Protein AF-A0A8T4Q531-F1 (afdb_monomer)

Sequence (631 aa):
MIKKVPASNQQINLEARLKVVRDPKRIPSSILINGVFDKDSLVYYKSPDPSLIAAKGKIDGIECVVLGQERPNTVNPSESLYSMTPAGYSYALQRLDEAEKAAMPVITFIDTVGADASMKAEKGGQALLIADCIKRYCDIKAPVISVIHGFGGSGGALAMQGHDRVFMLENAMESVISPESAIRITMNRELAAGTPMSELIPLALDMLHPEAEHLKEIGMVDYILPEPKNGANKGYREVIKTVRDAISATLSEWTYKDSKTGERGLTRRKIDQIVRDRYRRIMDYGKFEGRVVGSLHDFWTRFRKREPKEYMQDLTFVDVNEANLKISKEEFQKRKEKGTKGLGVMCERVEAEEKTTFPPSGGCGTISDEKWIQNFYACPTCGKGEYLAMEEQIRKILDEGSFAETERNLTLNNIKDTKRYSGNKYKSVLKKAEENSFSKEALVTGTGTIDGREVVVAISDIQFIGGSFGAVFGEKFRRASELAYRKRVPLVSVTSSGGARMYEGPMALAQMAKMIASLLPLKQKGISYLSVLADPCTGGAYASYASVGDIIIGEKGSLAAFAGPRVTMGAGIEVDPATITTDMLYKNGRIHHLVNRKDVKEVLSFHVEYFYNHKYPSQRKNTGRMPVIRQ

Secondary structure (DSSP, 8-state):
----PPP-S----HHHHHHHHH-TTSPPHHHHHHHHSPTT--EE---SSTTEEEEEEEETTEEEEEEEE---SSS-TTSS---B-HHHHHHHHHHHHHHHHTT--EEEEEEES-B--SHHHHHTTHHHHHHHHHHHHHH-SS-EEEEEEEEEEHHHHHTT--SSEEEEETT-EEESS-HHHHHHHHSHHHHHTT--HHHHHHHHHHHH--BHHHHHHTTS-SEEEPPPTT-TTT-HHHHHHHHHHHHHHHHHHHPEEPTTT--EE--HHHHHHHHHHHHHHHHTTT-BTT----STHHHHHTTS--PPPP----EEE--TTTTTHHHHHHHHHHHHHHS-TTS-EE--B---SSSS--PPSB--SEE-HHHHHHTTSB-TTT--BPPPPHHHHHHHHS-TT--EEESTT--GGGBS--GGG--HHHHHHHHHHHHHSSSSSSEEEEEEEETTEEEEEEEE-TTTGGG-B-HHHHHHHHHHHHHHHHHT--EEEEEEE-SB-GGGTHHHHHHHHHHHHHHHHHHHHT--EEEEEEEEEEHHHHTTGGG--SEEEEETT-BEESS-HHHHHHTT----TTTSBHHHHHHTTSSSEEE-GGGHHHHHHHHHHHHHHS---S------SPP----

Structure (mmCIF, N/CA/C/O backbone):
data_AF-A0A8T4Q531-F1
#
_entry.id   AF-A0A8T4Q531-F1
#
loop_
_atom_site.group_PDB
_atom_site.id
_atom_site.type_symbol
_atom_site.label_atom_id
_atom_site.label_alt_id
_atom_site.label_comp_id
_atom_site.label_asym_id
_atom_site.label_entity_id
_atom_site.label_seq_id
_atom_site.pdbx_PDB_ins_code
_atom_site.Cartn_x
_atom_site.Cartn_y
_atom_site.Cartn_z
_atom_site.occupancy
_atom_site.B_iso_or_equiv
_atom_site.auth_seq_id
_atom_site.auth_comp_id
_atom_site.auth_asym_id
_atom_site.auth_atom_id
_atom_site.pdbx_PDB_model_num
ATOM 1 N N . MET A 1 1 ? 19.056 -19.407 -18.946 1.00 35.94 1 MET A N 1
ATOM 2 C CA . MET A 1 1 ? 19.895 -19.181 -17.749 1.00 35.94 1 MET A CA 1
ATOM 3 C C . MET A 1 1 ? 20.389 -17.749 -17.801 1.00 35.94 1 MET A C 1
ATOM 5 O O . MET A 1 1 ? 21.163 -17.437 -18.697 1.00 35.94 1 MET A O 1
ATOM 9 N N . ILE A 1 2 ? 19.919 -16.877 -16.906 1.00 40.12 2 ILE A N 1
ATOM 10 C CA . ILE A 1 2 ? 20.538 -15.559 -16.706 1.00 40.12 2 ILE A CA 1
ATOM 11 C C . ILE A 1 2 ? 21.976 -15.857 -16.267 1.00 40.12 2 ILE A C 1
ATOM 13 O O . ILE A 1 2 ? 22.181 -16.420 -15.191 1.00 40.12 2 ILE A O 1
ATOM 17 N N . LYS A 1 3 ? 22.959 -15.626 -17.151 1.00 37.81 3 LYS A N 1
ATOM 18 C CA . LYS A 1 3 ? 24.382 -15.792 -16.818 1.00 37.81 3 LYS A CA 1
ATOM 19 C C . LYS A 1 3 ? 24.644 -14.992 -15.541 1.00 37.81 3 LYS A C 1
ATOM 21 O O . LYS A 1 3 ? 24.090 -13.904 -15.414 1.00 37.81 3 LYS A O 1
ATOM 26 N N . LYS A 1 4 ? 25.429 -15.553 -14.605 1.00 40.47 4 LYS A N 1
ATOM 27 C CA . LYS A 1 4 ? 25.838 -14.887 -13.355 1.00 40.47 4 LYS A CA 1
ATOM 28 C C . LYS A 1 4 ? 26.126 -13.420 -13.665 1.00 40.47 4 LYS A C 1
ATOM 30 O O . LYS A 1 4 ? 27.065 -13.126 -14.402 1.00 40.47 4 LYS A O 1
ATOM 35 N N . VAL A 1 5 ? 25.257 -12.546 -13.169 1.00 42.50 5 VAL A N 1
ATOM 36 C CA . VAL A 1 5 ? 25.427 -11.103 -13.278 1.00 42.50 5 VAL A CA 1
ATOM 37 C C . VAL A 1 5 ? 26.813 -10.779 -12.697 1.00 42.50 5 VAL A C 1
ATOM 39 O O . VAL A 1 5 ? 27.134 -11.332 -11.639 1.00 42.50 5 VAL A O 1
ATOM 42 N N . PRO A 1 6 ? 27.665 -10.000 -13.392 1.00 42.22 6 PRO A N 1
ATOM 43 C CA . PRO A 1 6 ? 29.002 -9.666 -12.909 1.00 42.22 6 PRO A CA 1
ATOM 44 C C . PRO A 1 6 ? 28.967 -9.138 -11.470 1.00 42.22 6 PRO A C 1
ATOM 46 O O . PRO A 1 6 ? 28.001 -8.487 -11.075 1.00 42.22 6 PRO A O 1
ATOM 49 N N . ALA A 1 7 ? 30.010 -9.427 -10.687 1.00 46.75 7 ALA A N 1
ATOM 50 C CA . ALA A 1 7 ? 30.160 -8.855 -9.351 1.00 46.75 7 ALA A CA 1
ATOM 51 C C . ALA A 1 7 ? 30.146 -7.312 -9.422 1.00 46.75 7 ALA A C 1
ATOM 53 O O . ALA A 1 7 ? 30.689 -6.746 -10.370 1.00 46.75 7 ALA A O 1
ATOM 54 N N . SER A 1 8 ? 29.507 -6.675 -8.429 1.00 50.50 8 SER A N 1
ATOM 55 C CA . SER A 1 8 ? 29.339 -5.215 -8.286 1.00 50.50 8 SER A CA 1
ATOM 56 C C . SER A 1 8 ? 30.621 -4.459 -8.645 1.00 50.50 8 SER A C 1
ATOM 58 O O . SER A 1 8 ? 31.687 -4.781 -8.115 1.00 50.50 8 SER A O 1
ATOM 60 N N . ASN A 1 9 ? 30.518 -3.432 -9.490 1.00 55.03 9 ASN A N 1
ATOM 61 C CA . ASN A 1 9 ? 31.690 -2.688 -9.954 1.00 55.03 9 ASN A CA 1
ATOM 62 C C . ASN A 1 9 ? 32.131 -1.558 -9.004 1.00 55.03 9 ASN A C 1
ATOM 64 O O . ASN A 1 9 ? 33.265 -1.095 -9.140 1.00 55.03 9 ASN A O 1
ATOM 68 N N . GLN A 1 10 ? 31.306 -1.143 -8.031 1.00 55.09 10 GLN A N 1
ATOM 69 C CA . GLN A 1 10 ? 31.707 -0.235 -6.946 1.00 55.09 10 GLN A CA 1
ATOM 70 C C . GLN A 1 10 ? 30.611 -0.150 -5.868 1.00 55.09 10 GLN A C 1
ATOM 72 O O . GLN A 1 10 ? 29.555 0.430 -6.102 1.00 55.09 10 GLN A O 1
ATOM 77 N N . GLN A 1 11 ? 30.842 -0.687 -4.666 1.00 61.19 11 GLN A N 1
ATOM 78 C CA . GLN A 1 11 ? 29.880 -0.527 -3.571 1.00 61.19 11 GLN A CA 1
ATOM 79 C C . GLN A 1 11 ? 30.072 0.853 -2.926 1.00 61.19 11 GLN A C 1
ATOM 81 O O . GLN A 1 11 ? 30.877 1.027 -2.014 1.00 61.19 11 GLN A O 1
ATOM 86 N N . ILE A 1 12 ? 29.369 1.859 -3.448 1.00 83.94 12 ILE A N 1
ATOM 87 C CA . ILE A 1 12 ? 29.301 3.188 -2.831 1.00 83.94 12 ILE A CA 1
ATOM 88 C C . ILE A 1 12 ? 28.345 3.172 -1.629 1.00 83.94 12 ILE A C 1
ATOM 90 O O . ILE A 1 12 ? 27.377 2.405 -1.604 1.00 83.94 12 ILE A O 1
ATOM 94 N N . ASN A 1 13 ? 28.622 4.006 -0.622 1.00 88.62 13 ASN A N 1
ATOM 95 C CA . ASN A 1 13 ? 27.801 4.089 0.591 1.00 88.62 13 ASN A CA 1
ATOM 96 C C . ASN A 1 13 ? 26.400 4.677 0.309 1.00 88.62 13 ASN A C 1
ATOM 98 O O . ASN A 1 13 ? 26.157 5.253 -0.754 1.00 88.62 13 ASN A O 1
ATOM 102 N N . LEU A 1 14 ? 25.470 4.548 1.264 1.00 91.38 14 LEU A N 1
ATOM 103 C CA . LEU A 1 14 ? 24.072 4.965 1.078 1.00 91.38 14 LEU A CA 1
ATOM 104 C C . LEU A 1 14 ? 23.915 6.461 0.770 1.00 91.38 14 LEU A C 1
ATOM 106 O O . LEU A 1 14 ? 23.053 6.836 -0.021 1.00 91.38 14 LEU A O 1
ATOM 110 N N . GLU A 1 15 ? 24.756 7.320 1.346 1.00 91.44 15 GLU A N 1
ATOM 111 C CA . GLU A 1 15 ? 24.713 8.762 1.084 1.00 91.44 15 GLU A CA 1
ATOM 112 C C . GLU A 1 15 ? 25.140 9.086 -0.357 1.00 91.44 15 GLU A C 1
ATOM 114 O O . GLU A 1 15 ? 24.507 9.886 -1.049 1.00 91.44 15 GLU A O 1
ATOM 119 N N . ALA A 1 16 ? 26.188 8.421 -0.846 1.00 90.44 16 ALA A N 1
ATOM 120 C CA . ALA A 1 16 ? 26.619 8.517 -2.231 1.00 90.44 16 ALA A CA 1
ATOM 121 C C . ALA A 1 16 ? 25.553 7.960 -3.187 1.00 90.44 16 ALA A C 1
ATOM 123 O O . ALA A 1 16 ? 25.291 8.581 -4.217 1.00 90.44 16 ALA A O 1
ATOM 124 N N . ARG A 1 17 ? 24.879 6.852 -2.834 1.00 91.00 17 ARG A N 1
ATOM 125 C CA . ARG A 1 17 ? 23.733 6.341 -3.610 1.00 91.00 17 ARG A CA 1
ATOM 126 C C . ARG A 1 17 ? 22.610 7.368 -3.674 1.00 91.00 17 ARG A C 1
ATOM 128 O O . ARG A 1 17 ? 22.133 7.650 -4.768 1.00 91.00 17 ARG A O 1
ATOM 135 N N . LEU A 1 18 ? 22.263 8.004 -2.551 1.00 90.88 18 LEU A N 1
ATOM 136 C CA . LEU A 1 18 ? 21.234 9.047 -2.506 1.00 90.88 18 LEU A CA 1
ATOM 137 C C . LEU A 1 18 ? 21.569 10.224 -3.437 1.00 90.88 18 LEU A C 1
ATOM 139 O O . LEU A 1 18 ? 20.691 10.728 -4.138 1.00 90.88 18 LEU A O 1
ATOM 143 N N . LYS A 1 19 ? 22.841 10.637 -3.487 1.00 88.75 19 LYS A N 1
ATOM 144 C CA . LYS A 1 19 ? 23.322 11.664 -4.425 1.00 88.75 19 LYS A CA 1
ATOM 145 C C . LYS A 1 19 ? 23.180 11.210 -5.881 1.00 88.75 19 LYS A C 1
ATOM 147 O O . LYS A 1 19 ? 22.689 11.976 -6.700 1.00 88.75 19 LYS A O 1
ATOM 152 N N . VAL A 1 20 ? 23.540 9.963 -6.194 1.00 88.06 20 VAL A N 1
ATOM 153 C CA . VAL A 1 20 ? 23.436 9.395 -7.551 1.00 88.06 20 VAL A CA 1
ATOM 154 C C . VAL A 1 20 ? 21.984 9.271 -8.016 1.00 88.06 20 VAL A C 1
ATOM 156 O O . VAL A 1 20 ? 21.675 9.650 -9.142 1.00 88.06 20 VAL A O 1
ATOM 159 N N . VAL A 1 21 ? 21.075 8.764 -7.179 1.00 88.56 21 VAL A N 1
ATOM 160 C CA . VAL A 1 21 ? 19.657 8.604 -7.559 1.00 88.56 21 VAL A CA 1
ATOM 161 C C . VAL A 1 21 ? 18.916 9.932 -7.647 1.00 88.56 21 VAL A C 1
ATOM 163 O O . VAL A 1 21 ? 17.857 9.975 -8.264 1.00 88.56 21 VAL A O 1
ATOM 166 N N . ARG A 1 22 ? 19.436 11.006 -7.044 1.00 86.81 22 ARG A N 1
ATOM 167 C CA . ARG A 1 22 ? 18.895 12.371 -7.152 1.00 86.81 22 ARG A CA 1
ATOM 168 C C . ARG A 1 22 ? 19.602 13.229 -8.200 1.00 86.81 22 ARG A C 1
ATOM 170 O O . ARG A 1 22 ? 19.142 14.337 -8.456 1.00 86.81 22 ARG A O 1
ATOM 177 N N . ASP A 1 23 ? 20.685 12.739 -8.803 1.00 86.25 23 ASP A N 1
ATOM 178 C CA . ASP A 1 23 ? 21.396 13.449 -9.865 1.00 86.25 23 ASP A CA 1
ATOM 179 C C . ASP A 1 23 ? 20.438 13.670 -11.054 1.00 86.25 23 ASP A C 1
ATOM 181 O O . ASP A 1 23 ? 19.876 12.693 -11.558 1.00 86.25 23 ASP A O 1
ATOM 185 N N . PRO A 1 24 ? 20.246 14.912 -11.540 1.00 82.94 24 PRO A N 1
ATOM 186 C CA . PRO A 1 24 ? 19.445 15.187 -12.736 1.00 82.94 24 PRO A CA 1
ATOM 187 C C . PRO A 1 24 ? 19.939 14.459 -13.993 1.00 82.94 24 PRO A C 1
ATOM 189 O O . PRO A 1 24 ? 19.196 14.303 -14.955 1.00 82.94 24 PRO A O 1
ATOM 192 N N . LYS A 1 25 ? 21.202 14.017 -14.000 1.00 86.12 25 LYS A N 1
ATOM 193 C CA . LYS A 1 25 ? 21.792 13.201 -15.063 1.00 86.12 25 LYS A CA 1
ATOM 194 C C . LYS A 1 25 ? 21.581 11.706 -14.847 1.00 86.12 25 LYS A C 1
ATOM 196 O O . LYS A 1 25 ? 22.123 10.923 -15.615 1.00 86.12 25 LYS A O 1
ATOM 201 N N . ARG A 1 26 ? 20.868 11.255 -13.809 1.00 89.25 26 ARG A N 1
ATOM 202 C CA . ARG A 1 26 ? 20.433 9.853 -13.726 1.00 89.25 26 ARG A CA 1
ATOM 203 C C . ARG A 1 26 ? 19.596 9.552 -14.970 1.00 89.25 26 ARG A C 1
ATOM 205 O O . ARG A 1 26 ? 18.769 10.369 -15.354 1.00 89.25 26 ARG A O 1
ATOM 212 N N . ILE A 1 27 ? 19.843 8.409 -15.612 1.00 91.38 27 ILE A N 1
ATOM 213 C CA . ILE A 1 27 ? 19.174 8.054 -16.868 1.00 91.38 27 ILE A CA 1
ATOM 214 C C . ILE A 1 27 ? 17.638 8.146 -16.729 1.00 91.38 27 ILE A C 1
ATOM 216 O O . ILE A 1 27 ? 17.071 7.417 -15.919 1.00 91.38 27 ILE A O 1
ATOM 220 N N . PRO A 1 28 ? 16.951 9.011 -17.501 1.00 92.31 28 PRO A N 1
ATOM 221 C CA . PRO A 1 28 ? 15.493 9.114 -17.443 1.00 92.31 28 PRO A CA 1
ATOM 222 C C . PRO A 1 28 ? 14.801 7.885 -18.047 1.00 92.31 28 PRO A C 1
ATOM 224 O O . PRO A 1 28 ? 15.360 7.219 -18.930 1.00 92.31 28 PRO A O 1
ATOM 227 N N . SER A 1 29 ? 13.554 7.620 -17.641 1.00 95.38 29 SER A N 1
ATOM 228 C CA . SER A 1 29 ? 12.755 6.518 -18.197 1.00 95.38 29 SER A CA 1
ATOM 229 C C . SER A 1 29 ? 12.576 6.665 -19.707 1.00 95.38 29 SER A C 1
ATOM 231 O O . SER A 1 29 ? 12.668 5.673 -20.425 1.00 95.38 29 SER A O 1
ATOM 233 N N . SER A 1 30 ? 12.389 7.884 -20.217 1.00 94.50 30 SER A N 1
ATOM 234 C CA . SER A 1 30 ? 12.281 8.163 -21.655 1.00 94.50 30 SER A CA 1
ATOM 235 C C . SER A 1 30 ? 13.497 7.676 -22.451 1.00 94.50 30 SER A C 1
ATOM 237 O O . SER A 1 30 ? 13.338 7.018 -23.482 1.00 94.50 30 SER A O 1
ATOM 239 N N . ILE A 1 31 ? 14.713 7.942 -21.969 1.00 94.88 31 ILE A N 1
ATOM 240 C CA . ILE A 1 31 ? 15.961 7.510 -22.615 1.00 94.88 31 ILE A CA 1
ATOM 241 C C . ILE A 1 31 ? 16.130 5.995 -22.512 1.00 94.88 31 ILE A C 1
ATOM 243 O O . ILE A 1 31 ? 16.484 5.343 -23.497 1.00 94.88 31 ILE A O 1
ATOM 247 N N . LEU A 1 32 ? 15.847 5.425 -21.339 1.00 95.56 32 LEU A N 1
ATOM 248 C CA . LEU A 1 32 ? 15.954 3.988 -21.118 1.00 95.56 32 LEU A CA 1
ATOM 249 C C . LEU A 1 32 ? 14.976 3.207 -22.009 1.00 95.56 32 LEU A C 1
ATOM 251 O O . LEU A 1 32 ? 15.389 2.264 -22.677 1.00 95.56 32 LEU A O 1
ATOM 255 N N . ILE A 1 33 ? 13.713 3.638 -22.094 1.00 97.69 33 ILE A N 1
ATOM 256 C CA . ILE A 1 33 ? 12.684 3.032 -22.952 1.00 97.69 33 ILE A CA 1
ATOM 257 C C . ILE A 1 33 ? 13.109 3.089 -24.425 1.00 97.69 33 ILE A C 1
ATOM 259 O O . ILE A 1 33 ? 13.120 2.058 -25.093 1.00 97.69 33 ILE A O 1
ATOM 263 N N . ASN A 1 34 ? 13.537 4.249 -24.931 1.00 96.69 34 ASN A N 1
ATOM 264 C CA . ASN A 1 34 ? 13.970 4.369 -26.330 1.00 96.69 34 ASN A CA 1
ATOM 265 C C . ASN A 1 34 ? 15.174 3.477 -26.673 1.00 96.69 34 ASN A C 1
ATOM 267 O O . ASN A 1 34 ? 15.287 3.003 -27.799 1.00 96.69 34 ASN A O 1
ATOM 271 N N . GLY A 1 35 ? 16.078 3.248 -25.717 1.00 96.62 35 GLY A N 1
ATOM 272 C CA . GLY A 1 35 ? 17.244 2.393 -25.926 1.00 96.62 35 GLY A CA 1
ATOM 273 C C . GLY A 1 35 ? 16.967 0.893 -25.780 1.00 96.62 35 GLY A C 1
ATOM 274 O O . GLY A 1 35 ? 17.655 0.077 -26.393 1.00 96.62 35 GLY A O 1
ATOM 275 N N . VAL A 1 36 ? 16.003 0.516 -24.937 1.00 97.75 36 VAL A N 1
ATOM 276 C CA . VAL A 1 36 ? 15.716 -0.886 -24.604 1.00 97.75 36 VAL A CA 1
ATOM 277 C C . VAL A 1 36 ? 14.854 -1.562 -25.662 1.00 97.75 36 VAL A C 1
ATOM 279 O O . VAL A 1 36 ? 15.048 -2.750 -25.911 1.00 97.75 36 VAL A O 1
ATOM 282 N N . PHE A 1 37 ? 13.920 -0.847 -26.285 1.00 97.94 37 PHE A N 1
ATOM 283 C CA . PHE A 1 37 ? 12.978 -1.424 -27.245 1.00 97.94 37 PHE A CA 1
ATOM 284 C C . PHE A 1 37 ? 13.564 -1.525 -28.655 1.00 97.94 37 PHE A C 1
ATOM 286 O O . PHE A 1 37 ? 14.557 -0.884 -28.992 1.00 97.94 37 PHE A O 1
ATOM 293 N N . ASP A 1 38 ? 12.988 -2.403 -29.474 1.00 96.81 38 ASP A N 1
ATOM 294 C CA . ASP A 1 38 ? 13.365 -2.572 -30.874 1.00 96.81 38 ASP A CA 1
ATOM 295 C C . ASP A 1 38 ? 13.215 -1.239 -31.609 1.00 96.81 38 ASP A C 1
ATOM 297 O O . ASP A 1 38 ? 12.241 -0.501 -31.404 1.00 96.81 38 ASP A O 1
ATOM 301 N N . LYS A 1 39 ? 14.190 -0.940 -32.469 1.00 94.62 39 LYS A N 1
ATOM 302 C CA . LYS A 1 39 ? 14.224 0.305 -33.232 1.00 94.62 39 LYS A CA 1
ATOM 303 C C . LYS A 1 39 ? 12.915 0.481 -34.012 1.00 94.62 39 LYS A C 1
ATOM 305 O O . LYS A 1 39 ? 12.426 -0.470 -34.616 1.00 94.62 39 LYS A O 1
ATOM 310 N N . ASP A 1 40 ? 12.364 1.693 -33.969 1.00 93.81 40 ASP A N 1
ATOM 311 C CA . ASP A 1 40 ? 11.141 2.097 -34.676 1.00 93.81 40 ASP A CA 1
ATOM 312 C C . ASP A 1 40 ? 9.872 1.297 -34.285 1.00 93.81 40 ASP A C 1
ATOM 314 O O . ASP A 1 40 ? 8.867 1.339 -34.991 1.00 93.81 40 ASP A O 1
ATOM 318 N N . SER A 1 41 ? 9.886 0.581 -33.148 1.00 96.50 41 SER A N 1
ATOM 319 C CA . SER A 1 41 ? 8.736 -0.215 -32.674 1.00 96.50 41 SER A CA 1
ATOM 320 C C . SER A 1 41 ? 7.833 0.494 -31.661 1.00 96.50 41 SER A C 1
ATOM 322 O O . SER A 1 41 ? 6.724 0.026 -31.400 1.00 96.50 41 SER A O 1
ATOM 324 N N . LEU A 1 42 ? 8.309 1.584 -31.053 1.00 97.56 42 LEU A N 1
ATOM 325 C CA . LEU A 1 42 ? 7.606 2.278 -29.978 1.00 97.56 42 LEU A CA 1
ATOM 326 C C . LEU A 1 42 ? 6.482 3.166 -30.519 1.00 97.56 42 LEU A C 1
ATOM 328 O O . LEU A 1 42 ? 6.704 4.039 -31.355 1.00 97.56 42 LEU A O 1
ATOM 332 N N . VAL A 1 43 ? 5.287 2.995 -29.959 1.00 97.56 43 VAL A N 1
ATOM 333 C CA . VAL A 1 43 ? 4.117 3.844 -30.190 1.00 97.56 43 VAL A CA 1
ATOM 334 C C . VAL A 1 43 ? 3.691 4.435 -28.854 1.00 97.56 43 VAL A C 1
ATOM 336 O O . VAL A 1 43 ? 3.124 3.745 -28.005 1.00 97.56 43 VAL A O 1
ATOM 339 N N . TYR A 1 44 ? 3.987 5.718 -28.656 1.00 97.12 44 TYR A N 1
ATOM 340 C CA . TYR A 1 44 ? 3.665 6.432 -27.425 1.00 97.12 44 TYR A CA 1
ATOM 341 C C . TYR A 1 44 ? 2.191 6.823 -27.373 1.00 97.12 44 TYR A C 1
ATOM 343 O O . TYR A 1 44 ? 1.638 7.386 -28.319 1.00 97.12 44 TYR A O 1
ATOM 351 N N . TYR A 1 45 ? 1.567 6.575 -26.228 1.00 95.44 45 TYR A N 1
ATOM 352 C CA . TYR A 1 45 ? 0.255 7.113 -25.926 1.00 95.44 45 TYR A CA 1
ATOM 353 C C . TYR A 1 45 ? 0.368 8.552 -25.417 1.00 95.44 45 TYR A C 1
ATOM 355 O O . TYR A 1 45 ? 1.319 8.919 -24.724 1.00 95.44 45 TYR A O 1
ATOM 363 N N . LYS A 1 46 ? -0.656 9.363 -25.694 1.00 94.06 46 LYS A N 1
ATOM 364 C CA . LYS A 1 46 ? -0.783 10.699 -25.108 1.00 94.06 46 LYS A CA 1
ATOM 365 C C . LYS A 1 46 ? -1.229 10.581 -23.647 1.00 94.06 46 LYS A C 1
ATOM 367 O O . LYS A 1 46 ? -2.427 10.549 -23.365 1.00 94.06 46 LYS A O 1
ATOM 372 N N . SER A 1 47 ? -0.261 10.491 -22.737 1.00 92.81 47 SER A N 1
ATOM 373 C CA . SER A 1 47 ? -0.517 10.489 -21.295 1.00 92.81 47 SER A CA 1
ATOM 374 C C . SER A 1 47 ? -1.163 11.811 -20.849 1.00 92.81 47 SER A C 1
ATOM 376 O O . SER A 1 47 ? -0.740 12.875 -21.313 1.00 92.81 47 SER A O 1
ATOM 378 N N . PRO A 1 48 ? -2.164 11.783 -19.948 1.00 93.00 48 PRO A N 1
ATOM 379 C CA . PRO A 1 48 ? -2.701 12.990 -19.319 1.00 93.00 48 PRO A CA 1
ATOM 380 C C . PRO A 1 48 ? -1.770 13.558 -18.235 1.00 93.00 48 PRO A C 1
ATOM 382 O O . PRO A 1 48 ? -2.053 14.620 -17.687 1.00 93.00 48 PRO A O 1
ATOM 385 N N . ASP A 1 49 ? -0.696 12.841 -17.903 1.00 92.44 49 ASP A N 1
ATOM 386 C CA . ASP A 1 49 ? 0.235 13.165 -16.833 1.00 92.44 49 ASP A CA 1
ATOM 387 C C . ASP A 1 49 ? 1.675 13.162 -17.378 1.00 92.44 49 ASP A C 1
ATOM 389 O O . ASP A 1 49 ? 2.123 12.125 -17.880 1.00 92.44 49 ASP A O 1
ATOM 393 N N . PRO A 1 50 ? 2.409 14.287 -17.301 1.00 90.38 50 PRO A N 1
ATOM 394 C CA . PRO A 1 50 ? 3.775 14.378 -17.814 1.00 90.38 50 PRO A CA 1
ATOM 395 C C . PRO A 1 50 ? 4.773 13.500 -17.044 1.00 90.38 50 PRO A C 1
ATOM 397 O O . PRO A 1 50 ? 5.827 13.178 -17.586 1.00 90.38 50 PRO A O 1
ATOM 400 N N . SER A 1 51 ? 4.448 13.083 -15.817 1.00 92.44 51 SER A N 1
ATOM 401 C CA . SER A 1 51 ? 5.261 12.153 -15.026 1.00 92.44 51 SER A CA 1
ATOM 402 C C . SER A 1 51 ? 4.980 10.682 -15.347 1.00 92.44 51 SER A C 1
ATOM 404 O O . SER A 1 51 ? 5.578 9.801 -14.728 1.00 92.44 51 SER A O 1
ATOM 406 N N . LEU A 1 52 ? 4.098 10.394 -16.312 1.00 95.75 52 LEU A N 1
ATOM 407 C CA . LEU A 1 52 ? 3.828 9.047 -16.807 1.00 95.75 52 LEU A CA 1
ATOM 408 C C . LEU A 1 52 ? 4.103 8.946 -18.310 1.00 95.75 52 LEU A C 1
ATOM 410 O O . LEU A 1 52 ? 3.419 9.544 -19.138 1.00 95.75 52 LEU A O 1
ATOM 414 N N . ILE A 1 53 ? 5.031 8.068 -18.663 1.00 97.38 53 ILE A N 1
ATOM 415 C CA . ILE A 1 53 ? 5.184 7.527 -20.007 1.00 97.38 53 ILE A CA 1
ATOM 416 C C . ILE A 1 53 ? 4.289 6.300 -20.130 1.00 97.38 53 ILE A C 1
ATOM 418 O O . ILE A 1 53 ? 4.352 5.385 -19.312 1.00 97.38 53 ILE A O 1
ATOM 422 N N . ALA A 1 54 ? 3.497 6.249 -21.193 1.00 98.00 54 ALA A N 1
ATOM 423 C CA . ALA A 1 54 ? 2.781 5.051 -21.595 1.00 98.00 54 ALA A CA 1
ATOM 424 C C . ALA A 1 54 ? 3.033 4.799 -23.082 1.00 98.00 54 ALA A C 1
ATOM 426 O O . ALA A 1 54 ? 2.920 5.722 -23.888 1.00 98.00 54 ALA A O 1
ATOM 427 N N . ALA A 1 55 ? 3.333 3.558 -23.461 1.00 98.12 55 ALA A N 1
ATOM 428 C CA . ALA A 1 55 ? 3.540 3.182 -24.859 1.00 98.12 55 ALA A CA 1
ATOM 429 C C . ALA A 1 55 ? 3.196 1.708 -25.121 1.00 98.12 55 ALA A C 1
ATOM 431 O O . ALA A 1 55 ? 3.003 0.921 -24.193 1.00 98.12 55 ALA A O 1
ATOM 432 N N . LYS A 1 56 ? 3.168 1.331 -26.398 1.00 97.81 56 LYS A N 1
ATOM 433 C CA . LYS A 1 56 ? 3.412 -0.039 -26.864 1.00 97.81 56 LYS A CA 1
ATOM 434 C C . LYS A 1 56 ? 4.774 -0.104 -27.529 1.00 97.81 56 LYS A C 1
ATOM 436 O O . LYS A 1 56 ? 5.216 0.884 -28.105 1.00 97.81 56 LYS A O 1
ATOM 441 N N . GLY A 1 57 ? 5.423 -1.255 -27.478 1.00 97.00 57 GLY A N 1
ATOM 442 C CA . GLY A 1 57 ? 6.683 -1.474 -28.180 1.00 97.00 57 GLY A CA 1
ATOM 443 C C . GLY A 1 57 ? 7.015 -2.948 -28.298 1.00 97.00 57 GLY A C 1
ATOM 444 O O . GLY A 1 57 ? 6.346 -3.787 -27.693 1.00 97.00 57 GLY A O 1
ATOM 445 N N . LYS A 1 58 ? 8.061 -3.266 -29.064 1.00 96.75 58 LYS A N 1
ATOM 446 C CA . LYS A 1 58 ? 8.566 -4.635 -29.191 1.00 96.75 58 LYS A CA 1
ATOM 447 C C . LYS A 1 58 ? 9.950 -4.776 -28.574 1.00 96.75 58 LYS A C 1
ATOM 449 O O . LYS A 1 58 ? 10.762 -3.859 -28.657 1.00 96.75 58 LYS A O 1
ATOM 454 N N . ILE A 1 59 ? 10.214 -5.923 -27.958 1.00 96.19 59 ILE A N 1
ATOM 455 C CA . ILE A 1 59 ? 11.568 -6.361 -27.601 1.00 96.19 59 ILE A CA 1
ATOM 456 C C . ILE A 1 59 ? 11.754 -7.756 -28.173 1.00 96.19 59 ILE A C 1
ATOM 458 O O . ILE A 1 59 ? 11.011 -8.676 -27.828 1.00 96.19 59 ILE A O 1
ATOM 462 N N . ASP A 1 60 ? 12.733 -7.902 -29.060 1.00 93.38 60 ASP A N 1
ATOM 463 C CA . ASP A 1 60 ? 13.001 -9.137 -29.799 1.00 93.38 60 ASP A CA 1
ATOM 464 C C . ASP A 1 60 ? 11.737 -9.678 -30.494 1.00 93.38 60 ASP A C 1
ATOM 466 O O . ASP A 1 60 ? 11.443 -10.879 -30.482 1.00 93.38 60 ASP A O 1
ATOM 470 N N . GLY A 1 61 ? 10.955 -8.756 -31.066 1.00 91.62 61 GLY A N 1
ATOM 471 C CA . GLY A 1 61 ? 9.696 -9.036 -31.754 1.00 91.62 61 GLY A CA 1
ATOM 472 C C . GLY A 1 61 ? 8.482 -9.293 -30.851 1.00 91.62 61 GLY A C 1
ATOM 473 O O . GLY A 1 61 ? 7.383 -9.445 -31.379 1.00 91.62 61 GLY A O 1
ATOM 474 N N . ILE A 1 62 ? 8.635 -9.318 -29.522 1.00 94.62 62 ILE A N 1
ATOM 475 C CA . ILE A 1 62 ? 7.535 -9.551 -28.571 1.00 94.62 62 ILE A CA 1
ATOM 476 C C . ILE A 1 62 ? 6.863 -8.221 -28.232 1.00 94.62 62 ILE A C 1
ATOM 478 O O . ILE A 1 62 ? 7.500 -7.338 -27.660 1.00 94.62 62 ILE A O 1
ATOM 482 N N . GLU A 1 63 ? 5.578 -8.088 -28.556 1.00 95.50 63 GLU A N 1
ATOM 483 C CA . GLU A 1 63 ? 4.791 -6.889 -28.254 1.00 95.50 63 GLU A CA 1
ATOM 484 C C . GLU A 1 63 ? 4.506 -6.767 -26.753 1.00 95.50 63 GLU A C 1
ATOM 486 O O . GLU A 1 63 ? 4.122 -7.738 -26.103 1.00 95.50 63 GLU A O 1
ATOM 491 N N . CYS A 1 64 ? 4.717 -5.573 -26.203 1.00 97.00 64 CYS A N 1
ATOM 492 C CA . CYS A 1 64 ? 4.583 -5.271 -24.783 1.00 97.00 64 CYS A CA 1
ATOM 493 C C . CYS A 1 64 ? 3.867 -3.931 -24.575 1.00 97.00 64 CYS A C 1
ATOM 495 O O . CYS A 1 64 ? 4.051 -2.985 -25.347 1.00 97.00 64 CYS A O 1
ATOM 497 N N . VAL A 1 65 ? 3.121 -3.827 -23.474 1.00 98.25 65 VAL A N 1
ATOM 498 C CA . VAL A 1 65 ? 2.683 -2.536 -22.925 1.00 98.25 65 VAL A CA 1
ATOM 499 C C . VAL A 1 65 ? 3.789 -1.980 -22.035 1.00 98.25 65 VAL A C 1
ATOM 501 O O . VAL A 1 65 ? 4.384 -2.709 -21.244 1.00 98.25 65 VAL A O 1
ATOM 504 N N . VAL A 1 66 ? 4.060 -0.685 -22.152 1.00 98.50 66 VAL A N 1
ATOM 505 C CA . VAL A 1 66 ? 5.129 0.011 -21.434 1.00 98.50 66 VAL A CA 1
ATOM 506 C C . VAL A 1 66 ? 4.528 1.088 -20.549 1.00 98.50 66 VAL A C 1
ATOM 508 O O . VAL A 1 66 ? 3.724 1.895 -21.019 1.00 98.50 66 VAL A O 1
ATOM 511 N N . LEU A 1 67 ? 4.946 1.123 -19.287 1.00 98.62 67 LEU A N 1
ATOM 512 C CA . LEU A 1 67 ? 4.615 2.185 -18.341 1.00 98.62 67 LEU A CA 1
ATOM 513 C C . LEU A 1 67 ? 5.898 2.675 -17.666 1.00 98.62 67 LEU A C 1
ATOM 515 O O . LEU A 1 67 ? 6.656 1.872 -17.138 1.00 98.62 67 LEU A O 1
ATOM 519 N N . GLY A 1 68 ? 6.166 3.974 -17.666 1.00 97.62 68 GLY A N 1
ATOM 520 C CA . GLY A 1 68 ? 7.377 4.537 -17.072 1.00 97.62 68 GLY A CA 1
ATOM 521 C C . GLY A 1 68 ? 7.077 5.771 -16.241 1.00 97.62 68 GLY A C 1
ATOM 522 O O . GLY A 1 68 ? 6.359 6.649 -16.702 1.00 97.62 68 GLY A O 1
ATOM 523 N N . GLN A 1 69 ? 7.631 5.858 -15.038 1.00 96.62 69 GLN A N 1
ATOM 524 C CA . GLN A 1 69 ? 7.645 7.106 -14.279 1.00 96.62 69 GLN A CA 1
ATOM 525 C C . GLN A 1 69 ? 8.752 8.004 -14.824 1.00 96.62 69 GLN A C 1
ATOM 527 O O . GLN A 1 69 ? 9.903 7.580 -14.896 1.00 96.62 69 GLN A O 1
ATOM 532 N N . GLU A 1 70 ? 8.408 9.215 -15.250 1.00 92.12 70 GLU A N 1
ATOM 533 C CA . GLU A 1 70 ? 9.360 10.159 -15.837 1.00 92.12 70 GLU A CA 1
ATOM 534 C C . GLU A 1 70 ? 9.621 11.326 -14.889 1.00 92.12 70 GLU A C 1
ATOM 536 O O . GLU A 1 70 ? 8.696 11.986 -14.403 1.00 92.12 70 GLU A O 1
ATOM 541 N N . ARG A 1 71 ? 10.907 11.610 -14.676 1.00 80.81 71 ARG A N 1
ATOM 542 C CA . ARG A 1 71 ? 11.359 12.846 -14.045 1.00 80.81 71 ARG A CA 1
ATOM 543 C C . ARG A 1 71 ? 11.656 13.887 -15.130 1.00 80.81 71 ARG A C 1
ATOM 545 O O . ARG A 1 71 ? 12.315 13.549 -16.110 1.00 80.81 71 ARG A O 1
ATOM 552 N N . PRO A 1 72 ? 11.218 15.146 -14.988 1.00 64.38 72 PRO A N 1
ATOM 553 C CA . PRO A 1 72 ? 11.525 16.178 -15.970 1.00 64.38 72 PRO A CA 1
ATOM 554 C C . PRO A 1 72 ? 13.009 16.570 -15.956 1.00 64.38 72 PRO A C 1
ATOM 556 O O . PRO A 1 72 ? 13.650 16.622 -14.910 1.00 64.38 72 PRO A O 1
ATOM 559 N N . ASN A 1 73 ? 13.535 16.904 -17.137 1.00 53.28 73 ASN A N 1
ATOM 560 C CA . ASN A 1 73 ? 14.961 17.167 -17.372 1.00 53.28 73 ASN A CA 1
ATOM 561 C C . ASN A 1 73 ? 15.432 18.604 -17.036 1.00 53.28 73 ASN A C 1
ATOM 563 O O . ASN A 1 73 ? 16.612 18.892 -17.229 1.00 53.28 73 ASN A O 1
ATOM 567 N N . THR A 1 74 ? 14.562 19.537 -16.612 1.00 47.97 74 THR A N 1
ATOM 568 C CA . THR A 1 74 ? 14.867 20.986 -16.740 1.00 47.97 74 THR A CA 1
ATOM 569 C C . THR A 1 74 ? 14.522 21.918 -15.571 1.00 47.97 74 THR A C 1
ATOM 571 O O . THR A 1 74 ? 14.518 23.126 -15.789 1.00 47.97 74 THR A O 1
ATOM 574 N N . VAL A 1 75 ? 14.257 21.465 -14.341 1.00 41.59 75 VAL A N 1
ATOM 575 C CA . VAL A 1 75 ? 13.894 22.413 -13.259 1.00 41.59 75 VAL A CA 1
ATOM 576 C C . VAL A 1 75 ? 14.495 22.030 -11.903 1.00 41.59 75 VAL A C 1
ATOM 578 O O . VAL A 1 75 ? 14.745 20.859 -11.624 1.00 41.59 75 VAL A O 1
ATOM 581 N N . ASN A 1 76 ? 14.761 23.059 -11.091 1.00 40.94 76 ASN A N 1
ATOM 582 C CA . ASN A 1 76 ? 15.316 23.010 -9.740 1.00 40.94 76 ASN A CA 1
ATOM 583 C C . ASN A 1 76 ? 14.698 21.866 -8.898 1.00 40.94 76 ASN A C 1
ATOM 585 O O . ASN A 1 76 ? 13.479 21.846 -8.723 1.00 40.94 76 ASN A O 1
ATOM 589 N N . PRO A 1 77 ? 15.502 20.951 -8.318 1.00 41.97 77 PRO A N 1
ATOM 590 C CA . PRO A 1 77 ? 15.012 19.828 -7.505 1.00 41.97 77 PRO A CA 1
ATOM 591 C C . PRO A 1 77 ? 14.168 20.228 -6.282 1.00 41.97 77 PRO A C 1
ATOM 593 O O . PRO A 1 77 ? 13.509 19.378 -5.690 1.00 41.97 77 PRO A O 1
ATOM 596 N N . SER A 1 78 ? 14.225 21.500 -5.877 1.00 40.97 78 SER A N 1
ATOM 597 C CA . SER A 1 78 ? 13.512 22.064 -4.730 1.00 40.97 78 SER A CA 1
ATOM 598 C C . SER A 1 78 ? 12.117 22.610 -5.053 1.00 40.97 78 SER A C 1
ATOM 600 O O . SER A 1 78 ? 11.377 22.916 -4.123 1.00 40.97 78 SER A O 1
ATOM 602 N N . GLU A 1 79 ? 11.744 22.754 -6.330 1.00 41.16 79 GLU A N 1
ATOM 603 C CA . GLU A 1 79 ? 10.497 23.410 -6.740 1.00 41.16 79 GLU A CA 1
ATOM 604 C C . GLU A 1 79 ? 9.620 22.459 -7.578 1.00 41.16 79 GLU A C 1
ATOM 606 O O . GLU A 1 79 ? 9.943 22.111 -8.711 1.00 41.16 79 GLU A O 1
ATOM 611 N N . SER A 1 80 ? 8.478 22.075 -6.995 1.00 43.50 80 SER A N 1
ATOM 612 C CA . SER A 1 80 ? 7.411 21.178 -7.485 1.00 43.50 80 SER A CA 1
ATOM 613 C C . SER A 1 80 ? 7.685 19.660 -7.427 1.00 43.50 80 SER A C 1
ATOM 615 O O . SER A 1 80 ? 8.664 19.132 -7.944 1.00 43.50 80 SER A O 1
ATOM 617 N N . LEU A 1 81 ? 6.789 18.927 -6.754 1.00 54.12 81 LEU A N 1
ATOM 618 C CA . LEU A 1 81 ? 6.829 17.468 -6.631 1.00 54.12 81 LEU A CA 1
ATOM 619 C C . LEU A 1 81 ? 6.489 16.817 -7.979 1.00 54.12 81 LEU A C 1
ATOM 621 O O . LEU A 1 81 ? 5.322 16.623 -8.306 1.00 54.12 81 LEU A O 1
ATOM 625 N N . TYR A 1 82 ? 7.524 16.459 -8.742 1.00 71.00 82 TYR A N 1
ATOM 626 C CA . TYR A 1 82 ? 7.459 15.671 -9.982 1.00 71.00 82 TYR A CA 1
ATOM 627 C C . TYR A 1 82 ? 7.078 14.220 -9.699 1.00 71.00 82 TYR A C 1
ATOM 629 O O . TYR A 1 82 ? 7.893 13.296 -9.712 1.00 71.00 82 TYR A O 1
ATOM 637 N N . SER A 1 83 ? 5.822 14.047 -9.336 1.00 87.12 83 SER A N 1
ATOM 638 C CA . SER A 1 83 ? 5.229 12.791 -8.928 1.00 87.12 83 SER A CA 1
ATOM 639 C C . SER A 1 83 ? 3.993 12.550 -9.771 1.00 87.12 83 SER A C 1
ATOM 641 O O . SER A 1 83 ? 3.277 13.491 -10.106 1.00 87.12 83 SER A O 1
ATOM 643 N N . MET A 1 84 ? 3.714 11.286 -10.080 1.00 91.75 84 MET A N 1
ATOM 644 C CA . MET A 1 84 ? 2.465 10.951 -10.755 1.00 91.75 84 MET A CA 1
ATOM 645 C C . MET A 1 84 ? 1.273 11.475 -9.947 1.00 91.75 84 MET A C 1
ATOM 647 O O . MET A 1 84 ? 1.190 11.310 -8.724 1.00 91.75 84 MET A O 1
ATOM 651 N N . THR A 1 85 ? 0.348 12.096 -10.658 1.00 93.38 85 THR A N 1
ATOM 652 C CA . THR A 1 85 ? -0.920 12.633 -10.173 1.00 93.38 85 THR A CA 1
ATOM 653 C C . THR A 1 85 ? -2.014 11.555 -10.230 1.00 93.38 85 THR A C 1
ATOM 655 O O . THR A 1 85 ? -1.821 10.496 -10.845 1.00 93.38 85 THR A O 1
ATOM 658 N N . PRO A 1 86 ? -3.217 11.823 -9.684 1.00 94.88 86 PRO A N 1
ATOM 659 C CA . PRO A 1 86 ? -4.356 10.916 -9.823 1.00 94.88 86 PRO A CA 1
ATOM 660 C C . PRO A 1 86 ? -4.675 10.551 -11.282 1.00 94.88 86 PRO A C 1
ATOM 662 O O . PRO A 1 86 ? -5.040 9.412 -11.584 1.00 94.88 86 PRO A O 1
ATOM 665 N N . ALA A 1 87 ? -4.506 11.495 -12.215 1.00 95.00 87 ALA A N 1
ATOM 666 C CA . ALA A 1 87 ? -4.746 11.250 -13.635 1.00 95.00 87 ALA A CA 1
ATOM 667 C C . ALA A 1 87 ? -3.763 10.216 -14.208 1.00 95.00 87 ALA A C 1
ATOM 669 O O . ALA A 1 87 ? -4.180 9.338 -14.964 1.00 95.00 87 ALA A O 1
ATOM 670 N N . GLY A 1 88 ? -2.492 10.273 -13.799 1.00 96.12 88 GLY A N 1
ATOM 671 C CA . GLY A 1 88 ? -1.471 9.302 -14.183 1.00 96.12 88 GLY A CA 1
ATOM 672 C C . GLY A 1 88 ? -1.809 7.892 -13.704 1.00 96.12 88 GLY A C 1
ATOM 673 O O . GLY A 1 88 ? -1.867 6.969 -14.515 1.00 96.12 88 GLY A O 1
ATOM 674 N N . TYR A 1 89 ? -2.109 7.708 -12.414 1.00 97.38 89 TYR A N 1
ATOM 675 C CA . TYR A 1 89 ? -2.459 6.380 -11.883 1.00 97.38 89 TYR A CA 1
ATOM 676 C C . TYR A 1 89 ? -3.722 5.801 -12.534 1.00 97.38 89 TYR A C 1
ATOM 678 O O . TYR A 1 89 ? -3.736 4.638 -12.938 1.00 97.38 89 TYR A O 1
ATOM 686 N N . SER A 1 90 ? -4.758 6.624 -12.722 1.00 97.00 90 SER A N 1
ATOM 687 C CA . SER A 1 90 ? -5.974 6.216 -13.438 1.00 97.00 90 SER A CA 1
ATOM 688 C C . SER A 1 90 ? -5.675 5.779 -14.878 1.00 97.00 90 SER A C 1
ATOM 690 O O . SER A 1 90 ? -6.181 4.760 -15.352 1.00 97.00 90 SER A O 1
ATOM 692 N N . TYR A 1 91 ? -4.800 6.504 -15.578 1.00 97.88 91 TYR A N 1
ATOM 693 C CA . TYR A 1 91 ? -4.403 6.155 -16.939 1.00 97.88 91 TYR A CA 1
ATOM 694 C C . TYR A 1 91 ? -3.568 4.869 -17.002 1.00 97.88 91 TYR A C 1
ATOM 696 O O . TYR A 1 91 ? -3.763 4.060 -17.911 1.00 97.88 91 TYR A O 1
ATOM 704 N N . ALA A 1 92 ? -2.684 4.642 -16.026 1.00 97.81 92 ALA A N 1
ATOM 705 C CA . ALA A 1 92 ? -1.910 3.409 -15.908 1.00 97.81 92 ALA A CA 1
ATOM 706 C C . ALA A 1 92 ? -2.822 2.179 -15.745 1.00 97.81 92 ALA A C 1
ATOM 708 O O . ALA A 1 92 ? -2.634 1.191 -16.455 1.00 97.81 92 ALA A O 1
ATOM 709 N N . LEU A 1 93 ? -3.868 2.261 -14.910 1.00 97.50 93 LEU A N 1
ATOM 710 C CA . LEU A 1 93 ? -4.874 1.196 -14.766 1.00 97.50 93 LEU A CA 1
ATOM 711 C C . LEU A 1 93 ? -5.521 0.818 -16.107 1.00 97.50 93 LEU A C 1
ATOM 713 O O . LEU A 1 93 ? -5.632 -0.363 -16.431 1.00 97.50 93 LEU A O 1
ATOM 717 N N . GLN A 1 94 ? -5.876 1.805 -16.933 1.00 97.06 94 GLN A N 1
ATOM 718 C CA . GLN A 1 94 ? -6.464 1.543 -18.252 1.00 97.06 94 GLN A CA 1
ATOM 719 C C . GLN A 1 94 ? -5.501 0.796 -19.188 1.00 97.06 94 GLN A C 1
ATOM 721 O O . GLN A 1 94 ? -5.929 -0.065 -19.957 1.00 97.06 94 GLN A O 1
ATOM 726 N N . ARG A 1 95 ? -4.198 1.108 -19.132 1.00 97.69 95 ARG A N 1
ATOM 727 C CA . ARG A 1 95 ? -3.176 0.403 -19.925 1.00 97.69 95 ARG A CA 1
ATOM 728 C C . ARG A 1 95 ? -2.946 -1.021 -19.418 1.00 97.69 95 ARG A C 1
ATOM 730 O O . ARG A 1 95 ? -2.746 -1.925 -20.224 1.00 97.69 95 ARG A O 1
ATOM 737 N N . LEU A 1 96 ? -3.029 -1.245 -18.107 1.00 97.00 96 LEU A N 1
ATOM 738 C CA . LEU A 1 96 ? -2.989 -2.587 -17.516 1.00 97.00 96 LEU A CA 1
ATOM 739 C C . LEU A 1 96 ? -4.184 -3.445 -17.965 1.00 97.00 96 LEU A C 1
ATOM 741 O O . LEU A 1 96 ? -4.035 -4.638 -18.230 1.00 97.00 96 LEU A O 1
ATOM 745 N N . ASP A 1 97 ? -5.369 -2.854 -18.107 1.00 95.06 97 ASP A N 1
ATOM 746 C CA . ASP A 1 97 ? -6.546 -3.551 -18.643 1.00 95.06 97 ASP A CA 1
ATOM 747 C C . ASP A 1 97 ? -6.403 -3.900 -20.125 1.00 95.06 97 ASP A C 1
ATOM 749 O O . ASP A 1 97 ? -6.800 -4.986 -20.554 1.00 95.06 97 ASP A O 1
ATOM 753 N N . GLU A 1 98 ? -5.815 -3.000 -20.910 1.00 94.12 98 GLU A N 1
ATOM 754 C CA . GLU A 1 98 ? -5.472 -3.252 -22.307 1.00 94.12 98 GLU A CA 1
ATOM 755 C C . GLU A 1 98 ? -4.467 -4.406 -22.440 1.00 94.12 98 GLU A C 1
ATOM 757 O O . GLU A 1 98 ? -4.686 -5.319 -23.240 1.00 94.12 98 GLU A O 1
ATOM 762 N N . ALA A 1 99 ? -3.420 -4.413 -21.609 1.00 94.88 99 ALA A N 1
ATOM 763 C CA . ALA A 1 99 ? -2.421 -5.477 -21.580 1.00 94.88 99 ALA A CA 1
ATOM 764 C C . ALA A 1 99 ? -3.040 -6.848 -21.273 1.00 94.88 99 ALA A C 1
ATOM 766 O O . ALA A 1 99 ? -2.760 -7.823 -21.969 1.00 94.88 99 ALA A O 1
ATOM 767 N N . GLU A 1 100 ? -3.928 -6.925 -20.274 1.00 94.88 100 GLU A N 1
ATOM 768 C CA . GLU A 1 100 ? -4.608 -8.176 -19.926 1.00 94.88 100 GLU A CA 1
ATOM 769 C C . GLU A 1 100 ? -5.513 -8.683 -21.052 1.00 94.88 100 GLU A C 1
ATOM 771 O O . GLU A 1 100 ? -5.470 -9.872 -21.374 1.00 94.88 100 GLU A O 1
ATOM 776 N N . LYS A 1 101 ? -6.309 -7.804 -21.676 1.00 93.25 101 LYS A N 1
ATOM 777 C CA . LYS A 1 101 ? -7.205 -8.186 -22.783 1.00 93.25 101 LYS A CA 1
ATOM 778 C C . LYS A 1 101 ? -6.436 -8.743 -23.978 1.00 93.25 101 LYS A C 1
ATOM 780 O O . LYS A 1 101 ? -6.905 -9.682 -24.613 1.00 93.25 101 LYS A O 1
ATOM 785 N N . ALA A 1 102 ? -5.268 -8.176 -24.259 1.00 91.62 102 ALA A N 1
ATOM 786 C CA . ALA A 1 102 ? -4.403 -8.601 -25.351 1.00 91.62 102 ALA A CA 1
ATOM 787 C C . ALA A 1 102 ? -3.421 -9.722 -24.961 1.00 91.62 102 ALA A C 1
ATOM 789 O O . ALA A 1 102 ? -2.651 -10.169 -25.804 1.00 91.62 102 ALA A O 1
ATOM 790 N N . ALA A 1 103 ? -3.427 -10.172 -23.698 1.00 89.88 103 ALA A N 1
ATOM 791 C CA . ALA A 1 103 ? -2.451 -11.117 -23.150 1.00 89.88 103 ALA A CA 1
ATOM 792 C C . ALA A 1 103 ? -0.982 -10.701 -23.399 1.00 89.88 103 ALA A C 1
ATOM 794 O O . ALA A 1 103 ? -0.110 -11.555 -23.577 1.00 89.88 103 ALA A O 1
ATOM 795 N N . MET A 1 104 ? -0.711 -9.393 -23.397 1.00 93.56 104 MET A N 1
ATOM 796 C CA . MET A 1 104 ? 0.624 -8.831 -23.609 1.00 93.56 104 MET A CA 1
ATOM 797 C C . MET A 1 104 ? 1.390 -8.722 -22.287 1.00 93.56 104 MET A C 1
ATOM 799 O O . MET A 1 104 ? 0.796 -8.328 -21.281 1.00 93.56 104 MET A O 1
ATOM 803 N N . PRO A 1 105 ? 2.707 -8.992 -22.267 1.00 97.38 105 PRO A N 1
ATOM 804 C CA . PRO A 1 105 ? 3.554 -8.582 -21.159 1.00 97.38 105 PRO A CA 1
ATOM 805 C C . PRO A 1 105 ? 3.477 -7.069 -20.915 1.00 97.38 105 PRO A C 1
ATOM 807 O O . PRO A 1 105 ? 3.383 -6.270 -21.850 1.00 97.38 105 PRO A O 1
ATOM 810 N N . VAL A 1 106 ? 3.580 -6.681 -19.649 1.00 98.56 106 VAL A N 1
ATOM 811 C CA . VAL A 1 106 ? 3.761 -5.292 -19.221 1.00 98.56 106 VAL A CA 1
ATOM 812 C C . VAL A 1 106 ? 5.207 -5.105 -18.778 1.00 98.56 106 VAL A C 1
ATOM 814 O O . VAL A 1 106 ? 5.742 -5.936 -18.045 1.00 98.56 106 VAL A O 1
ATOM 817 N N . ILE A 1 107 ? 5.837 -4.012 -19.193 1.00 98.75 107 ILE A N 1
ATOM 818 C CA . ILE A 1 107 ? 7.161 -3.608 -18.719 1.00 98.75 107 ILE A CA 1
ATOM 819 C C . ILE A 1 107 ? 7.018 -2.266 -18.010 1.00 98.75 107 ILE A C 1
ATOM 821 O O . ILE A 1 107 ? 6.559 -1.294 -18.616 1.00 98.75 107 ILE A O 1
ATOM 825 N N . THR A 1 108 ? 7.400 -2.215 -16.734 1.00 98.75 108 THR A N 1
ATOM 826 C CA . THR A 1 108 ? 7.346 -0.995 -15.929 1.00 98.75 108 THR A CA 1
ATOM 827 C C . THR A 1 108 ? 8.740 -0.457 -15.622 1.00 98.75 108 THR A C 1
ATOM 829 O O . THR A 1 108 ? 9.652 -1.214 -15.292 1.00 98.75 108 THR A O 1
ATOM 832 N N . PHE A 1 109 ? 8.910 0.859 -15.735 1.00 98.56 109 PHE A N 1
ATOM 833 C CA . PHE A 1 109 ? 10.132 1.579 -15.378 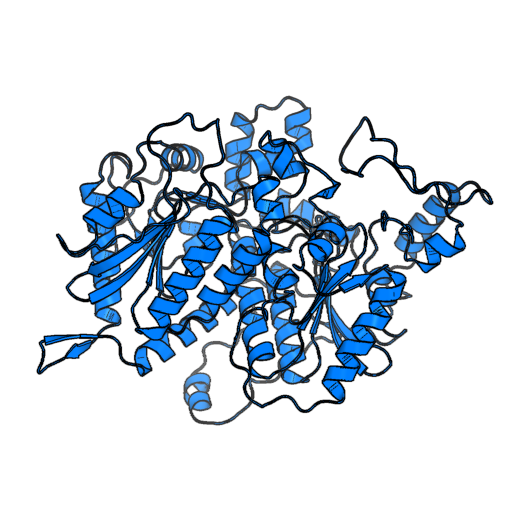1.00 98.56 109 PHE A CA 1
ATOM 834 C C . PHE A 1 109 ? 9.827 2.530 -14.224 1.00 98.56 109 PHE A C 1
ATOM 836 O O . PHE A 1 109 ? 9.006 3.437 -14.357 1.00 98.56 109 PHE A O 1
ATOM 843 N N . ILE A 1 110 ? 10.458 2.292 -13.079 1.00 97.81 110 ILE A N 1
ATOM 844 C CA . ILE A 1 110 ? 10.141 2.958 -11.817 1.00 97.81 110 ILE A CA 1
ATOM 845 C C . ILE A 1 110 ? 11.267 3.923 -11.483 1.00 97.81 110 ILE A C 1
ATOM 847 O O . ILE A 1 110 ? 12.415 3.519 -11.259 1.00 97.81 110 ILE A O 1
ATOM 851 N N . ASP A 1 111 ? 10.896 5.196 -11.463 1.00 94.56 111 ASP A N 1
ATOM 852 C CA . ASP A 1 111 ? 11.746 6.286 -11.033 1.00 94.56 111 ASP A CA 1
ATOM 853 C C . ASP A 1 111 ? 10.911 7.501 -10.605 1.00 94.56 111 ASP A C 1
ATOM 855 O O . ASP A 1 111 ? 10.488 8.324 -11.415 1.00 94.56 111 ASP A O 1
ATOM 859 N N . THR A 1 112 ? 10.651 7.609 -9.307 1.00 92.25 112 THR A N 1
ATOM 860 C CA . THR A 1 112 ? 9.827 8.659 -8.721 1.00 92.25 112 THR A CA 1
ATOM 861 C C . THR A 1 112 ? 10.273 9.023 -7.310 1.00 92.25 112 THR A C 1
ATOM 863 O O . THR A 1 112 ? 10.678 8.172 -6.520 1.00 92.25 112 THR A O 1
ATOM 866 N N . VAL A 1 113 ? 10.134 10.298 -6.950 1.00 86.56 113 VAL A N 1
ATOM 867 C CA . VAL A 1 113 ? 10.342 10.767 -5.570 1.00 86.56 113 VAL A CA 1
ATOM 868 C C . VAL A 1 113 ? 9.199 10.368 -4.629 1.00 86.56 113 VAL A C 1
ATOM 870 O O . VAL A 1 113 ? 9.373 10.396 -3.412 1.00 86.56 113 VAL A O 1
ATOM 873 N N . GLY A 1 114 ? 8.045 9.976 -5.173 1.00 88.62 114 GLY A N 1
ATOM 874 C CA . GLY A 1 114 ? 6.846 9.656 -4.409 1.00 88.62 114 GLY A CA 1
ATOM 875 C C . GLY A 1 114 ? 5.575 9.846 -5.228 1.00 88.62 114 GLY A C 1
ATOM 876 O O . GLY A 1 114 ? 5.606 9.980 -6.445 1.00 88.62 114 GLY A O 1
ATOM 877 N N . ALA A 1 115 ? 4.432 9.863 -4.552 1.00 88.44 115 ALA A N 1
ATOM 878 C CA . ALA A 1 115 ? 3.191 10.344 -5.150 1.00 88.44 115 ALA A CA 1
ATOM 879 C C . ALA A 1 115 ? 2.995 11.831 -4.823 1.00 88.44 115 ALA A C 1
ATOM 881 O O . ALA A 1 115 ? 3.493 12.308 -3.802 1.00 88.44 115 ALA A O 1
ATOM 882 N N . ASP A 1 116 ? 2.250 12.544 -5.671 1.00 88.69 116 ASP A N 1
ATOM 883 C CA . ASP A 1 116 ? 1.919 13.952 -5.442 1.00 88.69 116 ASP A CA 1
ATOM 884 C C . ASP A 1 116 ? 1.185 14.104 -4.095 1.00 88.69 116 ASP A C 1
ATOM 886 O O . ASP A 1 116 ? 0.131 13.501 -3.880 1.00 88.69 116 ASP A O 1
ATOM 890 N N . ALA A 1 117 ? 1.787 14.872 -3.182 1.00 85.75 117 ALA A N 1
ATOM 891 C CA . ALA A 1 117 ? 1.292 15.119 -1.827 1.00 85.75 117 ALA A CA 1
ATOM 892 C C . ALA A 1 117 ? 0.440 16.400 -1.721 1.00 85.75 117 ALA A C 1
ATOM 894 O O . ALA A 1 117 ? 0.056 16.800 -0.621 1.00 85.75 117 ALA A O 1
ATOM 895 N N . SER A 1 118 ? 0.158 17.069 -2.843 1.00 87.88 118 SER A N 1
ATOM 896 C CA . SER A 1 118 ? -0.656 18.280 -2.871 1.00 87.88 118 SER A CA 1
ATOM 897 C C . SER A 1 118 ? -2.107 18.015 -2.461 1.00 87.88 118 SER A C 1
ATOM 899 O O . SER A 1 118 ? -2.680 16.953 -2.716 1.00 87.88 118 SER A O 1
ATOM 901 N N . MET A 1 119 ? -2.766 19.040 -1.911 1.00 87.31 119 MET A N 1
ATOM 902 C CA . MET A 1 119 ? -4.207 18.985 -1.628 1.00 87.31 119 MET A CA 1
ATOM 903 C C . MET A 1 119 ? -5.039 18.730 -2.896 1.00 87.31 119 MET A C 1
ATOM 905 O O . MET A 1 119 ? -6.120 18.148 -2.827 1.00 87.31 119 MET A O 1
ATOM 909 N N . LYS A 1 120 ? -4.538 19.128 -4.075 1.00 90.25 120 LYS A N 1
ATOM 910 C CA . LYS A 1 120 ? -5.175 18.825 -5.363 1.00 90.25 120 LYS A CA 1
ATOM 911 C C . LYS A 1 120 ? -5.163 17.321 -5.646 1.00 90.25 120 LYS A C 1
ATOM 913 O O . LYS A 1 120 ? -6.195 16.779 -6.044 1.00 90.25 120 LYS A O 1
ATOM 918 N N . ALA A 1 121 ? -4.033 16.649 -5.425 1.00 90.94 121 ALA A N 1
ATOM 919 C CA . ALA A 1 121 ? -3.936 15.201 -5.573 1.00 90.94 121 ALA A CA 1
ATOM 920 C C . ALA A 1 121 ? -4.806 14.461 -4.547 1.00 90.94 121 ALA A C 1
ATOM 922 O O . ALA A 1 121 ? -5.510 13.517 -4.917 1.00 90.94 121 ALA A O 1
ATOM 923 N N . GLU A 1 122 ? -4.845 14.932 -3.296 1.00 91.00 122 GLU A N 1
ATOM 924 C CA . GLU A 1 122 ? -5.719 14.360 -2.264 1.00 91.00 122 GLU A CA 1
ATOM 925 C C . GLU A 1 122 ? -7.203 14.471 -2.645 1.00 91.00 122 GLU A C 1
ATOM 927 O O . GLU A 1 122 ? -7.916 13.470 -2.629 1.00 91.00 122 GLU A O 1
ATOM 932 N N . LYS A 1 123 ? -7.665 15.640 -3.119 1.00 90.50 123 LYS A N 1
ATOM 933 C CA . LYS A 1 123 ? -9.035 15.811 -3.657 1.00 90.50 123 LYS A CA 1
ATOM 934 C C . LYS A 1 123 ? -9.309 14.893 -4.851 1.00 90.50 123 LYS A C 1
ATOM 936 O O . LYS A 1 123 ? -10.423 14.400 -5.020 1.00 90.50 123 LYS A O 1
ATOM 941 N N . GLY A 1 124 ? -8.288 14.620 -5.664 1.00 91.12 124 GLY A N 1
ATOM 942 C CA . GLY A 1 124 ? -8.334 13.627 -6.740 1.00 91.12 124 GLY A CA 1
ATOM 943 C C . GLY A 1 124 ? -8.336 12.167 -6.256 1.00 91.12 124 GLY A C 1
ATOM 944 O O . GLY A 1 124 ? -8.466 11.257 -7.078 1.00 91.12 124 GLY A O 1
ATOM 945 N N . GLY A 1 125 ? -8.255 11.933 -4.943 1.00 92.62 125 GLY A N 1
ATOM 946 C CA . GLY A 1 125 ? -8.235 10.641 -4.258 1.00 92.62 125 GLY A CA 1
ATOM 947 C C . GLY A 1 125 ? -7.075 9.755 -4.688 1.00 92.62 125 GLY A C 1
ATOM 948 O O . GLY A 1 125 ? -7.258 8.586 -5.031 1.00 92.62 125 GLY A O 1
ATOM 949 N N . GLN A 1 126 ? -5.885 10.348 -4.662 1.00 93.69 126 GLN A N 1
ATOM 950 C CA . GLN A 1 126 ? -4.602 9.721 -4.957 1.00 93.69 126 GLN A CA 1
ATOM 951 C C . GLN A 1 126 ? -4.402 8.377 -4.238 1.00 93.69 126 GLN A C 1
ATOM 953 O O . GLN A 1 126 ? -4.071 7.382 -4.878 1.00 93.69 126 GLN A O 1
ATOM 958 N N . ALA A 1 127 ? -4.644 8.319 -2.923 1.00 94.75 127 ALA A N 1
ATOM 959 C CA . ALA A 1 127 ? -4.445 7.099 -2.136 1.00 94.75 127 ALA A CA 1
ATOM 960 C C . ALA A 1 127 ? -5.307 5.927 -2.628 1.00 94.75 127 ALA A C 1
ATOM 962 O O . ALA A 1 127 ? -4.834 4.793 -2.696 1.00 94.75 127 ALA A O 1
ATOM 963 N N . LEU A 1 128 ? -6.557 6.201 -3.017 1.00 95.44 128 LEU A N 1
ATOM 964 C CA . LEU A 1 128 ? -7.471 5.182 -3.529 1.00 95.44 128 LEU A CA 1
ATOM 965 C C . LEU A 1 128 ? -6.970 4.602 -4.853 1.00 95.44 128 LEU A C 1
ATOM 967 O O . LEU A 1 128 ? -7.060 3.393 -5.042 1.00 95.44 128 LEU A O 1
ATOM 971 N N . LEU A 1 129 ? -6.438 5.452 -5.735 1.00 96.44 129 LEU A N 1
ATOM 972 C CA . LEU A 1 129 ? -5.890 5.041 -7.028 1.00 96.44 129 LEU A CA 1
ATOM 973 C C . LEU A 1 129 ? -4.572 4.278 -6.876 1.00 96.44 129 LEU A C 1
ATOM 975 O O . LEU A 1 129 ? -4.369 3.287 -7.567 1.00 96.44 129 LEU A O 1
ATOM 979 N N . ILE A 1 130 ? -3.715 4.677 -5.933 1.00 97.69 130 ILE A N 1
ATOM 980 C CA . ILE A 1 130 ? -2.518 3.911 -5.552 1.00 97.69 130 ILE A CA 1
ATOM 981 C C . ILE A 1 130 ? -2.919 2.509 -5.082 1.00 97.69 130 ILE A C 1
ATOM 983 O O . ILE A 1 130 ? -2.377 1.518 -5.574 1.00 97.69 130 ILE A O 1
ATOM 987 N N . ALA A 1 131 ? -3.911 2.409 -4.191 1.00 97.75 131 ALA A N 1
ATOM 988 C CA . ALA A 1 131 ? -4.412 1.125 -3.708 1.00 97.75 131 ALA A CA 1
ATOM 989 C C . ALA A 1 131 ? -4.983 0.263 -4.850 1.00 97.75 131 ALA A C 1
ATOM 991 O O . ALA A 1 131 ? -4.725 -0.942 -4.910 1.00 97.75 131 ALA A O 1
ATOM 992 N N . ASP A 1 132 ? -5.719 0.878 -5.783 1.00 96.81 132 ASP A N 1
ATOM 993 C CA . ASP A 1 132 ? -6.270 0.202 -6.960 1.00 96.81 132 ASP A CA 1
ATOM 994 C C . ASP A 1 132 ? -5.167 -0.289 -7.909 1.00 96.81 132 ASP A C 1
ATOM 996 O O . ASP A 1 132 ? -5.248 -1.415 -8.402 1.00 96.81 132 ASP A O 1
ATOM 1000 N N . CYS A 1 133 ? -4.103 0.491 -8.116 1.00 98.25 133 CYS A N 1
ATOM 1001 C CA . CYS A 1 133 ? -2.940 0.069 -8.893 1.00 98.25 133 CYS A CA 1
ATOM 1002 C C . CYS A 1 133 ? -2.216 -1.120 -8.255 1.00 98.25 133 CYS A C 1
ATOM 1004 O O . CYS A 1 133 ? -1.965 -2.116 -8.934 1.00 98.25 133 CYS A O 1
ATOM 1006 N N . ILE A 1 134 ? -1.931 -1.067 -6.948 1.00 98.25 134 ILE A N 1
ATOM 1007 C CA . ILE A 1 134 ? -1.295 -2.185 -6.231 1.00 98.25 134 ILE A CA 1
ATOM 1008 C C . ILE A 1 134 ? -2.168 -3.440 -6.349 1.00 98.25 134 ILE A C 1
ATOM 1010 O O . ILE A 1 134 ? -1.680 -4.520 -6.688 1.00 98.25 134 ILE A O 1
ATOM 1014 N N . LYS A 1 135 ? -3.484 -3.298 -6.150 1.00 96.81 135 LYS A N 1
ATOM 1015 C CA . LYS A 1 135 ? -4.452 -4.386 -6.333 1.00 96.81 135 LYS A CA 1
ATOM 1016 C C . LYS A 1 135 ? -4.423 -4.955 -7.744 1.00 96.81 135 LYS A C 1
ATOM 1018 O O . LYS A 1 135 ? -4.438 -6.176 -7.892 1.00 96.81 135 LYS A O 1
ATOM 1023 N N . ARG A 1 136 ? -4.343 -4.093 -8.758 1.00 96.81 136 ARG A N 1
ATOM 1024 C CA . ARG A 1 136 ? -4.268 -4.495 -10.162 1.00 96.81 136 ARG A CA 1
ATOM 1025 C C . ARG A 1 136 ? -3.001 -5.293 -10.450 1.00 96.81 136 ARG A C 1
ATOM 1027 O O . ARG A 1 136 ? -3.083 -6.350 -11.067 1.00 96.81 136 ARG A O 1
ATOM 1034 N N . TYR A 1 137 ? -1.840 -4.860 -9.961 1.00 97.31 137 TYR A N 1
ATOM 1035 C CA . TYR A 1 137 ? -0.604 -5.635 -10.109 1.00 97.31 137 TYR A CA 1
ATOM 1036 C C . TYR A 1 137 ? -0.653 -6.972 -9.360 1.00 97.31 137 TYR A C 1
ATOM 1038 O O . TYR A 1 137 ? -0.091 -7.962 -9.834 1.00 97.31 137 TYR A O 1
ATOM 1046 N N . CYS A 1 138 ? -1.379 -7.052 -8.241 1.00 94.75 138 CYS A N 1
ATOM 1047 C CA . CYS A 1 138 ? -1.581 -8.313 -7.530 1.00 94.75 138 CYS A CA 1
ATOM 1048 C C . CYS A 1 138 ? -2.395 -9.337 -8.344 1.00 94.75 138 CYS A C 1
ATOM 1050 O O . CYS A 1 138 ? -2.120 -10.532 -8.230 1.00 94.75 138 CYS A O 1
ATOM 1052 N N . ASP A 1 139 ? -3.363 -8.911 -9.167 1.00 91.25 139 ASP A N 1
ATOM 1053 C CA . ASP A 1 139 ? -4.346 -9.818 -9.786 1.00 91.25 139 ASP A CA 1
ATOM 1054 C C . ASP A 1 139 ? -4.371 -9.861 -11.324 1.00 91.25 139 ASP A C 1
ATOM 1056 O O . ASP A 1 139 ? -5.075 -10.696 -11.900 1.00 91.25 139 ASP A O 1
ATOM 1060 N N . ILE A 1 140 ? -3.576 -9.023 -11.996 1.00 95.00 140 ILE A N 1
ATOM 1061 C CA . ILE A 1 140 ? -3.526 -8.956 -13.458 1.00 95.00 140 ILE A CA 1
ATOM 1062 C C . ILE A 1 140 ? -3.157 -10.276 -14.125 1.00 95.00 140 ILE A C 1
ATOM 1064 O O . ILE A 1 140 ? -2.153 -10.902 -13.793 1.00 95.00 140 ILE A O 1
ATOM 1068 N N . LYS A 1 141 ? -3.932 -10.680 -15.137 1.00 94.12 141 LYS A N 1
ATOM 1069 C CA . LYS A 1 141 ? -3.699 -11.897 -15.935 1.00 94.12 141 LYS A CA 1
ATOM 1070 C C . LYS A 1 141 ? -2.782 -11.643 -17.131 1.00 94.12 141 LYS A C 1
ATOM 1072 O O . LYS A 1 141 ? -3.020 -12.148 -18.225 1.00 94.12 141 LYS A O 1
ATOM 1077 N N . ALA A 1 142 ? -1.727 -10.880 -16.892 1.00 94.81 142 ALA A N 1
ATOM 1078 C CA . ALA A 1 142 ? -0.637 -10.613 -17.814 1.00 94.81 142 ALA A CA 1
ATOM 1079 C C . ALA A 1 142 ? 0.691 -10.679 -17.042 1.00 94.81 142 ALA A C 1
ATOM 1081 O O . ALA A 1 142 ? 0.704 -10.311 -15.862 1.00 94.81 142 ALA A O 1
ATOM 1082 N N . PRO A 1 143 ? 1.789 -11.155 -17.654 1.00 97.31 143 PRO A N 1
ATOM 1083 C CA . PRO A 1 143 ? 3.113 -11.099 -17.040 1.00 97.31 143 PRO A CA 1
ATOM 1084 C C . PRO A 1 143 ? 3.629 -9.662 -16.939 1.00 97.31 143 PRO A C 1
ATOM 1086 O O . PRO A 1 143 ? 3.430 -8.877 -17.862 1.00 97.31 143 PRO A O 1
ATOM 1089 N N . VAL A 1 144 ? 4.332 -9.334 -15.859 1.00 98.56 144 VAL A N 1
ATOM 1090 C CA . VAL A 1 144 ? 4.861 -7.993 -15.597 1.00 98.56 144 VAL A CA 1
ATOM 1091 C C . VAL A 1 144 ? 6.347 -8.048 -15.255 1.00 98.56 144 VAL A C 1
ATOM 1093 O O . VAL A 1 144 ? 6.756 -8.729 -14.316 1.00 98.56 144 VAL A O 1
ATOM 1096 N N . ILE A 1 145 ? 7.161 -7.300 -15.994 1.00 98.81 145 ILE A N 1
ATOM 1097 C CA . ILE A 1 145 ? 8.573 -7.073 -15.678 1.00 98.81 145 ILE A CA 1
ATOM 1098 C C . ILE A 1 145 ? 8.710 -5.653 -15.136 1.00 98.81 145 ILE A C 1
ATOM 1100 O O . ILE A 1 145 ? 8.401 -4.703 -15.846 1.00 98.81 145 ILE A O 1
ATOM 1104 N N . SER A 1 146 ? 9.200 -5.505 -13.910 1.00 98.75 146 SER A N 1
ATOM 1105 C CA . SER A 1 146 ? 9.433 -4.201 -13.279 1.00 98.75 146 SER A CA 1
ATOM 1106 C C . SER A 1 146 ? 10.923 -3.891 -13.235 1.00 98.75 146 SER A C 1
ATOM 1108 O O . SER A 1 146 ? 11.720 -4.758 -12.873 1.00 98.75 146 SER A O 1
ATOM 1110 N N . VAL A 1 147 ? 11.308 -2.660 -13.562 1.00 98.75 147 VAL A N 1
ATOM 1111 C CA . VAL A 1 147 ? 12.694 -2.179 -13.509 1.00 98.75 147 VAL A CA 1
ATOM 1112 C C . VAL A 1 147 ? 12.764 -0.915 -12.659 1.00 98.75 147 VAL A C 1
ATOM 1114 O O . VAL A 1 147 ? 12.342 0.156 -13.090 1.00 98.75 147 VAL A O 1
ATOM 1117 N N . ILE A 1 148 ? 13.335 -1.030 -11.462 1.00 98.31 148 ILE A N 1
ATOM 1118 C CA . ILE A 1 148 ? 13.631 0.104 -10.581 1.00 98.31 148 ILE A CA 1
ATOM 1119 C C . ILE A 1 148 ? 15.003 0.644 -10.970 1.00 98.31 148 ILE A C 1
ATOM 1121 O O . ILE A 1 148 ? 16.035 0.020 -10.708 1.00 98.31 148 ILE A O 1
ATOM 1125 N N . HIS A 1 149 ? 15.021 1.784 -11.654 1.00 96.38 149 HIS A N 1
ATOM 1126 C CA . HIS A 1 149 ? 16.253 2.321 -12.239 1.00 96.38 149 HIS A CA 1
ATOM 1127 C C . HIS A 1 149 ? 16.708 3.641 -11.618 1.00 96.38 149 HIS A C 1
ATOM 1129 O O . HIS A 1 149 ? 17.841 4.052 -11.856 1.00 96.38 149 HIS A O 1
ATOM 1135 N N . GLY A 1 150 ? 15.908 4.252 -10.749 1.00 93.69 150 GLY A N 1
ATOM 1136 C CA . GLY A 1 150 ? 16.299 5.436 -9.988 1.00 93.69 150 GLY A CA 1
ATOM 1137 C C . GLY A 1 150 ? 15.859 5.353 -8.533 1.00 93.69 150 GLY A C 1
ATOM 1138 O O . GLY A 1 150 ? 16.335 4.498 -7.786 1.00 93.69 150 GLY A O 1
ATOM 1139 N N . PHE A 1 151 ? 14.986 6.266 -8.120 1.00 93.50 151 PHE A N 1
ATOM 1140 C CA . PHE A 1 151 ? 14.417 6.280 -6.773 1.00 93.50 151 PHE A CA 1
ATOM 1141 C C . PHE A 1 151 ? 13.003 5.697 -6.807 1.00 93.50 151 PHE A C 1
ATOM 1143 O O . PHE A 1 151 ? 12.216 6.038 -7.679 1.00 93.50 151 PHE A O 1
ATOM 1150 N N . GLY A 1 152 ? 12.674 4.812 -5.875 1.00 94.06 152 GLY A N 1
ATOM 1151 C CA . GLY A 1 152 ? 11.340 4.272 -5.654 1.00 94.06 152 GLY A CA 1
ATOM 1152 C C . GLY A 1 152 ? 10.719 4.918 -4.420 1.00 94.06 152 GLY A C 1
ATOM 1153 O O . GLY A 1 152 ? 10.930 4.463 -3.296 1.00 94.06 152 GLY A O 1
ATOM 1154 N N . GLY A 1 153 ? 9.988 6.016 -4.604 1.00 91.50 153 GLY A N 1
ATOM 1155 C CA . GLY A 1 153 ? 9.321 6.718 -3.511 1.00 91.50 153 GLY A CA 1
ATOM 1156 C C . GLY A 1 153 ? 8.023 6.046 -3.045 1.00 91.50 153 GLY A C 1
ATOM 1157 O O . GLY A 1 153 ? 6.953 6.288 -3.607 1.00 91.50 153 GLY A O 1
ATOM 1158 N N . SER A 1 154 ? 8.091 5.297 -1.943 1.00 91.44 154 SER A N 1
ATOM 1159 C CA . SER A 1 154 ? 6.950 4.837 -1.137 1.00 91.44 154 SER A CA 1
ATOM 1160 C C . SER A 1 154 ? 5.845 4.145 -1.959 1.00 91.44 154 SER A C 1
ATOM 1162 O O . SER A 1 154 ? 6.109 3.461 -2.947 1.00 91.44 154 SER A O 1
ATOM 1164 N N . GLY A 1 155 ? 4.578 4.325 -1.571 1.00 92.81 155 GLY A N 1
ATOM 1165 C CA . GLY A 1 155 ? 3.420 3.784 -2.284 1.00 92.81 155 GLY A CA 1
ATOM 1166 C C . GLY A 1 155 ? 3.286 4.272 -3.733 1.00 92.81 155 GLY A C 1
ATOM 1167 O O . GLY A 1 155 ? 2.672 3.579 -4.538 1.00 92.81 155 GLY A O 1
ATOM 1168 N N . GLY A 1 156 ? 3.880 5.417 -4.091 1.00 93.81 156 GLY A N 1
ATOM 1169 C CA . GLY A 1 156 ? 3.857 5.921 -5.467 1.00 93.81 156 GLY A CA 1
ATOM 1170 C C . GLY A 1 156 ? 4.691 5.072 -6.432 1.00 93.81 156 GLY A C 1
ATOM 1171 O O . GLY A 1 156 ? 4.284 4.840 -7.569 1.00 93.81 156 GLY A O 1
ATOM 1172 N N . ALA A 1 157 ? 5.825 4.543 -5.968 1.00 95.75 157 ALA A N 1
ATOM 1173 C CA . ALA A 1 157 ? 6.620 3.572 -6.719 1.00 95.75 157 ALA A CA 1
ATOM 1174 C C . ALA A 1 157 ? 5.951 2.191 -6.746 1.00 95.75 157 ALA A C 1
ATOM 1176 O O . ALA A 1 157 ? 5.793 1.601 -7.816 1.00 95.75 157 ALA A O 1
ATOM 1177 N N . LEU A 1 158 ? 5.472 1.719 -5.589 1.00 96.94 158 LEU A N 1
ATOM 1178 C CA . LEU A 1 158 ? 4.824 0.411 -5.469 1.00 96.94 158 LEU A CA 1
ATOM 1179 C C . LEU A 1 158 ? 3.554 0.303 -6.336 1.00 96.94 158 LEU A C 1
ATOM 1181 O O . LEU A 1 158 ? 3.265 -0.756 -6.889 1.00 96.94 158 LEU A O 1
ATOM 1185 N N . ALA A 1 159 ? 2.827 1.408 -6.532 1.00 97.38 159 ALA A N 1
ATOM 1186 C CA . ALA A 1 159 ? 1.694 1.488 -7.456 1.00 97.38 159 ALA A CA 1
ATOM 1187 C C . ALA A 1 159 ? 2.063 1.303 -8.936 1.00 97.38 159 ALA A C 1
ATOM 1189 O O . ALA A 1 159 ? 1.162 1.223 -9.762 1.00 97.38 159 ALA A O 1
ATOM 1190 N N . MET A 1 160 ? 3.345 1.225 -9.295 1.00 97.75 160 MET A N 1
ATOM 1191 C CA . MET A 1 160 ? 3.822 0.932 -10.653 1.00 97.75 160 MET A CA 1
ATOM 1192 C C . MET A 1 160 ? 4.669 -0.349 -10.715 1.00 97.75 160 MET A C 1
ATOM 1194 O O . MET A 1 160 ? 5.248 -0.662 -11.758 1.00 97.75 160 MET A O 1
ATOM 1198 N N . GLN A 1 161 ? 4.736 -1.112 -9.622 1.00 97.62 161 GLN A N 1
ATOM 1199 C CA . GLN A 1 161 ? 5.574 -2.298 -9.500 1.00 97.62 161 GLN A CA 1
ATOM 1200 C C . GLN A 1 161 ? 4.748 -3.585 -9.576 1.00 97.62 161 GLN A C 1
ATOM 1202 O O . GLN A 1 161 ? 4.006 -3.935 -8.664 1.00 97.62 161 GLN A O 1
ATOM 1207 N N . GLY A 1 162 ? 4.931 -4.347 -10.655 1.00 95.38 162 GLY A N 1
ATOM 1208 C CA . GLY A 1 162 ? 4.538 -5.754 -10.698 1.00 95.38 162 GLY A CA 1
ATOM 1209 C C . GLY A 1 162 ? 5.531 -6.653 -9.962 1.00 95.38 162 GLY A C 1
ATOM 1210 O O . GLY A 1 162 ? 6.693 -6.292 -9.781 1.00 95.38 162 GLY A O 1
ATOM 1211 N N . HIS A 1 163 ? 5.084 -7.854 -9.587 1.00 96.31 163 HIS A N 1
ATOM 1212 C CA . HIS A 1 163 ? 5.838 -8.765 -8.713 1.00 96.31 163 HIS A CA 1
ATOM 1213 C C . HIS A 1 163 ? 6.293 -10.077 -9.395 1.00 96.31 163 HIS A C 1
ATOM 1215 O O . HIS A 1 163 ? 6.763 -10.987 -8.709 1.00 96.31 163 HIS A O 1
ATOM 1221 N N . ASP A 1 164 ? 6.169 -10.217 -10.725 1.00 97.88 164 ASP A N 1
ATOM 1222 C CA . ASP A 1 164 ? 6.569 -11.460 -11.423 1.00 97.88 164 ASP A CA 1
ATOM 1223 C C . ASP A 1 164 ? 8.079 -11.556 -11.621 1.00 97.88 164 ASP A C 1
ATOM 1225 O O . ASP A 1 164 ? 8.703 -12.558 -11.267 1.00 97.88 164 ASP A O 1
ATOM 1229 N N . ARG A 1 165 ? 8.665 -10.507 -12.202 1.00 98.25 165 ARG A N 1
ATOM 1230 C CA . ARG A 1 165 ? 10.109 -10.332 -12.318 1.00 98.25 165 ARG A CA 1
ATOM 1231 C C . ARG A 1 165 ? 10.454 -8.880 -12.037 1.00 98.25 165 ARG A C 1
ATOM 1233 O O . ARG A 1 165 ? 9.990 -7.992 -12.744 1.00 98.25 165 ARG A O 1
ATOM 1240 N N . VAL A 1 166 ? 11.278 -8.653 -11.025 1.00 98.56 166 VAL A N 1
ATOM 1241 C CA . VAL A 1 166 ? 11.689 -7.325 -10.576 1.00 98.56 166 VAL A CA 1
ATOM 1242 C C . VAL A 1 166 ? 13.203 -7.206 -10.669 1.00 98.56 166 VAL A C 1
ATOM 1244 O O . VAL A 1 166 ? 13.951 -7.956 -10.034 1.00 98.56 166 VAL A O 1
ATOM 1247 N N . PHE A 1 167 ? 13.641 -6.239 -11.460 1.00 98.69 167 PHE A N 1
ATOM 1248 C CA . PHE A 1 167 ? 15.021 -5.811 -11.588 1.00 98.69 167 PHE A CA 1
ATOM 1249 C C . PHE A 1 167 ? 15.222 -4.487 -10.861 1.00 98.69 167 PHE A C 1
ATOM 1251 O O . PHE A 1 167 ? 14.345 -3.626 -10.881 1.00 98.69 167 PHE A O 1
ATOM 1258 N N . MET A 1 168 ? 16.394 -4.306 -10.264 1.00 98.12 168 MET A N 1
ATOM 1259 C CA . MET A 1 168 ? 16.789 -3.037 -9.659 1.00 98.12 168 MET A CA 1
ATOM 1260 C C . MET A 1 168 ? 18.233 -2.728 -10.031 1.00 98.12 168 MET A C 1
ATOM 1262 O O . MET A 1 168 ? 19.078 -3.617 -9.946 1.00 98.12 168 MET A O 1
ATOM 1266 N N . LEU A 1 169 ? 18.527 -1.507 -10.476 1.00 96.25 169 LEU A N 1
ATOM 1267 C CA . LEU A 1 169 ? 19.916 -1.100 -10.703 1.00 96.25 169 LEU A CA 1
ATOM 1268 C C . LEU A 1 169 ? 20.676 -1.034 -9.366 1.00 96.25 169 LEU A C 1
ATOM 1270 O O . LEU A 1 169 ? 20.090 -0.716 -8.335 1.00 96.25 169 LEU A O 1
ATOM 1274 N N . GLU A 1 170 ? 21.974 -1.339 -9.372 1.00 93.19 170 GLU A N 1
ATOM 1275 C CA . GLU A 1 170 ? 22.763 -1.530 -8.144 1.00 93.19 170 GLU A CA 1
ATOM 1276 C C . GLU A 1 170 ? 22.780 -0.320 -7.201 1.00 93.19 170 GLU A C 1
ATOM 1278 O O . GLU A 1 170 ? 22.777 -0.499 -5.984 1.00 93.19 170 GLU A O 1
ATOM 1283 N N . ASN A 1 171 ? 22.743 0.902 -7.745 1.00 93.06 171 ASN A N 1
ATOM 1284 C CA . ASN A 1 171 ? 22.735 2.131 -6.955 1.00 93.06 171 ASN A CA 1
ATOM 1285 C C . ASN A 1 171 ? 21.343 2.760 -6.858 1.00 93.06 171 ASN A C 1
ATOM 1287 O O . ASN A 1 171 ? 21.216 3.823 -6.255 1.00 93.06 171 ASN A O 1
ATOM 1291 N N . ALA A 1 172 ? 20.312 2.132 -7.434 1.00 95.19 172 ALA A N 1
ATOM 1292 C CA . ALA A 1 172 ? 18.933 2.541 -7.211 1.00 95.19 172 ALA A CA 1
ATOM 1293 C C . ALA A 1 172 ? 18.561 2.379 -5.729 1.00 95.19 172 ALA A C 1
ATOM 1295 O O . ALA A 1 172 ? 19.194 1.632 -4.975 1.00 95.19 172 ALA A O 1
ATOM 1296 N N . MET A 1 173 ? 17.520 3.090 -5.310 1.00 95.69 173 MET A N 1
ATOM 1297 C CA . MET A 1 173 ? 17.017 3.048 -3.938 1.00 95.69 173 MET A CA 1
ATOM 1298 C C . MET A 1 173 ? 15.501 3.007 -3.966 1.00 95.69 173 MET A C 1
ATOM 1300 O O . MET A 1 173 ? 14.897 3.689 -4.783 1.00 95.69 173 MET A O 1
ATOM 1304 N N . GLU A 1 174 ? 14.878 2.273 -3.058 1.00 96.75 174 GLU A N 1
ATOM 1305 C CA . GLU A 1 174 ? 13.429 2.292 -2.867 1.00 96.75 174 GLU A CA 1
ATOM 1306 C C . GLU A 1 174 ? 13.144 2.369 -1.372 1.00 96.75 174 GLU A C 1
ATOM 1308 O O . GLU A 1 174 ? 13.719 1.628 -0.582 1.00 96.75 174 GLU A O 1
ATOM 1313 N N . SER A 1 175 ? 12.308 3.321 -0.966 1.00 94.62 175 SER A N 1
ATOM 1314 C CA . SER A 1 175 ? 12.120 3.658 0.443 1.00 94.62 175 SER A CA 1
ATOM 1315 C C . SER A 1 175 ? 10.664 3.941 0.751 1.00 94.62 175 SER A C 1
ATOM 1317 O O . SER A 1 175 ? 9.945 4.543 -0.040 1.00 94.62 175 SER A O 1
ATOM 1319 N N . VAL A 1 176 ? 10.246 3.593 1.962 1.00 93.50 176 VAL A N 1
ATOM 1320 C CA . VAL A 1 176 ? 8.905 3.875 2.484 1.00 93.50 176 VAL A CA 1
ATOM 1321 C C . VAL A 1 176 ? 8.626 5.377 2.658 1.00 93.50 176 VAL A C 1
ATOM 1323 O O . VAL A 1 176 ? 7.470 5.799 2.647 1.00 93.50 176 VAL A O 1
ATOM 1326 N N . ILE A 1 177 ? 9.673 6.192 2.796 1.00 91.12 177 ILE A N 1
ATOM 1327 C CA . ILE A 1 177 ? 9.618 7.651 2.951 1.00 91.12 177 ILE A CA 1
ATOM 1328 C C . ILE A 1 177 ? 10.981 8.263 2.573 1.00 91.12 177 ILE A C 1
ATOM 1330 O O . ILE A 1 177 ? 12.000 7.566 2.585 1.00 91.12 177 ILE A O 1
ATOM 1334 N N . SER A 1 178 ? 11.034 9.557 2.246 1.00 90.06 178 SER A N 1
ATOM 1335 C CA . SER A 1 178 ? 12.314 10.260 2.087 1.00 90.06 178 SER A CA 1
ATOM 1336 C C . SER A 1 178 ? 13.084 10.328 3.420 1.00 90.06 178 SER A C 1
ATOM 1338 O O . SER A 1 178 ? 12.459 10.398 4.485 1.00 90.06 178 SER A O 1
ATOM 1340 N N . PRO A 1 179 ? 14.431 10.332 3.399 1.00 92.12 179 PRO A N 1
ATOM 1341 C CA . PRO A 1 179 ? 15.222 10.452 4.623 1.00 92.12 179 PRO A CA 1
ATOM 1342 C C . PRO A 1 179 ? 14.944 11.764 5.371 1.00 92.12 179 PRO A C 1
ATOM 1344 O O . PRO A 1 179 ? 14.873 11.763 6.595 1.00 92.12 179 PRO A O 1
ATOM 1347 N N . GLU A 1 180 ? 14.687 12.868 4.667 1.00 90.06 180 GLU A N 1
ATOM 1348 C CA . GLU A 1 180 ? 14.384 14.166 5.282 1.00 90.06 180 GLU A CA 1
ATOM 1349 C C . GLU A 1 180 ? 13.063 14.142 6.055 1.00 90.06 180 GLU A C 1
ATOM 1351 O O . GLU A 1 180 ? 12.989 14.581 7.206 1.00 90.06 180 GLU A O 1
ATOM 1356 N N . SER A 1 181 ? 12.006 13.600 5.445 1.00 87.88 181 SER A N 1
ATOM 1357 C CA . SER A 1 181 ? 10.718 13.456 6.122 1.00 87.88 181 SER A CA 1
ATOM 1358 C C . SER A 1 181 ? 10.806 12.426 7.246 1.00 87.88 181 SER A C 1
ATOM 1360 O O . SER A 1 181 ? 10.132 12.586 8.263 1.00 87.88 181 SER A O 1
ATOM 1362 N N . ALA A 1 182 ? 11.677 11.419 7.116 1.00 90.81 182 ALA A N 1
ATOM 1363 C CA . ALA A 1 182 ? 11.915 10.468 8.185 1.00 90.81 182 ALA A CA 1
ATOM 1364 C C . ALA A 1 182 ? 12.500 11.128 9.437 1.00 90.81 182 ALA A C 1
ATOM 1366 O O . ALA A 1 182 ? 11.978 10.942 10.536 1.00 90.81 182 ALA A O 1
ATOM 1367 N N . ILE A 1 183 ? 13.530 11.955 9.255 1.00 91.69 183 ILE A N 1
ATOM 1368 C CA . ILE A 1 183 ? 14.212 12.694 10.326 1.00 91.69 183 ILE A CA 1
ATOM 1369 C C . ILE A 1 183 ? 13.227 13.575 11.095 1.00 91.69 183 ILE A C 1
ATOM 1371 O O . ILE A 1 183 ? 13.199 13.547 12.325 1.00 91.69 183 ILE A O 1
ATOM 1375 N N . ARG A 1 184 ? 12.340 14.286 10.388 1.00 88.06 184 ARG A N 1
ATOM 1376 C CA . ARG A 1 184 ? 11.303 15.132 11.008 1.00 88.06 184 ARG A CA 1
ATOM 1377 C C . ARG A 1 184 ? 10.323 14.360 11.901 1.00 88.06 184 ARG A C 1
ATOM 1379 O O . ARG A 1 184 ? 9.648 14.979 12.721 1.00 88.06 184 ARG A O 1
ATOM 1386 N N . ILE A 1 185 ? 10.218 13.039 11.744 1.00 85.62 185 ILE A N 1
ATOM 1387 C CA . ILE A 1 185 ? 9.322 12.184 12.532 1.00 85.62 185 ILE A CA 1
ATOM 1388 C C . ILE A 1 185 ? 10.093 11.443 13.628 1.00 85.62 185 ILE A C 1
ATOM 1390 O O . ILE A 1 185 ? 9.706 11.515 14.793 1.00 85.62 185 ILE A O 1
ATOM 1394 N N . THR A 1 186 ? 11.169 10.733 13.285 1.00 88.50 186 THR A N 1
ATOM 1395 C CA . THR A 1 186 ? 11.861 9.813 14.208 1.00 88.50 186 THR A CA 1
ATOM 1396 C C . THR A 1 186 ? 13.056 10.430 14.930 1.00 88.50 186 THR A C 1
ATOM 1398 O O . THR A 1 186 ? 13.555 9.833 15.886 1.00 88.50 186 THR A O 1
ATOM 1401 N N . MET A 1 187 ? 13.516 11.601 14.485 1.00 90.88 187 MET A N 1
ATOM 1402 C CA . MET A 1 187 ? 14.681 12.323 15.014 1.00 90.88 187 MET A CA 1
ATOM 1403 C C . MET A 1 187 ? 14.356 13.812 15.229 1.00 90.88 187 MET A C 1
ATOM 1405 O O . MET A 1 187 ? 15.192 14.700 15.062 1.00 90.88 187 MET A O 1
ATOM 1409 N N . ASN A 1 188 ? 13.093 14.109 15.550 1.00 87.12 188 ASN A N 1
ATOM 1410 C CA . ASN A 1 188 ? 12.615 15.482 15.690 1.00 87.12 188 ASN A CA 1
ATOM 1411 C C . ASN A 1 188 ? 13.252 16.223 16.875 1.00 87.12 188 ASN A C 1
ATOM 1413 O O . ASN A 1 188 ? 13.346 17.445 16.840 1.00 87.12 188 ASN A O 1
ATOM 1417 N N . ARG A 1 189 ? 13.682 15.496 17.912 1.00 89.12 189 ARG A N 1
ATOM 1418 C CA . ARG A 1 189 ? 14.345 16.060 19.091 1.00 89.12 189 ARG A CA 1
ATOM 1419 C C . ARG A 1 189 ? 15.751 16.514 18.741 1.00 89.12 189 ARG A C 1
ATOM 1421 O O . ARG A 1 189 ? 16.128 17.616 19.107 1.00 89.12 189 ARG A O 1
ATOM 1428 N N . GLU A 1 190 ? 16.483 15.688 18.004 1.00 92.56 190 GLU A N 1
ATOM 1429 C CA . GLU A 1 190 ? 17.814 15.984 17.485 1.00 92.56 190 GLU A CA 1
ATOM 1430 C C . GLU A 1 190 ? 17.759 17.197 16.545 1.00 92.56 190 GLU A C 1
ATOM 1432 O O . GLU A 1 190 ? 18.516 18.151 16.711 1.00 92.56 190 GLU A O 1
ATOM 1437 N N . LEU A 1 191 ? 16.778 17.227 15.635 1.00 88.69 191 LEU A N 1
ATOM 1438 C CA . LEU A 1 191 ? 16.557 18.374 14.751 1.00 88.69 191 LEU A CA 1
ATOM 1439 C C . LEU A 1 191 ? 16.209 19.654 15.536 1.00 88.69 191 LEU A C 1
ATOM 1441 O O . LEU A 1 191 ? 16.747 20.719 15.246 1.00 88.69 191 LEU A O 1
ATOM 1445 N N . ALA A 1 192 ? 15.343 19.561 16.552 1.00 89.75 192 ALA A N 1
ATOM 1446 C CA . ALA A 1 192 ? 14.983 20.693 17.411 1.00 89.75 192 ALA A CA 1
ATOM 1447 C C . ALA A 1 192 ? 16.142 21.165 18.307 1.00 89.75 192 ALA A C 1
ATOM 1449 O O . ALA A 1 192 ? 16.183 22.332 18.684 1.00 89.75 192 ALA A O 1
ATOM 1450 N N . ALA A 1 193 ? 17.088 20.279 18.626 1.00 93.62 193 ALA A N 1
ATOM 1451 C CA . ALA A 1 193 ? 18.315 20.600 19.350 1.00 93.62 193 ALA A CA 1
ATOM 1452 C C . ALA A 1 193 ? 19.394 21.250 18.460 1.00 93.62 193 ALA A C 1
ATOM 1454 O O . ALA A 1 193 ? 20.476 21.566 18.949 1.00 93.62 193 ALA A O 1
ATOM 1455 N N . GLY A 1 194 ? 19.109 21.465 17.171 1.00 93.56 194 GLY A N 1
ATOM 1456 C CA . GLY A 1 194 ? 19.998 22.154 16.238 1.00 93.56 194 GLY A CA 1
ATOM 1457 C C . GLY A 1 194 ? 20.930 21.240 15.444 1.00 93.56 194 GLY A C 1
ATOM 1458 O O . GLY A 1 194 ? 21.771 21.755 14.711 1.00 93.56 194 GLY A O 1
ATOM 1459 N N . THR A 1 195 ? 20.796 19.909 15.538 1.00 95.44 195 THR A N 1
ATOM 1460 C CA . THR A 1 195 ? 21.585 19.000 14.696 1.00 95.44 195 THR A CA 1
ATOM 1461 C C . THR A 1 195 ? 21.219 19.204 13.219 1.00 95.44 195 THR A C 1
ATOM 1463 O O . THR A 1 195 ? 20.039 19.087 12.863 1.00 95.44 195 THR A O 1
ATOM 1466 N N . PRO A 1 196 ? 22.192 19.487 12.332 1.00 95.25 196 PRO A N 1
ATOM 1467 C CA . PRO A 1 196 ? 21.916 19.705 10.918 1.00 95.25 196 PRO A CA 1
ATOM 1468 C C . PRO A 1 196 ? 21.290 18.480 10.240 1.00 95.25 196 PRO A C 1
ATOM 1470 O O . PRO A 1 196 ? 21.709 17.343 10.453 1.00 95.25 196 PRO A O 1
ATOM 1473 N N . MET A 1 197 ? 20.337 18.717 9.331 1.00 92.12 197 MET A N 1
ATOM 1474 C CA . MET A 1 197 ? 19.690 17.661 8.534 1.00 92.12 197 MET A CA 1
ATOM 1475 C C . MET A 1 197 ? 20.714 16.760 7.825 1.00 92.12 197 MET A C 1
ATOM 1477 O O . MET A 1 197 ? 20.551 15.543 7.795 1.00 92.12 197 MET A O 1
ATOM 1481 N N . SER A 1 198 ? 21.788 17.345 7.286 1.00 93.00 198 SER A N 1
ATOM 1482 C CA . SER A 1 198 ? 22.853 16.623 6.581 1.00 93.00 198 SER A CA 1
ATOM 1483 C C . SER A 1 198 ? 23.563 15.582 7.445 1.00 93.00 198 SER A C 1
ATOM 1485 O O . SER A 1 198 ? 23.944 14.538 6.927 1.00 93.00 198 SER A O 1
ATOM 1487 N N . GLU A 1 199 ? 23.705 15.829 8.749 1.00 94.94 199 GLU A N 1
ATOM 1488 C CA . GLU A 1 199 ? 24.340 14.892 9.687 1.00 94.94 199 GLU A CA 1
ATOM 1489 C C . GLU A 1 199 ? 23.405 13.738 10.073 1.00 94.94 199 GLU A C 1
ATOM 1491 O O . GLU A 1 199 ? 23.857 12.643 10.404 1.00 94.94 199 GLU A O 1
ATOM 1496 N N . LEU A 1 200 ? 22.090 13.956 9.983 1.00 95.25 200 LEU A N 1
ATOM 1497 C CA . LEU A 1 200 ? 21.071 12.957 10.306 1.00 95.25 200 LEU A CA 1
ATOM 1498 C C . LEU A 1 200 ? 20.705 12.064 9.108 1.00 95.25 200 LEU A C 1
ATOM 1500 O O . LEU A 1 200 ? 20.201 10.958 9.308 1.00 95.25 200 LEU A O 1
ATOM 1504 N N . ILE A 1 201 ? 20.976 12.497 7.868 1.00 94.88 201 ILE A N 1
ATOM 1505 C CA . ILE A 1 201 ? 20.683 11.720 6.647 1.00 94.88 201 ILE A CA 1
ATOM 1506 C C . ILE A 1 201 ? 21.295 10.311 6.685 1.00 94.88 201 ILE A C 1
ATOM 1508 O O . ILE A 1 201 ? 20.545 9.362 6.442 1.00 94.88 201 ILE A O 1
ATOM 1512 N N . PRO A 1 202 ? 22.586 10.108 7.017 1.00 94.25 202 PRO A N 1
ATOM 1513 C CA . PRO A 1 202 ? 23.161 8.765 7.080 1.00 94.25 202 PRO A CA 1
ATOM 1514 C C . PRO A 1 202 ? 22.438 7.848 8.074 1.00 94.25 202 PRO A C 1
ATOM 1516 O O . PRO A 1 202 ? 22.168 6.693 7.754 1.00 94.25 202 PRO A O 1
ATOM 1519 N N . LEU A 1 203 ? 22.049 8.375 9.241 1.00 93.38 203 LEU A N 1
ATOM 1520 C CA . LEU A 1 203 ? 21.305 7.627 10.260 1.00 93.38 203 LEU A CA 1
ATOM 1521 C C . LEU A 1 203 ? 19.895 7.261 9.783 1.00 93.38 203 LEU A C 1
ATOM 1523 O O . LEU A 1 203 ? 19.395 6.177 10.075 1.00 93.38 203 LEU A O 1
ATOM 1527 N N . ALA A 1 204 ? 19.237 8.164 9.055 1.00 94.75 204 ALA A N 1
ATOM 1528 C CA . ALA A 1 204 ? 17.924 7.902 8.482 1.00 94.75 204 ALA A CA 1
ATOM 1529 C C . ALA A 1 204 ? 17.993 6.845 7.376 1.00 94.75 204 ALA A C 1
ATOM 1531 O O . ALA A 1 204 ? 17.135 5.972 7.323 1.00 94.75 204 ALA A O 1
ATOM 1532 N N . LEU A 1 205 ? 19.015 6.891 6.520 1.00 94.88 205 LEU A N 1
ATOM 1533 C CA . LEU A 1 205 ? 19.229 5.888 5.477 1.00 94.88 205 LEU A CA 1
ATOM 1534 C C . LEU A 1 205 ? 19.520 4.506 6.067 1.00 94.88 205 LEU A C 1
ATOM 1536 O O . LEU A 1 205 ? 18.937 3.531 5.601 1.00 94.88 205 LEU A O 1
ATOM 1540 N N . ASP A 1 206 ? 20.349 4.432 7.110 1.00 92.62 206 ASP A N 1
ATOM 1541 C CA . ASP A 1 206 ? 20.616 3.184 7.833 1.00 92.62 206 ASP A CA 1
ATOM 1542 C C . ASP A 1 206 ? 19.338 2.617 8.466 1.00 92.62 206 ASP A C 1
ATOM 1544 O O . ASP A 1 206 ? 19.053 1.439 8.323 1.00 92.62 206 ASP A O 1
ATOM 1548 N N . MET A 1 207 ? 18.496 3.464 9.067 1.00 93.69 207 MET A N 1
ATOM 1549 C CA . MET A 1 207 ? 17.198 3.046 9.613 1.00 93.69 207 MET A CA 1
ATOM 1550 C C . MET A 1 207 ? 16.208 2.578 8.530 1.00 93.69 207 MET A C 1
ATOM 1552 O O . MET A 1 207 ? 15.408 1.677 8.774 1.00 93.69 207 MET A O 1
ATOM 1556 N N . LEU A 1 208 ? 16.202 3.229 7.364 1.00 95.00 208 LEU A N 1
ATOM 1557 C CA . LEU A 1 208 ? 15.234 2.968 6.297 1.00 95.00 208 LEU A CA 1
ATOM 1558 C C . LEU A 1 208 ? 15.614 1.769 5.421 1.00 95.00 208 LEU A C 1
ATOM 1560 O O . LEU A 1 208 ? 14.734 1.240 4.753 1.00 95.00 208 LEU A O 1
ATOM 1564 N N . HIS A 1 209 ? 16.884 1.359 5.388 1.00 94.50 209 HIS A N 1
ATOM 1565 C CA . HIS A 1 209 ? 17.408 0.284 4.535 1.00 94.50 209 HIS A CA 1
ATOM 1566 C C . HIS A 1 209 ? 16.906 0.314 3.068 1.00 94.50 209 HIS A C 1
ATOM 1568 O O . HIS A 1 209 ? 16.296 -0.655 2.600 1.00 94.50 209 HIS A O 1
ATOM 1574 N N . PRO A 1 210 ? 17.082 1.417 2.319 1.00 95.62 210 PRO A N 1
ATOM 1575 C CA . PRO A 1 210 ? 16.492 1.571 0.988 1.00 95.62 210 PRO A CA 1
ATOM 1576 C C . PRO A 1 210 ? 17.291 0.900 -0.147 1.00 95.62 210 PRO A C 1
ATOM 1578 O O . PRO A 1 210 ? 16.961 1.070 -1.321 1.00 95.62 210 PRO A O 1
ATOM 1581 N N . GLU A 1 211 ? 18.389 0.213 0.165 1.00 94.56 211 GLU A N 1
ATOM 1582 C CA . GLU A 1 211 ? 19.320 -0.335 -0.815 1.00 94.56 211 GLU A CA 1
ATOM 1583 C C . GLU A 1 211 ? 18.834 -1.606 -1.531 1.00 94.56 211 GLU A C 1
ATOM 1585 O O . GLU A 1 211 ? 18.148 -2.456 -0.961 1.00 94.56 211 GLU A O 1
ATOM 1590 N N . ALA A 1 212 ? 19.259 -1.780 -2.788 1.00 95.12 212 ALA A N 1
ATOM 1591 C CA . ALA A 1 212 ? 18.866 -2.902 -3.640 1.00 95.12 212 ALA A CA 1
ATOM 1592 C C . ALA A 1 212 ? 19.174 -4.286 -3.035 1.00 95.12 212 ALA A C 1
ATOM 1594 O O . ALA A 1 212 ? 18.428 -5.246 -3.245 1.00 95.12 212 ALA A O 1
ATOM 1595 N N . GLU A 1 213 ? 20.257 -4.401 -2.263 1.00 93.75 213 GLU A N 1
ATOM 1596 C CA . GLU A 1 213 ? 20.647 -5.621 -1.557 1.00 93.75 213 GLU A CA 1
ATOM 1597 C C . GLU A 1 213 ? 19.587 -6.045 -0.546 1.00 93.75 213 GLU A C 1
ATOM 1599 O O . GLU A 1 213 ? 19.192 -7.212 -0.524 1.00 93.75 213 GLU A O 1
ATOM 1604 N N . HIS A 1 214 ? 19.088 -5.092 0.238 1.00 93.19 214 HIS A N 1
ATOM 1605 C CA . HIS A 1 214 ? 18.031 -5.343 1.200 1.00 93.19 214 HIS A CA 1
ATOM 1606 C C . HIS A 1 214 ? 16.720 -5.706 0.497 1.00 93.19 214 HIS A C 1
ATOM 1608 O O . HIS A 1 214 ? 16.105 -6.714 0.838 1.00 93.19 214 HIS A O 1
ATOM 1614 N N . LEU A 1 215 ? 16.328 -4.965 -0.546 1.00 94.44 215 LEU A N 1
ATOM 1615 C CA . LEU A 1 215 ? 15.124 -5.285 -1.318 1.00 94.44 215 LEU A CA 1
ATOM 1616 C C . LEU A 1 215 ? 15.170 -6.684 -1.950 1.00 94.44 215 LEU A C 1
ATOM 1618 O O . LEU A 1 215 ? 14.140 -7.359 -2.054 1.00 94.44 215 LEU A O 1
ATOM 1622 N N . LYS A 1 216 ? 16.356 -7.143 -2.357 1.00 93.81 216 LYS A N 1
ATOM 1623 C CA . LYS A 1 216 ? 16.558 -8.508 -2.844 1.00 93.81 216 LYS A CA 1
ATOM 1624 C C . LYS A 1 216 ? 16.448 -9.541 -1.724 1.00 93.81 216 LYS A C 1
ATOM 1626 O O . LYS A 1 216 ? 15.796 -10.566 -1.907 1.00 93.81 216 LYS A O 1
ATOM 1631 N N . GLU A 1 217 ? 17.059 -9.274 -0.574 1.00 90.12 217 GLU A N 1
ATOM 1632 C CA . GLU A 1 217 ? 17.021 -10.136 0.614 1.00 90.12 217 GLU A CA 1
ATOM 1633 C C . GLU A 1 217 ? 15.582 -10.410 1.079 1.00 90.12 217 GLU A C 1
ATOM 1635 O O . GLU A 1 217 ? 15.210 -11.563 1.308 1.00 90.12 217 GLU A O 1
ATOM 1640 N N . ILE A 1 218 ? 14.738 -9.374 1.105 1.00 89.94 218 ILE A N 1
ATOM 1641 C CA . ILE A 1 218 ? 13.326 -9.478 1.512 1.00 89.94 218 ILE A CA 1
ATOM 1642 C C . ILE A 1 218 ? 12.397 -9.976 0.389 1.00 89.94 218 ILE A C 1
ATOM 1644 O O . ILE A 1 218 ? 11.199 -10.171 0.603 1.00 89.94 218 ILE A O 1
ATOM 1648 N N . GLY A 1 219 ? 12.938 -10.200 -0.813 1.00 90.81 219 GLY A N 1
ATOM 1649 C CA . GLY A 1 219 ? 12.233 -10.763 -1.964 1.00 90.81 219 GLY A CA 1
ATOM 1650 C C . GLY A 1 219 ? 11.437 -9.766 -2.813 1.00 90.81 219 GLY A C 1
ATOM 1651 O O . GLY A 1 219 ? 10.755 -10.200 -3.748 1.00 90.81 219 GLY A O 1
ATOM 1652 N N . MET A 1 220 ? 11.509 -8.457 -2.550 1.00 94.12 220 MET A N 1
ATOM 1653 C CA . MET A 1 220 ? 10.901 -7.430 -3.413 1.00 94.12 220 MET A CA 1
ATOM 1654 C C . MET A 1 220 ? 11.591 -7.348 -4.781 1.00 94.12 220 MET A C 1
ATOM 1656 O O . MET A 1 220 ? 10.919 -7.134 -5.785 1.00 94.12 220 MET A O 1
ATOM 1660 N N . VAL A 1 221 ? 12.901 -7.607 -4.834 1.00 96.44 221 VAL A N 1
ATOM 1661 C CA . VAL A 1 221 ? 13.727 -7.604 -6.055 1.00 96.44 221 VAL A CA 1
ATOM 1662 C C . VAL A 1 221 ? 14.279 -9.004 -6.326 1.00 96.44 221 VAL A C 1
ATOM 1664 O O . VAL A 1 221 ? 14.708 -9.693 -5.407 1.00 96.44 221 VAL A O 1
ATOM 1667 N N . ASP A 1 222 ? 14.288 -9.452 -7.585 1.00 95.75 222 ASP A N 1
ATOM 1668 C CA . ASP A 1 222 ? 14.897 -10.742 -7.954 1.00 95.75 222 ASP A CA 1
ATOM 1669 C C . ASP A 1 222 ? 16.385 -10.600 -8.267 1.00 95.75 222 ASP A C 1
ATOM 1671 O O . ASP A 1 222 ? 17.228 -11.381 -7.810 1.00 95.75 222 ASP A O 1
ATOM 1675 N N . TYR A 1 223 ? 16.711 -9.593 -9.077 1.00 97.50 223 TYR A N 1
ATOM 1676 C CA . TYR A 1 223 ? 18.050 -9.406 -9.610 1.00 97.50 223 TYR A CA 1
ATOM 1677 C C . TYR A 1 223 ? 18.464 -7.946 -9.513 1.00 97.50 223 TYR A C 1
ATOM 1679 O O . TYR A 1 223 ? 17.765 -7.044 -9.973 1.00 97.50 223 TYR A O 1
ATOM 1687 N N . ILE A 1 224 ? 19.652 -7.755 -8.949 1.00 97.44 224 ILE A N 1
ATOM 1688 C CA . ILE A 1 224 ? 20.355 -6.482 -8.977 1.00 97.44 224 ILE A CA 1
ATOM 1689 C C . ILE A 1 224 ? 21.132 -6.440 -10.289 1.00 97.44 224 ILE A C 1
ATOM 1691 O O . ILE A 1 224 ? 21.862 -7.383 -10.602 1.00 97.44 224 ILE A O 1
ATOM 1695 N N . LEU A 1 225 ? 20.929 -5.383 -11.062 1.00 95.69 225 LEU A N 1
ATOM 1696 C CA . LEU A 1 225 ? 21.592 -5.139 -12.331 1.00 95.69 225 LEU A CA 1
ATOM 1697 C C . LEU A 1 225 ? 22.776 -4.187 -12.106 1.00 95.69 225 LEU A C 1
ATOM 1699 O O . LEU A 1 225 ? 22.583 -3.128 -11.507 1.00 95.69 225 LEU A O 1
ATOM 1703 N N . PRO A 1 226 ? 23.984 -4.534 -12.572 1.00 91.62 226 PRO A N 1
ATOM 1704 C CA . PRO A 1 226 ? 25.177 -3.746 -12.328 1.00 91.62 226 PRO A CA 1
ATOM 1705 C C . PRO A 1 226 ? 25.090 -2.436 -13.097 1.00 91.62 226 PRO A C 1
ATOM 1707 O O . PRO A 1 226 ? 24.567 -2.387 -14.217 1.00 91.62 226 PRO A O 1
ATOM 1710 N N . GLU A 1 227 ? 25.643 -1.384 -12.510 1.00 89.19 227 GLU A N 1
ATOM 1711 C CA . GLU A 1 227 ? 25.813 -0.112 -13.187 1.00 89.19 227 GLU A CA 1
ATOM 1712 C C . GLU A 1 227 ? 27.246 0.020 -13.735 1.00 89.19 227 GLU A C 1
ATOM 1714 O O . GLU A 1 227 ? 28.169 -0.711 -13.350 1.00 89.19 227 GLU A O 1
ATOM 1719 N N . PRO A 1 228 ? 27.452 0.934 -14.696 1.00 84.69 228 PRO A N 1
ATOM 1720 C CA . PRO A 1 228 ? 28.779 1.296 -15.175 1.00 84.69 228 PRO A CA 1
ATOM 1721 C C . PRO A 1 228 ? 29.667 1.784 -14.032 1.00 84.69 228 PRO A C 1
ATOM 1723 O O . PRO A 1 228 ? 29.192 2.475 -13.134 1.00 84.69 228 PRO A O 1
ATOM 1726 N N . LYS A 1 229 ? 30.986 1.566 -14.133 1.00 71.50 229 LYS A N 1
ATOM 1727 C CA . LYS A 1 229 ? 31.967 2.113 -13.168 1.00 71.50 229 LYS A CA 1
ATOM 1728 C C . LYS A 1 229 ? 31.860 3.633 -12.987 1.00 71.50 229 LYS A C 1
ATOM 1730 O O . LYS A 1 229 ? 32.160 4.153 -11.924 1.00 71.50 229 LYS A O 1
ATOM 1735 N N . ASN A 1 230 ? 31.417 4.347 -14.021 1.00 64.50 230 ASN A N 1
ATOM 1736 C CA . ASN A 1 230 ? 31.233 5.799 -13.979 1.00 64.50 230 ASN A CA 1
ATOM 1737 C C . ASN A 1 230 ? 29.836 6.231 -13.478 1.00 64.50 230 ASN A C 1
ATOM 1739 O O . ASN A 1 230 ? 29.539 7.425 -13.505 1.00 64.50 230 ASN A O 1
ATOM 1743 N N . GLY A 1 231 ? 28.996 5.285 -13.043 1.00 73.44 231 GLY A N 1
ATOM 1744 C CA . GLY A 1 231 ? 27.610 5.481 -12.615 1.00 73.44 231 GLY A CA 1
ATOM 1745 C C . GLY A 1 231 ? 26.602 5.480 -13.770 1.00 73.44 231 GLY A C 1
ATOM 1746 O O . GLY A 1 231 ? 26.923 5.831 -14.915 1.00 73.44 231 GLY A O 1
ATOM 1747 N N . ALA A 1 232 ? 25.344 5.124 -13.480 1.00 75.75 232 ALA A N 1
ATOM 1748 C CA . ALA A 1 232 ? 24.270 5.167 -14.481 1.00 75.75 232 ALA A CA 1
ATOM 1749 C C . ALA A 1 232 ? 23.981 6.575 -15.026 1.00 75.75 232 ALA A C 1
ATOM 1751 O O . ALA A 1 232 ? 23.317 6.701 -16.047 1.00 75.75 232 ALA A O 1
ATOM 1752 N N . ASN A 1 233 ? 24.492 7.626 -14.384 1.00 77.88 233 ASN A N 1
ATOM 1753 C CA . ASN A 1 233 ? 24.407 9.008 -14.848 1.00 77.88 233 ASN A CA 1
ATOM 1754 C C . ASN A 1 233 ? 25.414 9.371 -15.959 1.00 77.88 233 ASN A C 1
ATOM 1756 O O . ASN A 1 233 ? 25.315 10.436 -16.563 1.00 77.88 233 ASN A O 1
ATOM 1760 N N . LYS A 1 234 ? 26.406 8.509 -16.233 1.00 74.94 234 LYS A N 1
ATOM 1761 C CA . LYS A 1 234 ? 27.447 8.756 -17.252 1.00 74.94 234 LYS A CA 1
ATOM 1762 C C . LYS A 1 234 ? 27.558 7.650 -18.303 1.00 74.94 234 LYS A C 1
ATOM 1764 O O . LYS A 1 234 ? 28.095 7.892 -19.379 1.00 74.94 234 LYS A O 1
ATOM 1769 N N . GLY A 1 235 ? 27.054 6.448 -18.018 1.00 84.75 235 GLY A N 1
ATOM 1770 C CA . GLY A 1 235 ? 27.168 5.277 -18.896 1.00 84.75 235 GLY A CA 1
ATOM 1771 C C . GLY A 1 235 ? 25.840 4.785 -19.476 1.00 84.75 235 GLY A C 1
ATOM 1772 O O . GLY A 1 235 ? 25.563 3.589 -19.419 1.00 84.75 235 GLY A O 1
ATOM 1773 N N . TYR A 1 236 ? 25.010 5.668 -20.045 1.00 92.25 236 TYR A N 1
ATOM 1774 C CA . TYR A 1 236 ? 23.657 5.310 -20.512 1.00 92.25 236 TYR A CA 1
ATOM 1775 C C . TYR A 1 236 ? 23.622 4.088 -21.437 1.00 92.25 236 TYR A C 1
ATOM 1777 O O . TYR A 1 236 ? 22.776 3.219 -21.262 1.00 92.25 236 TYR A O 1
ATOM 1785 N N . ARG A 1 237 ? 24.556 3.981 -22.394 1.00 92.50 237 ARG A N 1
ATOM 1786 C CA . ARG A 1 237 ? 24.609 2.849 -23.341 1.00 92.50 237 ARG A CA 1
ATOM 1787 C C . ARG A 1 237 ? 24.786 1.502 -22.641 1.00 92.50 237 ARG A C 1
ATOM 1789 O O . ARG A 1 237 ? 24.159 0.523 -23.031 1.00 92.50 237 ARG A O 1
ATOM 1796 N N . GLU A 1 238 ? 25.634 1.457 -21.620 1.00 93.00 238 GLU A N 1
ATOM 1797 C CA . GLU A 1 238 ? 25.875 0.247 -20.835 1.00 93.00 238 GLU A CA 1
ATOM 1798 C C . GLU A 1 238 ? 24.655 -0.103 -19.977 1.00 93.00 238 GLU A C 1
ATOM 1800 O O . GLU A 1 238 ? 24.242 -1.258 -19.967 1.00 93.00 238 GLU A O 1
ATOM 1805 N N . VAL A 1 239 ? 24.022 0.889 -19.336 1.00 94.62 239 VAL A N 1
ATOM 1806 C CA . VAL A 1 239 ? 22.782 0.680 -18.565 1.00 94.62 239 VAL A CA 1
ATOM 1807 C C . VAL A 1 239 ? 21.662 0.150 -19.460 1.00 94.62 239 VAL A C 1
ATOM 1809 O O . VAL A 1 239 ? 21.047 -0.863 -19.134 1.00 94.62 239 VAL A O 1
ATOM 1812 N N . ILE A 1 240 ? 21.432 0.795 -20.608 1.00 97.00 240 ILE A N 1
ATOM 1813 C CA . ILE A 1 240 ? 20.434 0.385 -21.605 1.00 97.00 240 ILE A CA 1
ATOM 1814 C C . ILE A 1 240 ? 20.660 -1.068 -22.014 1.00 97.00 240 ILE A C 1
ATOM 1816 O O . ILE A 1 240 ? 19.718 -1.859 -22.008 1.00 97.00 240 ILE A O 1
ATOM 1820 N N . LYS A 1 241 ? 21.907 -1.434 -22.328 1.00 96.00 241 LYS A N 1
ATOM 1821 C CA . LYS A 1 241 ? 22.256 -2.804 -22.705 1.00 96.00 241 LYS A CA 1
ATOM 1822 C C . LYS A 1 241 ? 21.955 -3.789 -21.575 1.00 96.00 241 LYS A C 1
ATOM 1824 O O . LYS A 1 241 ? 21.270 -4.777 -21.811 1.00 96.00 241 LYS A O 1
ATOM 1829 N N . THR A 1 242 ? 22.407 -3.507 -20.352 1.00 96.44 242 THR A N 1
ATOM 1830 C CA . THR A 1 242 ? 22.176 -4.372 -19.184 1.00 96.44 242 THR A CA 1
ATOM 1831 C C . THR A 1 242 ? 20.685 -4.592 -18.924 1.00 96.44 242 THR A C 1
ATOM 1833 O O . THR A 1 242 ? 20.254 -5.724 -18.695 1.00 96.44 242 THR A O 1
ATOM 1836 N N . VAL A 1 243 ? 19.881 -3.527 -18.986 1.00 98.19 243 VAL A N 1
ATOM 1837 C CA . VAL A 1 243 ? 18.428 -3.604 -18.785 1.00 98.19 243 VAL A CA 1
ATOM 1838 C C . VAL A 1 243 ? 17.754 -4.365 -19.930 1.00 98.19 243 VAL A C 1
ATOM 1840 O O . VAL A 1 243 ? 16.942 -5.255 -19.667 1.00 98.19 243 VAL A O 1
ATOM 1843 N N . ARG A 1 244 ? 18.118 -4.085 -21.190 1.00 98.12 244 ARG A N 1
ATOM 1844 C CA . ARG A 1 244 ? 17.583 -4.798 -22.359 1.00 98.12 244 ARG A CA 1
ATOM 1845 C C . ARG A 1 244 ? 17.883 -6.292 -22.289 1.00 98.12 244 ARG A C 1
ATOM 1847 O O . ARG A 1 244 ? 16.966 -7.090 -22.461 1.00 98.12 244 ARG A O 1
ATOM 1854 N N . ASP A 1 245 ? 19.123 -6.670 -21.989 1.00 98.12 245 ASP A N 1
ATOM 1855 C CA . ASP A 1 245 ? 19.544 -8.071 -21.892 1.00 98.12 245 ASP A CA 1
ATOM 1856 C C . ASP A 1 245 ? 18.749 -8.816 -20.802 1.00 98.12 245 ASP A C 1
ATOM 1858 O O . ASP A 1 245 ? 18.318 -9.954 -21.002 1.00 98.12 245 ASP A O 1
ATOM 1862 N N . ALA A 1 246 ? 18.492 -8.168 -19.660 1.00 98.38 246 ALA A N 1
ATOM 1863 C CA . ALA A 1 246 ? 17.710 -8.740 -18.564 1.00 98.38 246 ALA A CA 1
ATOM 1864 C C . ALA A 1 246 ? 16.225 -8.938 -18.929 1.00 98.38 246 ALA A C 1
ATOM 1866 O O . ALA A 1 246 ? 15.644 -9.997 -18.647 1.00 98.38 246 ALA A O 1
ATOM 1867 N N . ILE A 1 247 ? 15.617 -7.952 -19.599 1.00 98.50 247 ILE A N 1
ATOM 1868 C CA . ILE A 1 247 ? 14.228 -8.034 -20.070 1.00 98.50 247 ILE A CA 1
ATOM 1869 C C . ILE A 1 247 ? 14.103 -9.099 -21.165 1.00 98.50 247 ILE A C 1
ATOM 1871 O O . ILE A 1 247 ? 13.264 -9.990 -21.052 1.00 98.50 247 ILE A O 1
ATOM 1875 N N . SER A 1 248 ? 14.977 -9.068 -22.174 1.00 97.88 248 SER A N 1
ATOM 1876 C CA . SER A 1 248 ? 15.032 -10.042 -23.273 1.00 97.88 248 SER A CA 1
ATOM 1877 C C . SER A 1 248 ? 15.173 -11.480 -22.764 1.00 97.88 248 SER A C 1
ATOM 1879 O O . SER A 1 248 ? 14.426 -12.376 -23.177 1.00 97.88 248 SER A O 1
ATOM 1881 N N . ALA A 1 249 ? 16.077 -11.711 -21.804 1.00 97.81 249 ALA A N 1
ATOM 1882 C CA . ALA A 1 249 ? 16.256 -13.020 -21.185 1.00 97.81 249 ALA A CA 1
ATOM 1883 C C . ALA A 1 249 ? 14.985 -13.501 -20.467 1.00 97.81 249 ALA A C 1
ATOM 1885 O O . ALA A 1 249 ? 14.638 -14.680 -20.559 1.00 97.81 249 ALA A O 1
ATOM 1886 N N . THR A 1 250 ? 14.275 -12.599 -19.785 1.00 98.19 250 THR A N 1
ATOM 1887 C CA . THR A 1 250 ? 13.009 -12.916 -19.104 1.00 98.19 250 THR A CA 1
ATOM 1888 C C . THR A 1 250 ? 11.900 -13.225 -20.105 1.00 98.19 250 THR A C 1
ATOM 1890 O O . THR A 1 250 ? 11.233 -14.251 -19.996 1.00 98.19 250 THR A O 1
ATOM 1893 N N . LEU A 1 251 ? 11.726 -12.384 -21.124 1.00 96.88 251 LEU A N 1
ATOM 1894 C CA . LEU A 1 251 ? 10.725 -12.592 -22.166 1.00 96.88 251 LEU A CA 1
ATOM 1895 C C . LEU A 1 251 ? 10.971 -13.896 -22.934 1.00 96.88 251 LEU A C 1
ATOM 1897 O O . LEU A 1 251 ? 10.029 -14.633 -23.221 1.00 96.88 251 LEU A O 1
ATOM 1901 N N . SER A 1 252 ? 12.233 -14.239 -23.194 1.00 94.88 252 SER A N 1
ATOM 1902 C CA . SER A 1 252 ? 12.619 -15.519 -23.799 1.00 94.88 252 SER A CA 1
ATOM 1903 C C . SER A 1 252 ? 12.326 -16.728 -22.895 1.00 94.88 252 SER A C 1
ATOM 1905 O O . SER A 1 252 ? 12.082 -17.817 -23.400 1.00 94.88 252 SER A O 1
ATOM 1907 N N . GLU A 1 253 ? 12.326 -16.562 -21.567 1.00 95.25 253 GLU A N 1
ATOM 1908 C CA . GLU A 1 253 ? 11.913 -17.601 -20.606 1.00 95.25 253 GLU A CA 1
ATOM 1909 C C . GLU A 1 253 ? 10.386 -17.804 -20.592 1.00 95.25 253 GLU A C 1
ATOM 1911 O O . GLU A 1 253 ? 9.880 -18.878 -20.249 1.00 95.25 253 GLU A O 1
ATOM 1916 N N . TRP A 1 254 ? 9.631 -16.749 -20.896 1.00 95.31 254 TRP A N 1
ATOM 1917 C CA . TRP A 1 254 ? 8.174 -16.755 -20.797 1.00 95.31 254 TRP A CA 1
ATOM 1918 C C . TRP A 1 254 ? 7.472 -17.093 -22.102 1.00 95.31 254 TRP A C 1
ATOM 1920 O O . TRP A 1 254 ? 6.405 -17.707 -22.079 1.00 95.31 254 TRP A O 1
ATOM 1930 N N . THR A 1 255 ? 8.061 -16.716 -23.227 1.00 93.31 255 THR A N 1
ATOM 1931 C CA . THR A 1 255 ? 7.452 -16.900 -24.540 1.00 93.31 255 THR A CA 1
ATOM 1932 C C . THR A 1 255 ? 7.875 -18.210 -25.194 1.00 93.31 255 THR A C 1
ATOM 1934 O O . THR A 1 255 ? 8.949 -18.749 -24.936 1.00 93.31 255 THR A O 1
ATOM 1937 N N . TYR A 1 256 ? 7.005 -18.742 -26.048 1.00 90.25 256 TYR A N 1
ATOM 1938 C CA . TYR A 1 256 ? 7.354 -19.798 -26.996 1.00 90.25 256 TYR A CA 1
ATOM 1939 C C . TYR A 1 256 ? 7.534 -19.182 -28.382 1.00 90.25 256 TYR A C 1
ATOM 1941 O O . TYR A 1 256 ? 7.025 -18.091 -28.636 1.00 90.25 256 TYR A O 1
ATOM 1949 N N . LYS A 1 257 ? 8.235 -19.884 -29.274 1.00 89.12 257 LYS A N 1
ATOM 1950 C CA . LYS A 1 257 ? 8.327 -19.530 -30.693 1.00 89.12 257 LYS A CA 1
ATOM 1951 C C . LYS A 1 257 ? 7.414 -20.454 -31.494 1.00 89.12 257 LYS A C 1
ATOM 1953 O O . LYS A 1 257 ? 7.570 -21.673 -31.410 1.00 89.12 257 LYS A O 1
ATOM 1958 N N . ASP A 1 258 ? 6.473 -19.889 -32.237 1.00 84.44 258 ASP A N 1
ATOM 1959 C CA . ASP A 1 258 ? 5.619 -20.643 -33.146 1.00 84.44 258 ASP A CA 1
ATOM 1960 C C . ASP A 1 258 ? 6.457 -21.193 -34.308 1.00 84.44 258 ASP A C 1
ATOM 1962 O O . ASP A 1 258 ? 7.279 -20.491 -34.900 1.00 84.44 258 ASP A O 1
ATOM 1966 N N . SER A 1 259 ? 6.286 -22.477 -34.613 1.00 85.25 259 SER A N 1
ATOM 1967 C CA . SER A 1 259 ? 7.085 -23.163 -35.637 1.00 85.25 259 SER A CA 1
ATOM 1968 C C . SER A 1 259 ? 6.668 -22.824 -37.071 1.00 85.25 259 SER A C 1
ATOM 1970 O O . SER A 1 259 ? 7.478 -22.992 -37.979 1.00 85.25 259 SER A O 1
ATOM 1972 N N . LYS A 1 260 ? 5.434 -22.348 -37.279 1.00 84.69 260 LYS A N 1
ATOM 1973 C CA . LYS A 1 260 ? 4.869 -22.015 -38.591 1.00 84.69 260 LYS A CA 1
ATOM 1974 C C . LYS A 1 260 ? 5.023 -20.535 -38.915 1.00 84.69 260 LYS A C 1
ATOM 1976 O O . LYS A 1 260 ? 5.434 -20.209 -40.022 1.00 84.69 260 LYS A O 1
ATOM 1981 N N . THR A 1 261 ? 4.696 -19.650 -37.973 1.00 84.94 261 THR A N 1
ATOM 1982 C CA . THR A 1 261 ? 4.778 -18.192 -38.190 1.00 84.94 261 THR A CA 1
ATOM 1983 C C . THR A 1 261 ? 6.128 -17.614 -37.773 1.00 84.94 261 THR A C 1
ATOM 1985 O O . THR A 1 261 ? 6.503 -16.531 -38.212 1.00 84.94 261 THR A O 1
ATOM 1988 N N . GLY A 1 262 ? 6.883 -18.324 -36.927 1.00 81.12 262 GLY A N 1
ATOM 1989 C CA . GLY A 1 262 ? 8.128 -17.824 -36.342 1.00 81.12 262 GLY A CA 1
ATOM 1990 C C . GLY A 1 262 ? 7.923 -16.781 -35.238 1.00 81.12 262 GLY A C 1
ATOM 1991 O O . GLY A 1 262 ? 8.911 -16.357 -34.631 1.00 81.12 262 GLY A O 1
ATOM 1992 N N . GLU A 1 263 ? 6.676 -16.389 -34.965 1.00 83.00 263 GLU A N 1
ATOM 1993 C CA . GLU A 1 263 ? 6.315 -15.379 -33.973 1.00 83.00 263 GLU A CA 1
ATOM 1994 C C . GLU A 1 263 ? 6.517 -15.890 -32.548 1.00 83.00 263 GLU A C 1
ATOM 1996 O O . GLU A 1 263 ? 6.484 -17.093 -32.275 1.00 83.00 263 GLU A O 1
ATOM 2001 N N . ARG A 1 264 ? 6.732 -14.961 -31.615 1.00 86.69 264 ARG A N 1
ATOM 2002 C CA . ARG A 1 264 ? 6.832 -15.279 -30.192 1.00 86.69 264 ARG A CA 1
ATOM 2003 C C . ARG A 1 264 ? 5.560 -14.876 -29.466 1.00 86.69 264 ARG A C 1
ATOM 2005 O O . ARG A 1 264 ? 5.070 -13.769 -29.649 1.00 86.69 264 ARG A O 1
ATOM 2012 N N . GLY A 1 265 ? 5.063 -15.756 -28.603 1.00 85.12 265 GLY A N 1
ATOM 2013 C CA . GLY A 1 265 ? 3.826 -15.519 -27.863 1.00 85.12 265 GLY A CA 1
ATOM 2014 C C . GLY A 1 265 ? 3.823 -16.134 -26.470 1.00 85.12 265 GLY A C 1
ATOM 2015 O O . GLY A 1 265 ? 4.716 -16.896 -26.095 1.00 85.12 265 GLY A O 1
ATOM 2016 N N . LEU A 1 266 ? 2.793 -15.813 -25.689 1.00 90.56 266 LEU A N 1
ATOM 2017 C CA . LEU A 1 266 ? 2.552 -16.381 -24.364 1.00 90.56 266 LEU A CA 1
ATOM 2018 C C . LEU A 1 266 ? 1.457 -17.442 -24.429 1.00 90.56 266 LEU A C 1
ATOM 2020 O O . LEU A 1 266 ? 0.389 -17.225 -24.995 1.00 90.56 266 LEU A O 1
ATOM 2024 N N . THR A 1 267 ? 1.690 -18.590 -23.793 1.00 91.50 267 THR A N 1
ATOM 2025 C CA . THR A 1 267 ? 0.616 -19.569 -23.593 1.00 91.50 267 THR A CA 1
ATOM 2026 C C . THR A 1 267 ? -0.207 -19.205 -22.364 1.00 91.50 267 THR A C 1
ATOM 2028 O O . THR A 1 267 ? 0.329 -18.755 -21.346 1.00 91.50 267 THR A O 1
ATOM 2031 N N . ARG A 1 268 ? -1.510 -19.506 -22.400 1.00 91.12 268 ARG A N 1
ATOM 2032 C CA . ARG A 1 268 ? -2.399 -19.336 -21.241 1.00 91.12 268 ARG A CA 1
ATOM 2033 C C . ARG A 1 268 ? -1.862 -20.036 -19.987 1.00 91.12 268 ARG A C 1
ATOM 2035 O O . ARG A 1 268 ? -1.865 -19.460 -18.904 1.00 91.12 268 ARG A O 1
ATOM 2042 N N . ARG A 1 269 ? -1.319 -21.249 -20.150 1.00 93.31 269 ARG A N 1
ATOM 2043 C CA . ARG A 1 269 ? -0.714 -22.035 -19.064 1.00 93.31 269 ARG A CA 1
ATOM 2044 C C . ARG A 1 269 ? 0.472 -21.322 -18.412 1.00 93.31 269 ARG A C 1
ATOM 2046 O O . ARG A 1 269 ? 0.612 -21.398 -17.192 1.00 93.31 269 ARG A O 1
ATOM 2053 N N . LYS A 1 270 ? 1.322 -20.651 -19.197 1.00 94.56 270 LYS A N 1
ATOM 2054 C CA . LYS A 1 270 ? 2.464 -19.896 -18.667 1.00 94.56 270 LYS A CA 1
ATOM 2055 C C . LYS A 1 270 ? 2.006 -18.639 -17.929 1.00 94.56 270 LYS A C 1
ATOM 2057 O O . LYS A 1 270 ? 2.507 -18.395 -16.838 1.00 94.56 270 LYS A O 1
ATOM 2062 N N . ILE A 1 271 ? 1.009 -17.919 -18.449 1.00 94.31 271 ILE A N 1
ATOM 2063 C CA . ILE A 1 271 ? 0.389 -16.780 -17.746 1.00 94.31 271 ILE A CA 1
ATOM 2064 C C . ILE A 1 271 ? -0.179 -17.235 -16.394 1.00 94.31 271 ILE A C 1
ATOM 2066 O O . ILE A 1 271 ? 0.167 -16.675 -15.359 1.00 94.31 271 ILE A O 1
ATOM 2070 N N . ASP A 1 272 ? -0.972 -18.308 -16.373 1.00 92.69 272 ASP A N 1
ATOM 2071 C CA . ASP A 1 272 ? -1.565 -18.830 -15.134 1.00 92.69 272 ASP A CA 1
ATOM 2072 C C . ASP A 1 272 ? -0.508 -19.404 -14.165 1.00 92.69 272 ASP A C 1
ATOM 2074 O O . ASP A 1 272 ? -0.731 -19.487 -12.955 1.00 92.69 272 ASP A O 1
ATOM 2078 N N . GLN A 1 273 ? 0.660 -19.829 -14.658 1.00 94.94 273 GLN A N 1
ATOM 2079 C CA . GLN A 1 273 ? 1.802 -20.155 -13.802 1.00 94.94 273 GLN A CA 1
ATOM 2080 C C . GLN A 1 273 ? 2.389 -18.891 -13.166 1.00 94.94 273 GLN A C 1
ATOM 2082 O O . GLN A 1 273 ? 2.503 -18.850 -11.945 1.00 94.94 273 GLN A O 1
ATOM 2087 N N . ILE A 1 274 ? 2.703 -17.874 -13.971 1.00 95.56 274 ILE A N 1
ATOM 2088 C CA . ILE A 1 274 ? 3.306 -16.615 -13.517 1.00 95.56 274 ILE A CA 1
ATOM 2089 C C . ILE A 1 274 ? 2.419 -15.937 -12.466 1.00 95.56 274 ILE A C 1
ATOM 2091 O O . ILE A 1 274 ? 2.890 -15.650 -11.373 1.00 95.56 274 ILE A O 1
ATOM 2095 N N . VAL A 1 275 ? 1.113 -15.812 -12.722 1.00 93.06 275 VAL A N 1
ATOM 2096 C CA . VAL A 1 275 ? 0.151 -15.221 -11.770 1.00 93.06 275 VAL A CA 1
ATOM 2097 C C . VAL A 1 275 ? 0.102 -15.991 -10.443 1.00 93.06 275 VAL A C 1
ATOM 2099 O O . VAL A 1 275 ? 0.014 -15.395 -9.370 1.00 93.06 275 VAL A O 1
ATOM 2102 N N . ARG A 1 276 ? 0.186 -17.329 -10.475 1.00 93.00 276 ARG A N 1
ATOM 2103 C CA . ARG A 1 276 ? 0.238 -18.132 -9.240 1.00 93.00 276 ARG A CA 1
ATOM 2104 C C . ARG A 1 276 ? 1.546 -17.939 -8.482 1.00 93.00 276 ARG A C 1
ATOM 2106 O O . ARG A 1 276 ? 1.528 -17.912 -7.253 1.00 93.00 276 ARG A O 1
ATOM 2113 N N . ASP A 1 277 ? 2.662 -17.852 -9.195 1.00 94.00 277 ASP A N 1
ATOM 2114 C CA . ASP A 1 277 ? 3.981 -17.644 -8.600 1.00 94.00 277 ASP A CA 1
ATOM 2115 C C . ASP A 1 277 ? 4.072 -16.232 -7.987 1.00 94.00 277 ASP A C 1
ATOM 2117 O O . ASP A 1 277 ? 4.551 -16.095 -6.861 1.00 94.00 277 ASP A O 1
ATOM 2121 N N . ARG A 1 278 ? 3.473 -15.223 -8.639 1.00 95.94 278 ARG A N 1
ATOM 2122 C CA . ARG A 1 278 ? 3.281 -13.862 -8.115 1.00 95.94 278 ARG A CA 1
ATOM 2123 C C . ARG A 1 278 ? 2.574 -13.849 -6.772 1.00 95.94 278 ARG A C 1
ATOM 2125 O O . ARG A 1 278 ? 3.088 -13.289 -5.810 1.00 95.94 278 ARG A O 1
ATOM 2132 N N . TYR A 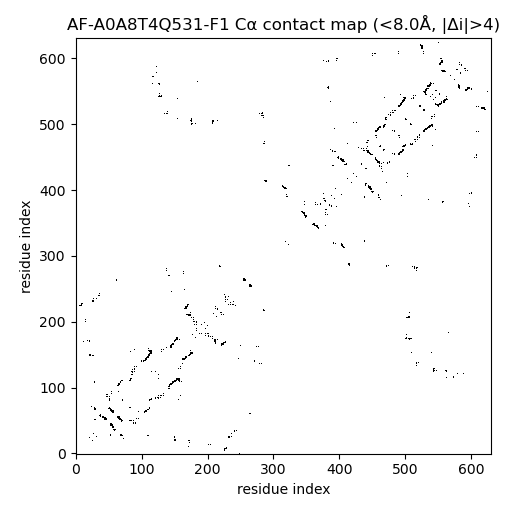1 279 ? 1.399 -14.476 -6.702 1.00 93.06 279 TYR A N 1
ATOM 2133 C CA . TYR A 1 279 ? 0.610 -14.510 -5.473 1.00 93.06 279 TYR A CA 1
ATOM 2134 C C . TYR A 1 279 ? 1.412 -15.134 -4.328 1.00 93.06 279 TYR A C 1
ATOM 2136 O O . TYR A 1 279 ? 1.473 -14.566 -3.240 1.00 93.06 279 TYR A O 1
ATOM 2144 N N . ARG A 1 280 ? 2.090 -16.267 -4.580 1.00 90.62 280 ARG A N 1
ATOM 2145 C CA . ARG A 1 280 ? 2.953 -16.899 -3.569 1.00 90.62 280 ARG A CA 1
ATOM 2146 C C . ARG A 1 280 ? 4.065 -15.960 -3.123 1.00 90.62 280 ARG A C 1
ATOM 2148 O O . ARG A 1 280 ? 4.255 -15.791 -1.929 1.00 90.62 280 ARG A O 1
ATOM 2155 N N . ARG A 1 281 ? 4.752 -15.303 -4.058 1.00 91.88 281 ARG A N 1
ATOM 2156 C CA . ARG A 1 281 ? 5.806 -14.340 -3.731 1.00 91.88 281 ARG A CA 1
ATOM 2157 C C . ARG A 1 281 ? 5.302 -13.208 -2.838 1.00 91.88 281 ARG A C 1
ATOM 2159 O O . ARG A 1 281 ? 5.944 -12.904 -1.842 1.00 91.88 281 ARG A O 1
ATOM 2166 N N . ILE A 1 282 ? 4.157 -12.613 -3.164 1.00 94.50 282 ILE A N 1
ATOM 2167 C CA . ILE A 1 282 ? 3.583 -11.517 -2.372 1.00 94.50 282 ILE A CA 1
ATOM 2168 C C . ILE A 1 282 ? 3.224 -11.999 -0.955 1.00 94.50 282 ILE A C 1
ATOM 2170 O O . ILE A 1 282 ? 3.502 -11.312 0.026 1.00 94.50 282 ILE A O 1
ATOM 2174 N N . MET A 1 283 ? 2.665 -13.208 -0.821 1.00 92.25 283 MET A N 1
ATOM 2175 C CA . MET A 1 283 ? 2.388 -13.815 0.490 1.00 92.25 283 MET A CA 1
ATOM 2176 C C . MET A 1 283 ? 3.660 -14.105 1.305 1.00 92.25 283 MET A C 1
ATOM 2178 O O . MET A 1 283 ? 3.583 -14.244 2.528 1.00 92.25 283 MET A O 1
ATOM 2182 N N . ASP A 1 284 ? 4.814 -14.214 0.644 1.00 89.44 284 ASP A N 1
ATOM 2183 C CA . ASP A 1 284 ? 6.121 -14.517 1.234 1.00 89.44 284 ASP A CA 1
ATOM 2184 C C . ASP A 1 284 ? 6.869 -13.288 1.756 1.00 89.44 284 ASP A C 1
ATOM 2186 O O . ASP A 1 284 ? 7.875 -13.460 2.447 1.00 89.44 284 ASP A O 1
ATOM 2190 N N . TYR A 1 285 ? 6.391 -12.069 1.492 1.00 89.88 285 TYR A N 1
ATOM 2191 C CA . TYR A 1 285 ? 6.993 -10.865 2.063 1.00 89.88 285 TYR A CA 1
ATOM 2192 C C . TYR A 1 285 ? 6.972 -10.922 3.599 1.00 89.88 285 TYR A C 1
ATOM 2194 O O . TYR A 1 285 ? 5.922 -11.107 4.225 1.00 89.88 285 TYR A O 1
ATOM 2202 N N . GLY A 1 286 ? 8.161 -10.807 4.200 1.00 75.81 286 GLY A N 1
ATOM 2203 C CA . GLY A 1 286 ? 8.383 -10.933 5.644 1.00 75.81 286 GLY A CA 1
ATOM 2204 C C . GLY A 1 286 ? 8.378 -12.361 6.194 1.00 75.81 286 GLY A C 1
ATOM 2205 O O . GLY A 1 286 ? 7.987 -12.525 7.335 1.00 75.81 286 GLY A O 1
ATOM 2206 N N . LYS A 1 287 ? 8.744 -13.392 5.409 1.00 75.12 287 LYS A N 1
ATOM 2207 C CA . LYS A 1 287 ? 8.744 -14.836 5.773 1.00 75.12 287 LYS A CA 1
ATOM 2208 C C . LYS A 1 287 ? 8.804 -15.134 7.285 1.00 75.12 287 LYS A C 1
ATOM 2210 O O . LYS A 1 287 ? 9.819 -14.887 7.916 1.00 75.12 287 LYS A O 1
ATOM 2215 N N . PHE A 1 288 ? 7.778 -15.795 7.822 1.00 71.56 288 PHE A N 1
ATOM 2216 C CA . PHE A 1 288 ? 7.692 -16.187 9.238 1.00 71.56 288 PHE A CA 1
ATOM 2217 C C . PHE A 1 288 ? 8.086 -17.663 9.482 1.00 71.56 288 PHE A C 1
ATOM 2219 O O . PHE A 1 288 ? 7.925 -18.521 8.601 1.00 71.56 288 PHE A O 1
ATOM 2226 N N . GLU A 1 289 ? 8.622 -17.970 10.668 1.00 56.66 289 GLU A N 1
ATOM 2227 C CA . GLU A 1 289 ? 8.865 -19.325 11.185 1.00 56.66 289 GLU A CA 1
ATOM 2228 C C . GLU A 1 289 ? 7.538 -20.085 11.390 1.00 56.66 289 GLU A C 1
ATOM 2230 O O . GLU A 1 289 ? 6.498 -19.486 11.651 1.00 56.66 289 GLU A O 1
ATOM 2235 N N . GLY A 1 290 ? 7.542 -21.408 11.177 1.00 49.12 290 GLY A N 1
ATOM 2236 C CA . GLY A 1 290 ? 6.327 -22.249 11.170 1.00 49.12 290 GLY A CA 1
ATOM 2237 C C . GLY A 1 290 ? 5.757 -22.569 9.779 1.00 49.12 290 GLY A C 1
ATOM 2238 O O . GLY A 1 290 ? 4.864 -23.402 9.637 1.00 49.12 290 GLY A O 1
ATOM 2239 N N . ARG A 1 291 ? 6.317 -21.989 8.709 1.00 42.47 291 ARG A N 1
ATOM 2240 C CA . ARG A 1 291 ? 6.052 -22.443 7.335 1.00 42.47 291 ARG A CA 1
ATOM 2241 C C . ARG A 1 291 ? 6.683 -23.813 7.071 1.00 42.47 291 ARG A C 1
ATOM 2243 O O . ARG A 1 291 ? 7.861 -23.886 6.719 1.00 42.47 291 ARG A O 1
ATOM 2250 N N . VAL A 1 292 ? 5.879 -24.876 7.115 1.00 32.53 292 VAL A N 1
ATOM 2251 C CA . VAL A 1 292 ? 6.134 -26.086 6.316 1.00 32.53 292 VAL A CA 1
ATOM 2252 C C . VAL A 1 292 ? 5.746 -25.764 4.873 1.00 32.53 292 VAL A C 1
ATOM 2254 O O . VAL A 1 292 ? 4.664 -26.098 4.409 1.00 32.53 292 VAL A O 1
ATOM 2257 N N . VAL A 1 293 ? 6.621 -25.049 4.175 1.00 33.97 293 VAL A N 1
ATOM 2258 C CA . VAL A 1 293 ? 6.570 -24.916 2.716 1.00 33.97 293 VAL A CA 1
ATOM 2259 C C . VAL A 1 293 ? 7.872 -25.524 2.224 1.00 33.97 293 VAL A C 1
ATOM 2261 O O . VAL A 1 293 ? 8.914 -24.874 2.283 1.00 33.97 293 VAL A O 1
ATOM 2264 N N . GLY A 1 294 ? 7.832 -26.803 1.843 1.00 31.53 294 GLY A N 1
ATOM 2265 C CA . GLY A 1 294 ? 9.026 -27.498 1.352 1.00 31.53 294 GLY A CA 1
ATOM 2266 C C . GLY A 1 294 ? 9.171 -28.983 1.682 1.00 31.53 294 GLY A C 1
ATOM 2267 O O . GLY A 1 294 ? 10.302 -29.432 1.831 1.00 31.53 294 GLY A O 1
ATOM 2268 N N . SER A 1 295 ? 8.097 -29.774 1.777 1.00 28.31 295 SER A N 1
ATOM 2269 C CA . SER A 1 295 ? 8.244 -31.238 1.719 1.00 28.31 295 SER A CA 1
ATOM 2270 C C . SER A 1 295 ? 7.618 -31.792 0.440 1.00 28.31 295 SER A C 1
ATOM 2272 O O . SER A 1 295 ? 6.652 -31.232 -0.080 1.00 28.31 295 SER A O 1
ATOM 2274 N N . LEU A 1 296 ? 8.161 -32.910 -0.059 1.00 30.39 296 LEU A N 1
ATOM 2275 C CA . LEU A 1 296 ? 7.674 -33.703 -1.205 1.00 30.39 296 LEU A CA 1
ATOM 2276 C C . LEU A 1 296 ? 6.151 -33.976 -1.190 1.00 30.39 296 LEU A C 1
ATOM 2278 O O . LEU A 1 296 ? 5.569 -34.327 -2.216 1.00 30.39 296 LEU A O 1
ATOM 2282 N N . HIS A 1 297 ? 5.494 -33.764 -0.050 1.00 32.06 297 HIS A N 1
ATOM 2283 C CA . HIS A 1 297 ? 4.050 -33.805 0.130 1.00 32.06 297 HIS A CA 1
ATOM 2284 C C . HIS A 1 297 ? 3.284 -32.740 -0.684 1.00 32.06 297 HIS A C 1
ATOM 2286 O O . HIS A 1 297 ? 2.207 -33.047 -1.194 1.00 32.06 297 HIS A O 1
ATOM 2292 N N . ASP A 1 298 ? 3.843 -31.539 -0.893 1.00 36.59 298 ASP A N 1
ATOM 2293 C CA . ASP A 1 298 ? 3.190 -30.457 -1.661 1.00 36.59 298 ASP A CA 1
ATOM 2294 C C . ASP A 1 298 ? 3.103 -30.746 -3.167 1.00 36.59 298 ASP A C 1
ATOM 2296 O O . ASP A 1 298 ? 2.249 -30.221 -3.887 1.00 36.59 298 ASP A O 1
ATOM 2300 N N . PHE A 1 299 ? 3.973 -31.624 -3.667 1.00 33.41 299 PHE A N 1
ATOM 2301 C CA . PHE A 1 299 ? 3.887 -32.108 -5.039 1.00 33.41 299 PHE A CA 1
ATOM 2302 C C . PHE A 1 299 ? 2.691 -33.056 -5.228 1.00 33.41 299 PHE A C 1
ATOM 2304 O O . PHE A 1 299 ? 2.065 -33.044 -6.285 1.00 33.41 299 PHE A O 1
ATOM 2311 N N . TRP A 1 300 ? 2.328 -33.821 -4.191 1.00 29.19 300 TRP A N 1
ATOM 2312 C CA . TRP A 1 300 ? 1.227 -34.790 -4.218 1.00 29.19 300 TRP A CA 1
ATOM 2313 C C . TRP A 1 300 ? -0.140 -34.188 -3.850 1.00 29.19 300 TRP A C 1
ATOM 2315 O O . TRP A 1 300 ? -1.165 -34.649 -4.356 1.00 29.19 300 TRP A O 1
ATOM 2325 N N . THR A 1 301 ? -0.196 -33.115 -3.054 1.00 32.88 301 THR A N 1
ATOM 2326 C CA . THR A 1 301 ? -1.445 -32.363 -2.802 1.00 32.88 301 THR A CA 1
ATOM 2327 C C . THR A 1 301 ? -1.927 -31.576 -4.024 1.00 32.88 301 THR A C 1
ATOM 2329 O O . THR A 1 301 ? -3.115 -31.280 -4.117 1.00 32.88 301 THR A O 1
ATOM 2332 N N . ARG A 1 302 ? -1.076 -31.345 -5.038 1.00 39.06 302 ARG A N 1
ATOM 2333 C CA . ARG A 1 302 ? -1.479 -30.776 -6.345 1.00 39.06 302 ARG A CA 1
ATOM 2334 C C . ARG A 1 302 ? -2.566 -31.572 -7.077 1.00 39.06 302 ARG A C 1
ATOM 2336 O O . ARG A 1 302 ? -3.259 -30.990 -7.907 1.00 39.06 302 ARG A O 1
ATOM 2343 N N . PHE A 1 303 ? -2.720 -32.864 -6.784 1.00 34.16 303 PHE A N 1
ATOM 2344 C CA . PHE A 1 303 ? -3.702 -33.745 -7.430 1.00 34.16 303 PHE A CA 1
ATOM 2345 C C . PHE A 1 303 ? -4.881 -34.131 -6.530 1.00 34.16 303 PHE A C 1
ATOM 2347 O O . PHE A 1 303 ? -5.815 -34.788 -6.987 1.00 34.16 303 PHE A O 1
ATOM 2354 N N . ARG A 1 304 ? -4.889 -33.707 -5.262 1.00 28.36 304 ARG A N 1
ATOM 2355 C CA . ARG A 1 304 ? -5.947 -34.050 -4.307 1.00 28.36 304 ARG A CA 1
ATOM 2356 C C . ARG A 1 304 ? -6.633 -32.774 -3.830 1.00 28.36 304 ARG A C 1
ATOM 2358 O O . ARG A 1 304 ? -5.984 -31.901 -3.272 1.00 28.36 304 ARG A O 1
ATOM 2365 N N . LYS A 1 305 ? -7.958 -32.693 -4.009 1.00 31.56 305 LYS A N 1
ATOM 2366 C CA . LYS A 1 305 ? -8.853 -31.723 -3.348 1.00 31.56 305 LYS A CA 1
ATOM 2367 C C . LYS A 1 305 ? -8.776 -31.895 -1.819 1.00 31.56 305 LYS A C 1
ATOM 2369 O O . LYS A 1 305 ? -9.681 -32.467 -1.220 1.00 31.56 305 LYS A O 1
ATOM 2374 N N . ARG A 1 306 ? -7.680 -31.491 -1.183 1.00 29.25 306 ARG A N 1
ATOM 2375 C CA . ARG A 1 306 ? -7.564 -31.428 0.274 1.00 29.25 306 ARG A CA 1
ATOM 2376 C C . ARG A 1 306 ? -7.258 -29.999 0.673 1.00 29.25 306 ARG A C 1
ATOM 2378 O O . ARG A 1 306 ? -6.360 -29.373 0.116 1.00 29.25 306 ARG A O 1
ATOM 2385 N N . GLU A 1 307 ? -8.079 -29.505 1.589 1.00 30.58 307 GLU A N 1
ATOM 2386 C CA . GLU A 1 307 ? -7.953 -28.193 2.204 1.00 30.58 307 GLU A CA 1
ATOM 2387 C C . GLU A 1 307 ? -6.544 -28.014 2.797 1.00 30.58 307 GLU A C 1
ATOM 2389 O O . GLU A 1 307 ? -5.926 -29.003 3.213 1.00 30.58 307 GLU A O 1
ATOM 2394 N N . PRO A 1 308 ? -5.996 -26.784 2.799 1.00 34.56 308 PRO A N 1
ATOM 2395 C CA . PRO A 1 308 ? -4.715 -26.509 3.441 1.00 34.56 308 PRO A CA 1
ATOM 2396 C C . PRO A 1 308 ? -4.752 -27.012 4.890 1.00 34.56 308 PRO A C 1
ATOM 2398 O O . PRO A 1 308 ? -5.736 -26.758 5.581 1.00 34.56 308 PRO A O 1
ATOM 2401 N N . LYS A 1 309 ? -3.702 -27.719 5.338 1.00 35.25 309 LYS A N 1
ATOM 2402 C CA . LYS A 1 309 ? -3.591 -28.233 6.717 1.00 35.25 309 LYS A CA 1
ATOM 2403 C C . LYS A 1 309 ? -3.965 -27.148 7.736 1.00 35.25 309 LYS A C 1
ATOM 2405 O O . LYS A 1 309 ? -3.509 -26.008 7.611 1.00 35.25 309 LYS A O 1
ATOM 2410 N N . GLU A 1 310 ? -4.775 -27.531 8.724 1.00 36.06 310 GLU A N 1
ATOM 2411 C CA . GLU A 1 310 ? -5.176 -26.697 9.857 1.00 36.06 310 GLU A CA 1
ATOM 2412 C C . GLU A 1 310 ? -3.946 -26.044 10.488 1.00 36.06 310 GLU A C 1
ATOM 2414 O O . GLU A 1 310 ? -3.045 -26.707 11.000 1.00 36.06 310 GLU A O 1
ATOM 2419 N N . TYR A 1 311 ? -3.904 -24.718 10.420 1.00 42.88 311 TYR A N 1
ATOM 2420 C CA . TYR A 1 311 ? -3.078 -23.946 11.333 1.00 42.88 311 TYR A CA 1
ATOM 2421 C C . TYR A 1 311 ? -3.848 -23.975 12.653 1.00 42.88 311 TYR A C 1
ATOM 2423 O O . TYR A 1 311 ? -4.946 -23.416 12.690 1.00 42.88 311 TYR A O 1
ATOM 2431 N N . MET A 1 312 ? -3.349 -24.671 13.681 1.00 37.78 312 MET A N 1
ATOM 2432 C CA . MET A 1 312 ? -3.896 -24.492 15.028 1.00 37.78 312 MET A CA 1
ATOM 2433 C C . MET A 1 312 ? -3.640 -23.035 15.399 1.00 37.78 312 MET A C 1
ATOM 2435 O O . MET A 1 312 ? -2.498 -22.619 15.570 1.00 37.78 312 MET A O 1
ATOM 2439 N N . GLN A 1 313 ? -4.706 -22.243 15.386 1.00 50.88 313 GLN A N 1
ATOM 2440 C CA . GLN A 1 313 ? -4.654 -20.865 15.829 1.00 50.88 313 GLN A CA 1
ATOM 2441 C C . GLN A 1 313 ? -4.571 -20.886 17.347 1.00 50.88 313 GLN A C 1
ATOM 2443 O O . GLN A 1 313 ? -5.433 -21.480 17.995 1.00 50.88 313 GLN A O 1
ATOM 2448 N N . ASP A 1 314 ? -3.561 -20.223 17.902 1.00 52.47 314 ASP A N 1
ATOM 2449 C CA . ASP A 1 314 ? -3.570 -19.860 19.315 1.00 52.47 314 ASP A CA 1
ATOM 2450 C C . ASP A 1 314 ? -4.709 -18.854 19.520 1.00 52.47 314 ASP A C 1
ATOM 2452 O O . ASP A 1 314 ? -4.546 -17.646 19.321 1.00 52.47 314 ASP A O 1
ATOM 2456 N N . LEU A 1 315 ? -5.895 -19.373 19.838 1.00 56.25 315 LEU A N 1
ATOM 2457 C CA . LEU A 1 315 ? -7.042 -18.585 20.263 1.00 56.25 315 LEU A CA 1
ATOM 2458 C C . LEU A 1 315 ? -6.838 -18.238 21.729 1.00 56.25 315 LEU A C 1
ATOM 2460 O O . LEU A 1 315 ? -6.805 -19.114 22.591 1.00 56.25 315 LEU A O 1
ATOM 2464 N N . THR A 1 316 ? -6.689 -16.950 22.009 1.00 60.03 316 THR A N 1
ATOM 2465 C CA . THR A 1 316 ? -6.679 -16.442 23.376 1.00 60.03 316 THR A CA 1
ATOM 2466 C C . THR A 1 316 ? -8.007 -15.743 23.602 1.00 60.03 316 THR A C 1
ATOM 2468 O O . THR A 1 316 ? -8.282 -14.714 22.988 1.00 60.03 316 THR A O 1
ATOM 2471 N N . PHE A 1 317 ? -8.851 -16.301 24.469 1.00 59.22 317 PHE A N 1
ATOM 2472 C CA . PHE A 1 317 ? -10.001 -15.560 24.974 1.00 59.22 317 PHE A CA 1
ATOM 2473 C C . PHE A 1 317 ? -9.468 -14.432 25.843 1.00 59.22 317 PHE A C 1
ATOM 2475 O O . PHE A 1 317 ? -8.749 -14.672 26.813 1.00 59.22 317 PHE A O 1
ATOM 2482 N N . VAL A 1 318 ? -9.764 -13.202 25.443 1.00 60.06 318 VAL A N 1
ATOM 2483 C CA . VAL A 1 318 ? -9.333 -12.016 26.167 1.00 60.06 318 VAL A CA 1
ATOM 2484 C C . VAL A 1 318 ? -10.580 -11.397 26.748 1.00 60.06 318 VAL A C 1
ATOM 2486 O O . VAL A 1 318 ? -11.436 -10.926 26.000 1.00 60.06 318 VAL A O 1
ATOM 2489 N N . ASP A 1 319 ? -10.674 -11.375 28.073 1.00 59.16 319 ASP A N 1
ATOM 2490 C CA . ASP A 1 319 ? -11.638 -10.495 28.708 1.00 59.16 319 ASP A CA 1
ATOM 2491 C C . ASP A 1 319 ? -11.182 -9.051 28.463 1.00 59.16 319 ASP A C 1
ATOM 2493 O O . ASP A 1 319 ? -10.260 -8.539 29.099 1.00 59.16 319 ASP A O 1
ATOM 2497 N N . VAL A 1 320 ? -11.814 -8.410 27.480 1.00 60.56 320 VAL A N 1
ATOM 2498 C CA . VAL A 1 320 ? -11.548 -7.023 27.078 1.00 60.56 320 VAL A CA 1
ATOM 2499 C C . VAL A 1 320 ? -11.775 -6.059 28.248 1.00 60.56 320 VAL A C 1
ATOM 2501 O O . VAL A 1 320 ? -11.158 -4.997 28.290 1.00 60.56 320 VAL A O 1
ATOM 2504 N N . ASN A 1 321 ? -12.624 -6.428 29.214 1.00 54.34 321 ASN A N 1
ATOM 2505 C CA . ASN A 1 321 ? -12.891 -5.625 30.398 1.00 54.34 321 ASN A CA 1
ATOM 2506 C C . ASN A 1 321 ? -11.819 -5.799 31.483 1.00 54.34 321 ASN A C 1
ATOM 2508 O O . ASN A 1 321 ? -11.609 -4.853 32.234 1.00 54.34 321 ASN A O 1
ATOM 2512 N N . GLU A 1 322 ? -11.119 -6.937 31.567 1.00 49.34 322 GLU A N 1
ATOM 2513 C CA . GLU A 1 322 ? -10.051 -7.166 32.558 1.00 49.34 322 GLU A CA 1
ATOM 2514 C C . GLU A 1 322 ? -8.636 -6.874 32.034 1.00 49.34 322 GLU A C 1
ATOM 2516 O O . GLU A 1 322 ? -7.776 -6.434 32.804 1.00 49.34 322 GLU A O 1
ATOM 2521 N N . ALA A 1 323 ? -8.392 -7.067 30.732 1.00 50.75 323 ALA A N 1
ATOM 2522 C CA . ALA A 1 323 ? -7.056 -7.147 30.138 1.00 50.75 323 ALA A CA 1
ATOM 2523 C C . ALA A 1 323 ? -6.173 -5.894 30.285 1.00 50.75 323 ALA A C 1
ATOM 2525 O O . ALA A 1 323 ? -4.966 -6.022 30.094 1.00 50.75 323 ALA A O 1
ATOM 2526 N N . ASN A 1 324 ? -6.719 -4.724 30.656 1.00 48.31 324 ASN A N 1
ATOM 2527 C CA . ASN A 1 324 ? -5.928 -3.562 31.092 1.00 48.31 324 ASN A CA 1
ATOM 2528 C C . ASN A 1 324 ? -6.727 -2.502 31.884 1.00 48.31 324 ASN A C 1
ATOM 2530 O O . ASN A 1 324 ? -6.653 -1.295 31.633 1.00 48.31 324 ASN A O 1
ATOM 2534 N N . LEU A 1 325 ? -7.429 -2.925 32.945 1.00 39.34 325 LEU A N 1
ATOM 2535 C CA . LEU A 1 325 ? -8.134 -2.012 33.868 1.00 39.34 325 LEU A CA 1
ATOM 2536 C C . LEU A 1 325 ? -7.255 -0.904 34.482 1.00 39.34 325 LEU A C 1
ATOM 2538 O O . LEU A 1 325 ? -7.811 0.072 34.973 1.00 39.34 325 LEU A O 1
ATOM 2542 N N . LYS A 1 326 ? -5.918 -1.004 34.487 1.00 40.31 326 LYS A N 1
ATOM 2543 C CA . LYS A 1 326 ? -5.038 0.014 35.099 1.00 40.31 326 LYS A CA 1
ATOM 2544 C C . LYS A 1 326 ? -4.831 1.266 34.238 1.00 40.31 326 LYS A C 1
ATOM 2546 O O . LYS A 1 326 ? -5.033 2.363 34.748 1.00 40.31 326 LYS A O 1
ATOM 2551 N N . ILE A 1 327 ? -4.487 1.121 32.954 1.00 41.94 327 ILE A N 1
ATOM 2552 C CA . ILE A 1 327 ? -4.222 2.267 32.055 1.00 41.94 327 ILE A CA 1
ATOM 2553 C C . ILE A 1 327 ? -5.528 3.010 31.765 1.00 41.94 327 ILE A C 1
ATOM 2555 O O . ILE A 1 327 ? -5.612 4.224 31.942 1.00 41.94 327 ILE A O 1
ATOM 2559 N N . SER A 1 328 ? -6.578 2.252 31.435 1.00 42.50 328 SER A N 1
ATOM 2560 C CA . SER A 1 328 ? -7.931 2.769 31.239 1.00 42.50 328 SER A CA 1
ATOM 2561 C C . SER A 1 328 ? -8.425 3.538 32.467 1.00 42.50 328 SER A C 1
ATOM 2563 O O . SER A 1 328 ? -8.869 4.669 32.307 1.00 42.50 328 SER A O 1
ATOM 2565 N N . LYS A 1 329 ? -8.307 2.999 33.693 1.00 41.34 329 LYS A N 1
ATOM 2566 C CA . LYS A 1 329 ? -8.777 3.700 34.900 1.00 41.34 329 LYS A CA 1
ATOM 2567 C C . LYS A 1 329 ? -7.943 4.925 35.237 1.00 41.34 329 LYS A C 1
ATOM 2569 O O . LYS A 1 329 ? -8.541 5.945 35.533 1.00 41.34 329 LYS A O 1
ATOM 2574 N N . GLU A 1 330 ? -6.612 4.872 35.205 1.00 45.69 330 GLU A N 1
ATOM 2575 C CA . GLU A 1 330 ? -5.780 6.041 35.539 1.00 45.69 330 GLU A CA 1
ATOM 2576 C C . GLU A 1 330 ? -5.943 7.177 34.529 1.00 45.69 330 GLU A C 1
ATOM 2578 O O . GLU A 1 330 ? -5.994 8.347 34.909 1.00 45.69 330 GLU A O 1
ATOM 2583 N N . GLU A 1 331 ? -6.061 6.850 33.245 1.00 45.69 331 GLU A N 1
ATOM 2584 C CA . GLU A 1 331 ? -6.264 7.842 32.201 1.00 45.69 331 GLU A CA 1
ATOM 2585 C C . GLU A 1 331 ? -7.707 8.362 32.190 1.00 45.69 331 GLU A C 1
ATOM 2587 O O . GLU A 1 331 ? -7.917 9.569 32.091 1.00 45.69 331 GLU A O 1
ATOM 2592 N N . PHE A 1 332 ? -8.701 7.499 32.420 1.00 43.53 332 PHE A N 1
ATOM 2593 C CA . PHE A 1 332 ? -10.092 7.897 32.646 1.00 43.53 332 PHE A CA 1
ATOM 2594 C C . PHE A 1 332 ? -10.242 8.775 33.895 1.00 43.53 332 PHE A C 1
ATOM 2596 O O . PHE A 1 332 ? -10.946 9.779 33.845 1.00 43.53 332 PHE A O 1
ATOM 2603 N N . GLN A 1 333 ? -9.540 8.466 34.990 1.00 46.81 333 GLN A N 1
ATOM 2604 C CA . GLN A 1 333 ? -9.553 9.256 36.224 1.00 46.81 333 GLN A CA 1
ATOM 2605 C C . GLN A 1 333 ? -8.888 10.622 36.008 1.00 46.81 333 GLN A C 1
ATOM 2607 O O . GLN A 1 333 ? -9.508 11.642 36.293 1.00 46.81 333 GLN A O 1
ATOM 2612 N N . LYS A 1 334 ? -7.699 10.669 35.387 1.00 52.75 334 LYS A N 1
ATOM 2613 C CA . LYS A 1 334 ? -7.025 11.926 35.004 1.00 52.75 334 LYS A CA 1
ATOM 2614 C C . LYS A 1 334 ? -7.865 12.772 34.039 1.00 52.75 334 LYS A C 1
ATOM 2616 O O . LYS A 1 334 ? -7.843 13.998 34.113 1.00 52.75 334 LYS A O 1
ATOM 2621 N N . ARG A 1 335 ? -8.611 12.142 33.124 1.00 50.91 335 ARG A N 1
ATOM 2622 C CA . ARG A 1 335 ? -9.530 12.820 32.188 1.00 50.91 335 ARG A CA 1
ATOM 2623 C C . ARG A 1 335 ? -10.772 13.357 32.904 1.00 50.91 335 ARG A C 1
ATOM 2625 O O . ARG A 1 335 ? -11.174 14.486 32.643 1.00 50.91 335 ARG A O 1
ATOM 2632 N N . LYS A 1 336 ? -11.322 12.598 33.856 1.00 46.09 336 LYS A N 1
ATOM 2633 C CA . LYS A 1 336 ? -12.439 13.009 34.722 1.00 46.09 336 LYS A CA 1
ATOM 2634 C C . LYS A 1 336 ? -12.052 14.142 35.680 1.00 46.09 336 LYS A C 1
ATOM 2636 O O . LYS A 1 336 ? -12.902 14.948 36.028 1.00 46.09 336 LYS A O 1
ATOM 2641 N N . GLU A 1 337 ? -10.782 14.219 36.075 1.00 48.09 337 GLU A N 1
ATOM 2642 C CA . GLU A 1 337 ? -10.218 15.304 36.892 1.00 48.09 337 GLU A CA 1
ATOM 2643 C C . GLU A 1 337 ? -9.917 16.576 36.081 1.00 48.09 337 GLU A C 1
ATOM 2645 O O . GLU A 1 337 ? -10.004 17.675 36.623 1.00 48.09 337 GLU A O 1
ATOM 2650 N N . LYS A 1 338 ? -9.612 16.455 34.779 1.00 49.50 338 LYS A N 1
ATOM 2651 C CA . LYS A 1 338 ? -9.452 17.602 33.862 1.00 49.50 338 LYS A CA 1
ATOM 2652 C C . LYS A 1 338 ? -10.779 18.211 33.392 1.00 49.50 338 LYS A C 1
ATOM 2654 O O . LYS A 1 338 ? -10.782 19.355 32.946 1.00 49.50 338 LYS A O 1
ATOM 2659 N N . GLY A 1 339 ? -11.886 17.473 33.483 1.00 46.25 339 GLY A N 1
ATOM 2660 C CA . GLY A 1 339 ? -13.236 17.987 33.259 1.00 46.25 339 GLY A CA 1
ATOM 2661 C C . GLY A 1 339 ? -13.786 18.625 34.532 1.00 46.25 339 GLY A C 1
ATOM 2662 O O . GLY A 1 339 ? -14.047 17.942 35.521 1.00 46.25 339 GLY A O 1
ATOM 2663 N N . THR A 1 340 ? -13.979 19.940 34.525 1.00 41.28 340 THR A N 1
ATOM 2664 C CA . THR A 1 340 ? -14.770 20.643 35.538 1.00 41.28 340 THR A CA 1
ATOM 2665 C C . THR A 1 340 ? -16.156 19.995 35.627 1.00 41.28 340 THR A C 1
ATOM 2667 O O . THR A 1 340 ? -16.957 20.081 34.698 1.00 41.28 340 THR A O 1
ATOM 2670 N N . LYS A 1 341 ? -16.441 19.299 36.736 1.00 41.91 341 LYS A N 1
ATOM 2671 C CA . LYS A 1 341 ? -17.735 18.632 36.963 1.00 41.91 341 LYS A CA 1
ATOM 2672 C C . LYS A 1 341 ? -18.895 19.597 36.674 1.00 41.91 341 LYS A C 1
ATOM 2674 O O . LYS A 1 341 ? -19.050 20.586 37.386 1.00 41.91 341 LYS A O 1
ATOM 2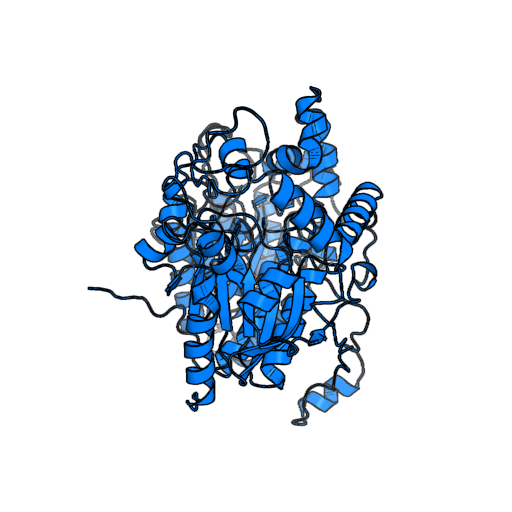679 N N . GLY A 1 342 ? -19.719 19.270 35.674 1.00 49.19 342 GLY A N 1
ATOM 2680 C CA . GLY A 1 342 ? -20.996 19.939 35.395 1.00 49.19 342 GLY A CA 1
ATOM 2681 C C . GLY A 1 342 ? -21.008 20.993 34.280 1.00 49.19 342 GLY A C 1
ATOM 2682 O O . GLY A 1 342 ? -22.056 21.599 34.078 1.00 49.19 342 GLY A O 1
ATOM 2683 N N . LEU A 1 343 ? -19.905 21.216 33.549 1.00 52.47 343 LEU A N 1
ATOM 2684 C CA . LEU A 1 343 ? -19.839 22.233 32.477 1.00 52.47 343 LEU A CA 1
ATOM 2685 C C . LEU A 1 343 ? -19.822 21.668 31.041 1.00 52.47 343 LEU A C 1
ATOM 2687 O O . LEU A 1 343 ? -19.929 22.445 30.095 1.00 52.47 343 LEU A O 1
ATOM 2691 N N . GLY A 1 344 ? -19.747 20.343 30.864 1.00 55.44 344 GLY A N 1
ATOM 2692 C CA . GLY A 1 344 ? -19.630 19.696 29.552 1.00 55.44 344 GLY A CA 1
ATOM 2693 C C . GLY A 1 344 ? -18.226 19.793 28.931 1.00 55.44 344 GLY A C 1
ATOM 2694 O O . GLY A 1 344 ? -17.352 20.515 29.407 1.00 55.44 344 GLY A O 1
ATOM 2695 N N . VAL A 1 345 ? -18.005 19.062 27.837 1.00 62.78 345 VAL A N 1
ATOM 2696 C CA . VAL A 1 345 ? -16.762 19.054 27.054 1.00 62.78 345 VAL A CA 1
ATOM 2697 C C . VAL A 1 345 ? -16.805 20.147 25.989 1.00 62.78 345 VAL A C 1
ATOM 2699 O O . VAL A 1 345 ? -17.720 20.199 25.162 1.00 62.78 345 VAL A O 1
ATOM 2702 N N . MET A 1 346 ? -15.789 21.009 25.968 1.00 66.38 346 MET A N 1
ATOM 2703 C CA . MET A 1 346 ? -15.642 22.024 24.927 1.00 66.38 346 MET A CA 1
ATOM 2704 C C . MET A 1 346 ? -15.099 21.406 23.638 1.00 66.38 346 MET A C 1
ATOM 2706 O O . MET A 1 346 ? -13.990 20.884 23.601 1.00 66.38 346 MET A O 1
ATOM 2710 N N . CYS A 1 347 ? -15.881 21.486 22.559 1.00 69.00 347 CYS A N 1
ATOM 2711 C CA . CYS A 1 347 ? -15.458 21.050 21.226 1.00 69.00 347 CYS A CA 1
ATOM 2712 C C . CYS A 1 347 ? -14.465 22.025 20.568 1.00 69.00 347 CYS A C 1
ATOM 2714 O O . CYS A 1 347 ? -13.854 21.693 19.550 1.00 69.00 347 CYS A O 1
ATOM 2716 N N . GLU A 1 348 ? -14.354 23.247 21.090 1.00 63.59 348 GLU A N 1
ATOM 2717 C CA . GLU A 1 348 ? -13.418 24.251 20.595 1.00 63.59 348 GLU A CA 1
ATOM 2718 C C . GLU A 1 348 ? -11.987 23.811 20.894 1.00 63.59 348 GLU A C 1
ATOM 2720 O O . GLU A 1 348 ? -11.548 23.790 22.041 1.00 63.59 348 GLU A O 1
ATOM 2725 N N . ARG A 1 349 ? -11.247 23.448 19.844 1.00 55.56 349 ARG A N 1
ATOM 2726 C CA . ARG A 1 349 ? -9.794 23.344 19.930 1.00 55.56 349 ARG A CA 1
ATOM 2727 C C . ARG A 1 349 ? -9.212 24.641 19.379 1.00 55.56 349 ARG A C 1
ATOM 2729 O O . ARG A 1 349 ? -9.339 24.928 18.188 1.00 55.56 349 ARG A O 1
ATOM 2736 N N . VAL A 1 350 ? -8.629 25.435 20.274 1.00 44.78 350 VAL A N 1
ATOM 2737 C CA . VAL A 1 350 ? -7.728 26.532 19.906 1.00 44.78 350 VAL A CA 1
ATOM 2738 C C . VAL A 1 350 ? -6.526 25.896 19.206 1.00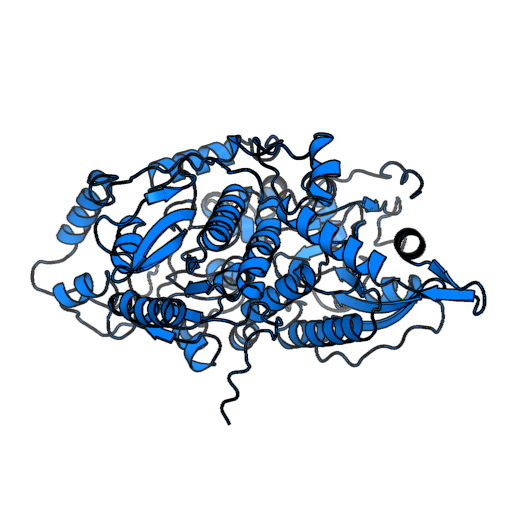 44.78 350 VAL A C 1
ATOM 2740 O O . VAL A 1 350 ? -6.081 24.821 19.621 1.00 44.78 350 VAL A O 1
ATOM 2743 N N . GLU A 1 351 ? -6.033 26.504 18.127 1.00 42.78 351 GLU A N 1
ATOM 2744 C CA . GLU A 1 351 ? -4.756 26.099 17.535 1.00 42.78 351 GLU A CA 1
ATOM 2745 C C . GLU A 1 351 ? -3.698 26.097 18.640 1.00 42.78 351 GLU A C 1
ATOM 2747 O O . GLU A 1 351 ? -3.425 27.124 19.257 1.00 42.78 351 GLU A O 1
ATOM 2752 N N . ALA A 1 352 ? -3.161 24.921 18.966 1.00 39.94 352 ALA A N 1
ATOM 2753 C CA . ALA A 1 352 ? -2.104 24.839 19.957 1.00 39.94 352 ALA A CA 1
ATOM 2754 C C . ALA A 1 352 ? -0.855 25.500 19.362 1.00 39.94 352 ALA A C 1
ATOM 2756 O O . ALA A 1 352 ? -0.284 24.981 18.403 1.00 39.94 352 ALA A O 1
ATOM 2757 N N . GLU A 1 353 ? -0.423 26.617 19.951 1.00 37.12 353 GLU A N 1
ATOM 2758 C CA . GLU A 1 353 ? 0.807 27.329 19.568 1.00 37.12 353 GLU A CA 1
ATOM 2759 C C . GLU A 1 353 ? 2.063 26.443 19.711 1.00 37.12 353 GLU A C 1
ATOM 2761 O O . GLU A 1 353 ? 3.080 26.690 19.066 1.00 37.12 353 GLU A O 1
ATOM 2766 N N . GLU A 1 354 ? 1.988 25.346 20.480 1.00 35.53 354 GLU A N 1
ATOM 2767 C CA . GLU A 1 354 ? 3.065 24.369 20.614 1.00 35.53 354 GLU A CA 1
ATOM 2768 C C . GLU A 1 354 ? 2.623 22.900 20.432 1.00 35.53 354 GLU A C 1
ATOM 2770 O O . GLU A 1 354 ? 1.825 22.347 21.184 1.00 35.53 354 GLU A O 1
ATOM 2775 N N . LYS A 1 355 ? 3.323 22.231 19.503 1.00 36.22 355 LYS A N 1
ATOM 2776 C CA . LYS A 1 355 ? 3.684 20.798 19.476 1.00 36.22 355 LYS A CA 1
ATOM 2777 C C . LYS A 1 355 ? 2.587 19.744 19.197 1.00 36.22 355 LYS A C 1
ATOM 2779 O O . LYS A 1 355 ? 1.848 19.273 20.050 1.00 36.22 355 LYS A O 1
ATOM 2784 N N . THR A 1 356 ? 2.775 19.117 18.030 1.00 36.09 356 THR A N 1
ATOM 2785 C CA . THR A 1 356 ? 2.627 17.674 17.718 1.00 36.09 356 THR A CA 1
ATOM 2786 C C . THR A 1 356 ? 1.266 17.089 17.351 1.00 36.09 356 THR A C 1
ATOM 2788 O O . THR A 1 356 ? 1.262 16.050 16.695 1.00 36.09 356 THR A O 1
ATOM 2791 N N . THR A 1 357 ? 0.129 17.712 17.609 1.00 38.53 357 THR A N 1
ATOM 2792 C CA . THR A 1 357 ? -1.139 17.272 16.992 1.00 38.53 357 THR A CA 1
ATOM 2793 C C . THR A 1 357 ? -1.649 18.400 16.114 1.00 38.53 357 THR A C 1
ATOM 2795 O O . THR A 1 357 ? -1.414 19.559 16.431 1.00 38.53 357 THR A O 1
ATOM 2798 N N . PHE A 1 358 ? -2.240 18.078 14.965 1.00 43.50 358 PHE A N 1
ATOM 2799 C CA . PHE A 1 358 ? -2.801 19.070 14.044 1.00 43.50 358 PHE A CA 1
ATOM 2800 C C . PHE A 1 358 ? -4.325 19.055 14.218 1.00 43.50 358 PHE A C 1
ATOM 2802 O O . PHE A 1 358 ? -5.018 18.480 13.377 1.00 43.50 358 PHE A O 1
ATOM 2809 N N . PRO A 1 359 ? -4.880 19.539 15.349 1.00 49.75 359 PRO A N 1
ATOM 2810 C CA . PRO A 1 359 ? -6.317 19.641 15.459 1.00 49.75 359 PRO A CA 1
ATOM 2811 C C . PRO A 1 359 ? -6.775 20.781 14.537 1.00 49.75 359 PRO A C 1
ATOM 2813 O O . PRO A 1 359 ? -6.253 21.888 14.653 1.00 49.75 359 PRO A O 1
ATOM 2816 N N . PRO A 1 360 ? -7.734 20.558 13.625 1.00 48.62 360 PRO A N 1
ATOM 2817 C CA . PRO A 1 360 ? -8.362 21.665 12.909 1.00 48.62 360 PRO A CA 1
ATOM 2818 C C . PRO A 1 360 ? -8.924 22.681 13.915 1.00 48.62 360 PRO A C 1
ATOM 2820 O O . PRO A 1 360 ? -9.613 22.268 14.856 1.00 48.62 360 PRO A O 1
ATOM 2823 N N . SER A 1 361 ? -8.684 23.979 13.705 1.00 49.28 361 SER A N 1
ATOM 2824 C CA . SER A 1 361 ? -9.259 25.067 14.509 1.00 49.28 361 SER A CA 1
ATOM 2825 C C . SER A 1 361 ? -10.798 25.051 14.487 1.00 49.28 361 SER A C 1
ATOM 2827 O O . SER A 1 361 ? -11.443 24.458 13.609 1.00 49.28 361 SER A O 1
ATOM 2829 N N . GLY A 1 362 ? -11.410 25.641 15.518 1.00 58.66 362 GLY A N 1
ATOM 2830 C CA . GLY A 1 362 ? -12.865 25.744 15.684 1.00 58.66 362 GLY A CA 1
ATOM 2831 C C . GLY A 1 362 ? -13.520 24.535 16.367 1.00 58.66 362 GLY A C 1
ATOM 2832 O O . GLY A 1 362 ? -12.893 23.507 16.622 1.00 58.66 362 GLY A O 1
ATOM 2833 N N . GLY A 1 363 ? -14.815 24.636 16.655 1.00 67.00 363 GLY A N 1
ATOM 2834 C CA . GLY A 1 363 ? -15.594 23.606 17.344 1.00 67.00 363 GLY A CA 1
ATOM 2835 C C . GLY A 1 363 ? -17.086 23.924 17.323 1.00 67.00 363 GLY A C 1
ATOM 2836 O O . GLY A 1 363 ? -17.491 24.989 16.875 1.00 67.00 363 GLY A O 1
ATOM 2837 N N . CYS A 1 364 ? -17.915 22.990 17.786 1.00 80.81 364 CYS A N 1
ATOM 2838 C CA . CYS A 1 364 ? -19.373 23.157 17.827 1.00 80.81 364 CYS A CA 1
ATOM 2839 C C . CYS A 1 364 ? -19.889 23.725 19.163 1.00 80.81 364 CYS A C 1
ATOM 2841 O O . CYS A 1 364 ? -21.073 23.586 19.457 1.00 80.81 364 CYS A O 1
ATOM 2843 N N . GLY A 1 365 ? -19.010 24.311 19.983 1.00 80.44 365 GLY A N 1
ATOM 2844 C CA . GLY A 1 365 ? -19.328 24.751 21.343 1.00 80.44 365 GLY A CA 1
ATOM 2845 C C . GLY A 1 365 ? -19.362 23.605 22.361 1.00 80.44 365 GLY A C 1
ATOM 2846 O O . GLY A 1 365 ? -18.607 22.632 22.248 1.00 80.44 365 GLY A O 1
ATOM 2847 N N . THR A 1 366 ? -20.204 23.744 23.387 1.00 81.56 366 THR A N 1
ATOM 2848 C CA . THR A 1 366 ? -20.274 22.831 24.542 1.00 81.56 366 THR A CA 1
ATOM 2849 C C . THR A 1 366 ? -21.076 21.574 24.246 1.00 81.56 366 THR A C 1
ATOM 2851 O O . THR A 1 366 ? -22.209 21.631 23.771 1.00 81.56 366 THR A O 1
ATOM 2854 N N . ILE A 1 367 ? -20.501 20.421 24.581 1.00 81.56 367 ILE A N 1
ATOM 2855 C CA . ILE A 1 367 ? -21.122 19.103 24.473 1.00 81.56 367 ILE A CA 1
ATOM 2856 C C . ILE A 1 367 ? -21.350 18.577 25.890 1.00 81.56 367 ILE A C 1
ATOM 2858 O O . ILE A 1 367 ? -20.433 18.579 26.699 1.00 81.56 367 ILE A O 1
ATOM 2862 N N . SER A 1 368 ? -22.545 18.084 26.205 1.00 83.25 368 SER A N 1
ATOM 2863 C CA . SER A 1 368 ? -22.779 17.386 27.480 1.00 83.25 368 SER A CA 1
ATOM 2864 C C . SER A 1 368 ? -21.893 16.140 27.598 1.00 83.25 368 SER A C 1
ATOM 2866 O O . SER A 1 368 ? -21.759 15.403 26.612 1.00 83.25 368 SER A O 1
ATOM 2868 N N . ASP A 1 369 ? -21.386 15.853 28.795 1.00 74.94 369 ASP A N 1
ATOM 2869 C CA . ASP A 1 369 ? -20.530 14.691 29.062 1.00 74.94 369 ASP A CA 1
ATOM 2870 C C . ASP A 1 369 ? -21.178 13.376 28.597 1.00 74.94 369 ASP A C 1
ATOM 2872 O O . ASP A 1 369 ? -20.506 12.543 27.987 1.00 74.94 369 ASP A O 1
ATOM 2876 N N . GLU A 1 370 ? -22.497 13.207 28.774 1.00 82.88 370 GLU A N 1
ATOM 2877 C CA . GLU A 1 370 ? -23.202 11.998 28.334 1.00 82.88 370 GLU A CA 1
ATOM 2878 C C . GLU A 1 370 ? -23.113 11.801 26.819 1.00 82.88 370 GLU A C 1
ATOM 2880 O O . GLU A 1 370 ? -22.755 10.720 26.357 1.00 82.88 370 GLU A O 1
ATOM 2885 N N . LYS A 1 371 ? -23.391 12.846 26.028 1.00 85.00 371 LYS A N 1
ATOM 2886 C CA . LYS A 1 371 ? -23.315 12.786 24.556 1.00 85.00 371 LYS A CA 1
ATOM 2887 C C . LYS A 1 371 ? -21.895 12.522 24.064 1.00 85.00 371 LYS A C 1
ATOM 2889 O O . LYS A 1 371 ? -21.723 11.830 23.063 1.00 85.00 371 LYS A O 1
ATOM 2894 N N . TRP A 1 372 ? -20.893 13.075 24.745 1.00 81.94 372 TRP A N 1
ATOM 2895 C CA . TRP A 1 372 ? -19.489 12.848 24.421 1.00 81.94 372 TRP A CA 1
ATOM 2896 C C . TRP A 1 372 ? -19.090 11.390 24.664 1.00 81.94 372 TRP A C 1
ATOM 2898 O O . TRP A 1 372 ? -18.557 10.741 23.766 1.00 81.94 372 TRP A O 1
ATOM 2908 N N . ILE A 1 373 ? -19.417 10.851 25.841 1.00 81.50 373 ILE A N 1
ATOM 2909 C CA . ILE A 1 373 ? -19.122 9.463 26.220 1.00 81.50 373 ILE A CA 1
ATOM 2910 C C . ILE A 1 373 ? -19.887 8.480 25.324 1.00 81.50 373 ILE A C 1
ATOM 2912 O O . ILE A 1 373 ? -19.290 7.550 24.786 1.00 81.50 373 ILE A O 1
ATOM 2916 N N . GLN A 1 374 ? -21.185 8.709 25.099 1.00 87.88 374 GLN A N 1
ATOM 2917 C CA . GLN A 1 374 ? -22.018 7.863 24.235 1.00 87.88 374 GLN A CA 1
ATOM 2918 C C . GLN A 1 374 ? -21.519 7.827 22.792 1.00 87.88 374 GLN A C 1
ATOM 2920 O O . GLN A 1 374 ? -21.683 6.816 22.119 1.00 87.88 374 GLN A O 1
ATOM 2925 N N . ASN A 1 375 ? -20.905 8.912 22.314 1.00 90.44 375 ASN A N 1
ATOM 2926 C CA . ASN A 1 375 ? -20.305 8.977 20.987 1.00 90.44 375 ASN A CA 1
ATOM 2927 C C . ASN A 1 375 ? -18.804 8.652 20.975 1.00 90.44 375 ASN A C 1
ATOM 2929 O O . ASN A 1 375 ? -18.087 9.109 20.087 1.00 90.44 375 ASN A O 1
ATOM 2933 N N . PHE A 1 376 ? -18.323 7.864 21.942 1.00 88.94 376 PHE A N 1
ATOM 2934 C CA . PHE A 1 376 ? -16.927 7.429 22.015 1.00 88.94 376 PHE A CA 1
ATOM 2935 C C . PHE A 1 376 ? -15.946 8.607 21.936 1.00 88.94 376 PHE A C 1
ATOM 2937 O O . PHE A 1 376 ? -15.060 8.656 21.080 1.00 88.94 376 PHE A O 1
ATOM 2944 N N . TYR A 1 377 ? -16.144 9.583 22.820 1.00 86.81 377 TYR A N 1
ATOM 2945 C CA . TYR A 1 377 ? -15.280 10.751 22.993 1.00 86.81 377 TYR A CA 1
ATOM 2946 C C . TYR A 1 377 ? -15.040 11.520 21.689 1.00 86.81 377 TYR A C 1
ATOM 2948 O O . TYR A 1 377 ? -13.914 11.901 21.362 1.00 86.81 377 TYR A O 1
ATOM 2956 N N . ALA A 1 378 ? -16.111 11.696 20.918 1.00 87.38 378 ALA A N 1
ATOM 2957 C CA . ALA A 1 378 ? -16.125 12.499 19.708 1.00 87.38 378 ALA A CA 1
ATOM 2958 C C . ALA A 1 378 ? -17.369 13.383 19.665 1.00 87.38 378 ALA A C 1
ATOM 2960 O O . ALA A 1 378 ? -18.452 13.006 20.121 1.00 87.38 378 ALA A O 1
ATOM 2961 N N . CYS A 1 379 ? -17.236 14.566 19.071 1.00 88.19 379 CYS A N 1
ATOM 2962 C CA . CYS A 1 379 ? -18.340 15.497 18.922 1.00 88.19 379 CYS A CA 1
ATOM 2963 C C . CYS A 1 379 ? -19.391 14.887 17.985 1.00 88.19 379 CYS A C 1
ATOM 2965 O O . CYS A 1 379 ? -19.062 14.606 16.834 1.00 88.19 379 CYS A O 1
ATOM 2967 N N . PRO A 1 380 ? -20.661 14.734 18.398 1.00 88.88 380 PRO A N 1
ATOM 2968 C CA . PRO A 1 380 ? -21.704 14.206 17.511 1.00 88.88 380 PRO A CA 1
ATOM 2969 C C . PRO A 1 380 ? -21.989 15.097 16.290 1.00 88.88 380 PRO A C 1
ATOM 2971 O O . PRO A 1 380 ? -22.598 14.655 15.319 1.00 88.88 380 PRO A O 1
ATOM 2974 N N . THR A 1 381 ? -21.576 16.368 16.337 1.00 89.38 381 THR A N 1
ATOM 2975 C CA . THR A 1 381 ? -21.825 17.336 15.265 1.00 89.38 381 THR A CA 1
ATOM 2976 C C . THR A 1 381 ? -20.698 17.357 14.240 1.00 89.38 381 THR A C 1
ATOM 2978 O O . THR A 1 381 ? -20.981 17.216 13.055 1.00 89.38 381 THR A O 1
ATOM 2981 N N . CYS A 1 382 ? -19.437 17.517 14.650 1.00 86.44 382 CYS A N 1
ATOM 2982 C CA . CYS A 1 382 ? -18.301 17.619 13.720 1.00 86.44 382 CYS A CA 1
ATOM 2983 C C . CYS A 1 382 ? -17.368 16.403 13.721 1.00 86.44 382 CYS A C 1
ATOM 2985 O O . CYS A 1 382 ? -16.445 16.360 12.917 1.00 86.44 382 CYS A O 1
ATOM 2987 N N . GLY A 1 383 ? -17.566 15.437 14.620 1.00 86.69 383 GLY A N 1
ATOM 2988 C CA . GLY A 1 383 ? -16.749 14.228 14.706 1.00 86.69 383 GLY A CA 1
ATOM 2989 C C . GLY A 1 383 ? -15.371 14.401 15.353 1.00 86.69 383 GLY A C 1
ATOM 2990 O O . GLY A 1 383 ? -14.732 13.405 15.674 1.00 86.69 383 GLY A O 1
ATOM 2991 N N . LYS A 1 384 ? -14.922 15.640 15.619 1.00 82.56 384 LYS A N 1
ATOM 2992 C CA . LYS A 1 384 ? -13.652 15.897 16.320 1.00 82.56 384 LYS A CA 1
ATOM 2993 C C . LYS A 1 384 ? -13.653 15.192 17.677 1.00 82.56 384 LYS A C 1
ATOM 2995 O O . LYS A 1 384 ? -14.584 15.376 18.464 1.00 82.56 384 LYS A O 1
ATOM 3000 N N . GLY A 1 385 ? -12.616 14.403 17.938 1.00 80.19 385 GLY A N 1
ATOM 3001 C CA . GLY A 1 385 ? -12.566 13.509 19.088 1.00 80.19 385 GLY A CA 1
ATOM 3002 C C . GLY A 1 385 ? -11.162 13.214 19.591 1.00 80.19 385 GLY A C 1
ATOM 3003 O O . GLY A 1 385 ? -10.162 13.729 19.084 1.00 80.19 385 GLY A O 1
ATOM 3004 N N . GLU A 1 386 ? -11.105 12.381 20.621 1.00 82.12 386 GLU A N 1
ATOM 3005 C CA . GLU A 1 386 ? -9.872 11.740 21.076 1.00 82.12 386 GLU A CA 1
ATOM 3006 C C . GLU A 1 386 ? -9.598 10.466 20.274 1.00 82.12 386 GLU A C 1
ATOM 3008 O O . GLU A 1 386 ? -10.496 9.906 19.635 1.00 82.12 386 GLU A O 1
ATOM 3013 N N . TYR A 1 387 ? -8.363 9.977 20.327 1.00 84.19 387 TYR A N 1
ATOM 3014 C CA . TYR A 1 387 ? -8.076 8.622 19.872 1.00 84.19 387 TYR A CA 1
ATOM 3015 C C . TYR A 1 387 ? -8.675 7.601 20.840 1.00 84.19 387 TYR A C 1
ATOM 3017 O O . TYR A 1 387 ? -8.650 7.800 22.057 1.00 84.19 387 TYR A O 1
ATOM 3025 N N . LEU A 1 388 ? -9.203 6.512 20.285 1.00 84.06 388 LEU A N 1
ATOM 3026 C CA . LEU A 1 388 ? -9.755 5.413 21.069 1.00 84.06 388 LEU A CA 1
ATOM 3027 C C . LEU A 1 388 ? -8.678 4.395 21.411 1.00 84.06 388 LEU A C 1
ATOM 3029 O O . LEU A 1 388 ? -7.880 4.023 20.546 1.00 84.06 388 LEU A O 1
ATOM 3033 N N . ALA A 1 389 ? -8.712 3.913 22.650 1.00 83.31 389 ALA A N 1
ATOM 3034 C CA . ALA A 1 389 ? -7.939 2.744 23.046 1.00 83.31 389 ALA A CA 1
ATOM 3035 C C . ALA A 1 389 ? -8.473 1.488 22.333 1.00 83.31 389 ALA A C 1
ATOM 3037 O O . ALA A 1 389 ? -9.616 1.461 21.856 1.00 83.31 389 ALA A O 1
ATOM 3038 N N . MET A 1 390 ? -7.671 0.426 22.268 1.00 88.38 390 MET A N 1
ATOM 3039 C CA . MET A 1 390 ? -8.049 -0.813 21.577 1.00 88.38 390 MET A CA 1
ATOM 3040 C C . MET A 1 390 ? -9.353 -1.420 22.118 1.00 88.38 390 MET A C 1
ATOM 3042 O O . MET A 1 390 ? -10.219 -1.856 21.363 1.00 88.38 390 MET A O 1
ATOM 3046 N N . GLU A 1 391 ? -9.536 -1.398 23.430 1.00 86.12 391 GLU A N 1
ATOM 3047 C CA . GLU A 1 391 ? -10.712 -1.920 24.119 1.00 86.12 391 GLU A CA 1
ATOM 3048 C C . GLU A 1 391 ? -11.976 -1.137 23.744 1.00 86.12 391 GLU A C 1
ATOM 3050 O O . GLU A 1 391 ? -13.053 -1.708 23.573 1.00 86.12 391 GLU A O 1
ATOM 3055 N N . GLU A 1 392 ? -11.844 0.179 23.575 1.00 88.00 392 GLU A N 1
ATOM 3056 C CA . GLU A 1 392 ? -12.933 1.053 23.142 1.00 88.00 392 GLU A CA 1
ATOM 3057 C C . GLU A 1 392 ? -13.282 0.800 21.676 1.00 88.00 392 GLU A C 1
ATOM 3059 O O . GLU A 1 392 ? -14.463 0.771 21.335 1.00 88.00 392 GLU A O 1
ATOM 3064 N N . GLN A 1 393 ? -12.281 0.541 20.826 1.00 93.12 393 GLN A N 1
ATOM 3065 C CA . GLN A 1 393 ? -12.500 0.123 19.441 1.00 93.12 393 GLN A CA 1
ATOM 3066 C C . GLN A 1 393 ? -13.252 -1.212 19.362 1.00 93.12 393 GLN A C 1
ATOM 3068 O O . GLN A 1 393 ? -14.201 -1.331 18.587 1.00 93.12 393 GLN A O 1
ATOM 3073 N N . ILE A 1 394 ? -12.868 -2.195 20.186 1.00 94.19 394 ILE A N 1
ATOM 3074 C CA . ILE A 1 394 ? -13.535 -3.501 20.264 1.00 94.19 394 ILE A CA 1
ATOM 3075 C C . ILE A 1 394 ? -14.984 -3.333 20.737 1.00 94.19 394 ILE A C 1
ATOM 3077 O O . ILE A 1 394 ? -15.901 -3.777 20.046 1.00 94.19 394 ILE A O 1
ATOM 3081 N N . ARG A 1 395 ? -15.210 -2.630 21.858 1.00 92.50 395 ARG A N 1
ATOM 3082 C CA . ARG A 1 395 ? -16.554 -2.376 22.413 1.00 92.50 395 ARG A CA 1
ATOM 3083 C C . ARG A 1 395 ? -17.457 -1.629 21.435 1.00 92.50 395 ARG A C 1
ATOM 3085 O O . ARG A 1 395 ? -18.660 -1.862 21.405 1.00 92.50 395 ARG A O 1
ATOM 3092 N N . LYS A 1 396 ? -16.885 -0.721 20.644 1.00 94.19 396 LYS A N 1
ATOM 3093 C CA . LYS A 1 396 ? -17.631 0.064 19.661 1.00 94.19 396 LYS A CA 1
ATOM 3094 C C . LYS A 1 396 ? -18.232 -0.796 18.558 1.00 94.19 396 LYS A C 1
ATOM 3096 O O . LYS A 1 396 ? -19.271 -0.412 18.041 1.00 94.19 396 LYS A O 1
ATOM 3101 N N . ILE A 1 397 ? -17.600 -1.906 18.168 1.00 96.94 397 ILE A N 1
ATOM 3102 C CA . ILE A 1 397 ? -18.023 -2.664 16.980 1.00 96.94 397 ILE A CA 1
ATOM 3103 C C . ILE A 1 397 ? -18.528 -4.077 17.282 1.00 96.94 397 ILE A C 1
ATOM 3105 O O . ILE A 1 397 ? -19.315 -4.585 16.493 1.00 96.94 397 ILE A O 1
ATOM 3109 N N . LEU A 1 398 ? -18.104 -4.710 18.381 1.00 97.44 398 LEU A N 1
ATOM 3110 C CA . LEU A 1 398 ? -18.465 -6.091 18.722 1.00 97.44 398 LEU A CA 1
ATOM 3111 C C . LEU A 1 398 ? -19.520 -6.168 19.831 1.00 97.44 398 LEU A C 1
ATOM 3113 O O . LEU A 1 398 ? -19.794 -5.201 20.544 1.00 97.44 398 LEU A O 1
ATOM 3117 N N . ASP A 1 399 ? -20.154 -7.327 19.962 1.00 96.56 399 ASP A N 1
ATOM 3118 C CA . ASP A 1 399 ? -21.002 -7.662 21.103 1.00 96.56 399 ASP A CA 1
ATOM 3119 C C . ASP A 1 399 ? -20.142 -7.923 22.340 1.00 96.56 399 ASP A C 1
ATOM 3121 O O . ASP A 1 399 ? -19.025 -8.449 22.252 1.00 96.56 399 ASP A O 1
ATOM 3125 N N . GLU A 1 400 ? -20.670 -7.560 23.505 1.00 91.81 400 GLU A N 1
ATOM 3126 C CA . GLU A 1 400 ? -19.981 -7.737 24.778 1.00 91.81 400 GLU A CA 1
ATOM 3127 C C . GLU A 1 400 ? -19.639 -9.215 25.027 1.00 91.81 400 GLU A C 1
ATOM 3129 O O . GLU A 1 400 ? -20.449 -10.107 24.781 1.00 91.81 400 GLU A O 1
ATOM 3134 N N . GLY A 1 401 ? -18.406 -9.481 25.470 1.00 88.94 401 GLY A N 1
ATOM 3135 C CA . GLY A 1 401 ? -17.920 -10.837 25.749 1.00 88.94 401 GLY A CA 1
ATOM 3136 C C . GLY A 1 401 ? -17.667 -11.725 24.521 1.00 88.94 401 GLY A C 1
ATOM 3137 O O . GLY A 1 401 ? -17.286 -12.879 24.691 1.00 88.94 401 GLY A O 1
ATOM 3138 N N . SER A 1 402 ? -17.848 -11.223 23.293 1.00 94.19 402 SER A N 1
ATOM 3139 C CA . SER A 1 402 ? -17.715 -12.046 22.077 1.00 94.19 402 SER A CA 1
ATOM 3140 C C . SER A 1 402 ? -16.290 -12.147 21.516 1.00 94.19 402 SER A C 1
ATOM 3142 O O . SER A 1 402 ? -16.009 -13.034 20.709 1.00 94.19 402 SER A O 1
ATOM 3144 N N . PHE A 1 403 ? -15.387 -11.240 21.899 1.00 94.81 403 PHE A N 1
ATOM 3145 C CA . PHE A 1 403 ? -14.068 -11.130 21.279 1.00 94.81 403 PHE A CA 1
ATOM 3146 C C . PHE A 1 403 ? -13.104 -12.240 21.726 1.00 94.81 403 PHE A C 1
ATOM 3148 O O . PHE A 1 403 ? -12.849 -12.426 22.915 1.00 94.81 403 PHE A O 1
ATOM 3155 N N . ALA A 1 404 ? -12.497 -12.926 20.757 1.00 91.62 404 ALA A N 1
ATOM 3156 C CA . ALA A 1 404 ? -11.401 -13.865 20.974 1.00 91.62 404 ALA A CA 1
ATOM 3157 C C . ALA A 1 404 ? -10.214 -13.483 20.083 1.00 91.62 404 ALA A C 1
ATOM 3159 O O . ALA A 1 404 ? -10.316 -13.499 18.853 1.00 91.62 404 ALA A O 1
ATOM 3160 N N . GLU A 1 405 ? -9.087 -13.126 20.700 1.00 92.88 405 GLU A N 1
ATOM 3161 C CA . GLU A 1 405 ? -7.903 -12.669 19.982 1.00 92.88 405 GLU A CA 1
ATOM 3162 C C . GLU A 1 405 ? -7.161 -13.846 19.337 1.00 92.88 405 GLU A C 1
ATOM 3164 O O . GLU A 1 405 ? -6.952 -14.902 19.938 1.00 92.88 405 GLU A O 1
ATOM 3169 N N . THR A 1 406 ? -6.701 -13.630 18.109 1.00 89.81 406 THR A N 1
ATOM 3170 C CA . THR A 1 406 ? -5.810 -14.526 17.373 1.00 89.81 406 THR A CA 1
ATOM 3171 C C . THR A 1 406 ? -4.432 -13.894 17.231 1.00 89.81 406 THR A C 1
ATOM 3173 O O . THR A 1 406 ? -4.313 -12.684 17.029 1.00 89.81 406 THR A O 1
ATOM 3176 N N . GLU A 1 407 ? -3.381 -14.718 17.221 1.00 85.56 407 GLU A N 1
ATOM 3177 C CA . GLU A 1 407 ? -2.010 -14.278 16.903 1.00 85.56 407 GLU A CA 1
ATOM 3178 C C . GLU A 1 407 ? -1.449 -13.231 17.894 1.00 85.56 407 GLU A C 1
ATOM 3180 O O . GLU A 1 407 ? -0.592 -12.419 17.536 1.00 85.56 407 GLU A O 1
ATOM 3185 N N . ARG A 1 408 ? -1.912 -13.241 19.155 1.00 87.62 408 ARG A N 1
ATOM 3186 C CA . ARG A 1 408 ? -1.485 -12.301 20.215 1.00 87.62 408 ARG A CA 1
ATOM 3187 C C . ARG A 1 408 ? 0.031 -12.310 20.451 1.00 87.62 408 ARG A C 1
ATOM 3189 O O . ARG A 1 408 ? 0.628 -11.288 20.776 1.00 87.62 408 ARG A O 1
ATOM 3196 N N . ASN A 1 409 ? 0.658 -13.475 20.284 1.00 86.38 409 ASN A N 1
ATOM 3197 C CA . ASN A 1 409 ? 2.088 -13.685 20.523 1.00 86.38 409 ASN A CA 1
ATOM 3198 C C . ASN A 1 409 ? 2.957 -13.586 19.265 1.00 86.38 409 ASN A C 1
ATOM 3200 O O . ASN A 1 409 ? 4.166 -13.797 19.362 1.00 86.38 409 ASN A O 1
ATOM 3204 N N . LEU A 1 410 ? 2.378 -13.272 18.102 1.00 87.75 410 LEU A N 1
ATOM 3205 C CA . LEU A 1 410 ? 3.167 -13.071 16.894 1.00 87.75 410 LEU A CA 1
ATOM 3206 C C . LEU A 1 410 ? 3.949 -11.758 17.014 1.00 87.75 410 LEU A C 1
ATOM 3208 O O . LEU A 1 410 ? 3.367 -10.693 17.201 1.00 87.75 410 LEU A O 1
ATOM 3212 N N . THR A 1 411 ? 5.272 -11.844 16.903 1.00 88.88 411 THR A N 1
ATOM 3213 C CA . THR A 1 411 ? 6.199 -10.713 17.046 1.00 88.88 411 THR A CA 1
ATOM 3214 C C . THR A 1 411 ? 7.270 -10.753 15.961 1.00 88.88 411 THR A C 1
ATOM 3216 O O . THR A 1 411 ? 7.354 -11.704 15.179 1.00 88.88 411 THR A O 1
ATOM 3219 N N . LEU A 1 412 ? 8.137 -9.734 15.922 1.00 85.75 412 LEU A N 1
ATOM 3220 C CA . LEU A 1 412 ? 9.263 -9.703 14.986 1.00 85.75 412 LEU A CA 1
ATOM 3221 C C . LEU A 1 412 ? 10.186 -10.912 15.148 1.00 85.75 412 LEU A C 1
ATOM 3223 O O . LEU A 1 412 ? 10.727 -11.380 14.156 1.00 85.75 412 LEU A O 1
ATOM 3227 N N . ASN A 1 413 ? 10.316 -11.477 16.353 1.00 84.12 413 ASN A N 1
ATOM 3228 C CA . ASN A 1 413 ? 11.157 -12.655 16.592 1.00 84.12 413 ASN A CA 1
ATOM 3229 C C . ASN A 1 413 ? 10.704 -13.893 15.803 1.00 84.12 413 ASN A C 1
ATOM 3231 O O . ASN A 1 413 ? 11.474 -14.834 15.659 1.00 84.12 413 ASN A O 1
ATOM 3235 N N . ASN A 1 414 ? 9.475 -13.896 15.281 1.00 84.62 414 ASN A N 1
ATOM 3236 C CA . ASN A 1 414 ? 8.958 -14.974 14.448 1.00 84.62 414 ASN A CA 1
ATOM 3237 C C . ASN A 1 414 ? 9.279 -14.794 12.955 1.00 84.62 414 ASN A C 1
ATOM 3239 O O . ASN A 1 414 ? 8.902 -15.653 12.161 1.00 84.62 414 ASN A O 1
ATOM 3243 N N . ILE A 1 415 ? 9.925 -13.701 12.541 1.00 83.38 415 ILE A N 1
ATOM 3244 C CA . ILE A 1 415 ? 10.368 -13.493 11.158 1.00 83.38 415 ILE A CA 1
ATOM 3245 C C . ILE A 1 415 ? 11.704 -14.207 10.941 1.00 83.38 415 ILE A C 1
ATOM 3247 O O . ILE A 1 415 ? 12.625 -14.116 11.750 1.00 83.38 415 ILE A O 1
ATOM 3251 N N . LYS A 1 416 ? 11.824 -14.894 9.806 1.00 74.25 416 LYS A N 1
ATOM 3252 C CA . LYS A 1 416 ? 13.079 -15.479 9.342 1.00 74.25 416 LYS A CA 1
ATOM 3253 C C . LYS A 1 416 ? 14.015 -14.354 8.918 1.00 74.25 416 LYS A C 1
ATOM 3255 O O . LYS A 1 416 ? 13.719 -13.651 7.960 1.00 74.25 416 LYS A O 1
ATOM 3260 N N . ASP A 1 417 ? 15.150 -14.271 9.600 1.00 71.12 417 ASP A N 1
ATOM 3261 C CA . ASP A 1 417 ? 16.206 -13.277 9.387 1.00 71.12 417 ASP A CA 1
ATOM 3262 C C . ASP A 1 417 ? 15.777 -11.828 9.672 1.00 71.12 417 ASP A C 1
ATOM 3264 O O . ASP A 1 417 ? 15.349 -11.068 8.808 1.00 71.12 417 ASP A O 1
ATOM 3268 N N . THR A 1 418 ? 15.908 -11.441 10.938 1.00 73.62 418 THR A N 1
ATOM 3269 C CA . THR A 1 418 ? 15.603 -10.091 11.435 1.00 73.62 418 THR A CA 1
ATOM 3270 C C . THR A 1 418 ? 16.848 -9.278 11.743 1.00 73.62 418 THR A C 1
ATOM 3272 O O . THR A 1 418 ? 16.749 -8.234 12.391 1.00 73.62 418 THR A O 1
ATOM 3275 N N . LYS A 1 419 ? 18.035 -9.729 11.313 1.00 78.75 419 LYS A N 1
ATOM 3276 C CA . LYS A 1 419 ? 19.311 -9.120 11.720 1.00 78.75 419 LYS A CA 1
ATOM 3277 C C . LYS A 1 419 ? 19.348 -7.620 11.435 1.00 78.75 419 LYS A C 1
ATOM 3279 O O . LYS A 1 419 ? 19.754 -6.860 12.313 1.00 78.75 419 LYS A O 1
ATOM 3284 N N . ARG A 1 420 ? 18.837 -7.193 10.276 1.00 82.31 420 ARG A N 1
ATOM 3285 C CA . ARG A 1 420 ? 18.743 -5.775 9.886 1.00 82.31 420 ARG A CA 1
ATOM 3286 C C . ARG A 1 420 ? 17.857 -4.943 10.815 1.00 82.31 420 ARG A C 1
ATOM 3288 O O . ARG A 1 420 ? 18.229 -3.843 11.191 1.00 82.31 420 ARG A O 1
ATOM 3295 N N . TYR A 1 421 ? 16.756 -5.509 11.301 1.00 83.19 421 TYR A N 1
ATOM 3296 C CA . TYR A 1 421 ? 15.821 -4.822 12.202 1.00 83.19 421 TYR A CA 1
ATOM 3297 C C . TYR A 1 421 ? 16.150 -5.028 13.688 1.00 83.19 421 TYR A C 1
ATOM 3299 O O . TYR A 1 421 ? 15.375 -4.659 14.565 1.00 83.19 421 TYR A O 1
ATOM 3307 N N . SER A 1 422 ? 17.297 -5.628 14.012 1.00 73.94 422 SER A N 1
ATOM 3308 C CA . SER A 1 422 ? 17.661 -5.969 15.392 1.00 73.94 422 SER A CA 1
ATOM 3309 C C . SER A 1 422 ? 18.424 -4.860 16.136 1.00 73.94 422 SER A C 1
ATOM 3311 O O . SER A 1 422 ? 18.912 -5.087 17.250 1.00 73.94 422 SER A O 1
ATOM 3313 N N . GLY A 1 423 ? 18.512 -3.662 15.547 1.00 78.56 423 GLY A N 1
ATOM 3314 C CA . GLY A 1 423 ? 19.219 -2.511 16.106 1.00 78.56 423 GLY A CA 1
ATOM 3315 C C . GLY A 1 423 ? 18.669 -2.044 17.461 1.00 78.56 423 GLY A C 1
ATOM 3316 O O . GLY A 1 423 ? 17.461 -2.061 17.712 1.00 78.56 423 GLY A O 1
ATOM 3317 N N . ASN A 1 424 ? 19.564 -1.574 18.338 1.00 78.44 424 ASN A N 1
ATOM 3318 C CA . ASN A 1 424 ? 19.228 -1.183 19.716 1.00 78.44 424 ASN A CA 1
ATOM 3319 C C . ASN A 1 424 ? 18.147 -0.091 19.787 1.00 78.44 424 ASN A C 1
ATOM 3321 O O . ASN A 1 424 ? 17.257 -0.165 20.636 1.00 78.44 424 ASN A O 1
ATOM 3325 N N . LYS A 1 425 ? 18.175 0.888 18.867 1.00 85.00 425 LYS A N 1
ATOM 3326 C CA . LYS A 1 425 ? 17.162 1.955 18.812 1.00 85.00 425 LYS A CA 1
ATOM 3327 C C . LYS A 1 425 ? 15.776 1.374 18.529 1.00 85.00 425 LYS A C 1
ATOM 3329 O O . LYS A 1 425 ? 14.856 1.652 19.293 1.00 85.00 425 LYS A O 1
ATOM 3334 N N . TYR A 1 426 ? 15.628 0.514 17.519 1.00 89.94 426 TYR A N 1
ATOM 3335 C CA . TYR A 1 426 ? 14.322 -0.061 17.189 1.00 89.94 426 TYR A CA 1
ATOM 3336 C C . TYR A 1 426 ? 13.796 -0.992 18.291 1.00 89.94 426 TYR A C 1
ATOM 3338 O O . TYR A 1 426 ? 12.648 -0.850 18.705 1.00 89.94 426 TYR A O 1
ATOM 3346 N N . LYS A 1 427 ? 14.652 -1.839 18.881 1.00 88.94 427 LYS A N 1
ATOM 3347 C CA . LYS A 1 427 ? 14.292 -2.654 20.059 1.00 88.94 427 LYS A CA 1
ATOM 3348 C C . LYS A 1 427 ? 13.757 -1.811 21.218 1.00 88.94 427 LYS A C 1
ATOM 3350 O O . LYS A 1 427 ? 12.768 -2.180 21.843 1.00 88.94 427 LYS A O 1
ATOM 3355 N N . SER A 1 428 ? 14.382 -0.664 21.490 1.00 90.06 428 SER A N 1
ATOM 3356 C CA . SER A 1 428 ? 13.921 0.244 22.547 1.00 90.06 428 SER A CA 1
ATOM 3357 C C . SER A 1 428 ? 12.564 0.886 22.232 1.00 90.06 428 SER A C 1
ATOM 3359 O O . SER A 1 428 ? 11.766 1.103 23.141 1.00 90.06 428 SER A O 1
ATOM 3361 N N . VAL A 1 429 ? 12.290 1.167 20.952 1.00 91.38 429 VAL A N 1
ATOM 3362 C CA . VAL A 1 429 ? 11.006 1.708 20.485 1.00 91.38 429 VAL A CA 1
ATOM 3363 C C . VAL A 1 429 ? 9.906 0.657 20.614 1.00 91.38 429 VAL A C 1
ATOM 3365 O O . VAL A 1 429 ? 8.842 0.977 21.132 1.00 91.38 429 VAL A O 1
ATOM 3368 N N . LEU A 1 430 ? 10.178 -0.589 20.217 1.00 91.50 430 LEU A N 1
ATOM 3369 C CA . LEU A 1 430 ? 9.240 -1.706 20.355 1.00 91.50 430 LEU A CA 1
ATOM 3370 C C . LEU A 1 430 ? 8.893 -1.976 21.816 1.00 91.50 430 LEU A C 1
ATOM 3372 O O . LEU A 1 430 ? 7.719 -1.999 22.154 1.00 91.50 430 LEU A O 1
ATOM 3376 N N . LYS A 1 431 ? 9.896 -2.073 22.699 1.00 90.62 431 LYS A N 1
ATOM 3377 C CA . LYS A 1 431 ? 9.661 -2.295 24.133 1.00 90.62 431 LYS A CA 1
ATOM 3378 C C . LYS A 1 431 ? 8.756 -1.215 24.738 1.00 90.62 431 LYS A C 1
ATOM 3380 O O . LYS A 1 431 ? 7.801 -1.531 25.433 1.00 90.62 431 LYS A O 1
ATOM 3385 N N . LYS A 1 432 ? 9.018 0.059 24.424 1.00 89.94 432 LYS A N 1
ATOM 3386 C CA . LYS A 1 432 ? 8.167 1.174 24.870 1.00 89.94 432 LYS A CA 1
ATOM 3387 C C . LYS A 1 432 ? 6.758 1.109 24.283 1.00 89.94 432 LYS A C 1
ATOM 3389 O O . LYS A 1 432 ? 5.818 1.528 24.944 1.00 89.94 432 LYS A O 1
ATOM 3394 N N . ALA A 1 433 ? 6.603 0.648 23.045 1.00 89.50 433 ALA A N 1
ATOM 3395 C CA . ALA A 1 433 ? 5.288 0.488 22.434 1.00 89.50 433 ALA A CA 1
ATOM 3396 C C . ALA A 1 433 ? 4.498 -0.647 23.104 1.00 89.50 433 ALA A C 1
ATOM 3398 O O . ALA A 1 433 ? 3.335 -0.451 23.431 1.00 89.50 433 ALA A O 1
ATOM 3399 N N . GLU A 1 434 ? 5.142 -1.784 23.383 1.00 87.19 434 GLU A N 1
ATOM 3400 C CA . GLU A 1 434 ? 4.544 -2.916 24.105 1.00 87.19 434 GLU A CA 1
ATOM 3401 C C . GLU A 1 434 ? 4.092 -2.536 25.523 1.00 87.19 434 GLU A C 1
ATOM 3403 O O . GLU A 1 434 ? 3.043 -2.984 25.968 1.00 87.19 434 GLU A O 1
ATOM 3408 N N . GLU A 1 435 ? 4.839 -1.673 26.220 1.00 85.31 435 GLU A N 1
ATOM 3409 C CA . GLU A 1 435 ? 4.474 -1.170 27.556 1.00 85.31 435 GLU A CA 1
ATOM 3410 C C . GLU A 1 435 ? 3.219 -0.275 27.551 1.00 85.31 435 GLU A C 1
ATOM 3412 O O . GLU A 1 435 ? 2.560 -0.150 28.581 1.00 85.31 435 GLU A O 1
ATOM 3417 N N . ASN A 1 436 ? 2.890 0.351 26.414 1.00 79.00 436 ASN A N 1
ATOM 3418 C CA . ASN A 1 436 ? 1.824 1.353 26.296 1.00 79.00 436 ASN A CA 1
ATOM 3419 C C . ASN A 1 436 ? 0.639 0.911 25.420 1.00 79.00 436 ASN A C 1
ATOM 3421 O O . ASN A 1 436 ? -0.253 1.723 25.182 1.00 79.00 436 ASN A O 1
ATOM 3425 N N . SER A 1 437 ? 0.630 -0.320 24.903 1.00 81.44 437 SER A N 1
ATOM 3426 C CA . SER A 1 437 ? -0.414 -0.804 23.990 1.00 81.44 437 SER A CA 1
ATOM 3427 C C . SER A 1 437 ? -1.059 -2.098 24.480 1.00 81.44 437 SER A C 1
ATOM 3429 O O . SER A 1 437 ? -0.513 -2.809 25.324 1.00 81.44 437 SER A O 1
ATOM 3431 N N . PHE A 1 438 ? -2.219 -2.431 23.917 1.00 79.31 438 PHE A N 1
ATOM 3432 C CA . PHE A 1 438 ? -2.964 -3.640 24.271 1.00 79.31 438 PHE A CA 1
ATOM 3433 C C . PHE A 1 438 ? -2.267 -4.939 23.827 1.00 79.31 438 PHE A C 1
ATOM 3435 O O . PHE A 1 438 ? -2.439 -5.999 24.436 1.00 79.31 438 PHE A O 1
ATOM 3442 N N . SER A 1 439 ? -1.495 -4.870 22.741 1.00 82.38 439 SER A N 1
ATOM 3443 C CA . SER A 1 439 ? -0.918 -6.019 22.038 1.00 82.38 439 SER A CA 1
ATOM 3444 C C . SER A 1 439 ? 0.592 -5.848 21.836 1.00 82.38 439 SER A C 1
ATOM 3446 O O . SER A 1 439 ? 1.180 -4.805 22.106 1.00 82.38 439 SER A O 1
ATOM 3448 N N . LYS A 1 440 ? 1.259 -6.897 21.351 1.00 88.19 440 LYS A N 1
ATOM 3449 C CA . LYS A 1 440 ? 2.683 -6.851 20.972 1.00 88.19 440 LYS A CA 1
ATOM 3450 C C . LYS A 1 440 ? 2.913 -6.305 19.557 1.00 88.19 440 LYS A C 1
ATOM 3452 O O . LYS A 1 440 ? 4.012 -6.391 19.017 1.00 88.19 440 LYS A O 1
ATOM 3457 N N . GLU A 1 441 ? 1.853 -5.807 18.928 1.00 93.81 441 GLU A N 1
ATOM 3458 C CA . GLU A 1 441 ? 1.857 -5.225 17.591 1.00 93.81 441 GLU A CA 1
ATOM 3459 C C . GLU A 1 441 ? 0.647 -4.290 17.423 1.00 93.81 441 GLU A C 1
ATOM 3461 O O . GLU A 1 441 ? -0.416 -4.543 17.992 1.00 93.81 441 GLU A O 1
ATOM 3466 N N . ALA A 1 442 ? 0.793 -3.286 16.556 1.00 95.25 442 ALA A N 1
ATOM 3467 C CA . ALA A 1 442 ? -0.191 -2.299 16.111 1.00 95.25 442 ALA A CA 1
ATOM 3468 C C . ALA A 1 442 ? -1.429 -2.867 15.404 1.00 95.25 442 ALA A C 1
ATOM 3470 O O . ALA A 1 442 ? -2.272 -2.089 14.965 1.00 95.25 442 ALA A O 1
ATOM 3471 N N . LEU A 1 443 ? -1.559 -4.186 15.259 1.00 97.12 443 LEU A N 1
ATOM 3472 C CA . LEU A 1 443 ? -2.783 -4.824 14.782 1.00 97.12 443 LEU A CA 1
ATOM 3473 C C . LEU A 1 443 ? -3.236 -5.880 15.775 1.00 97.12 443 LEU A C 1
ATOM 3475 O O . LEU A 1 443 ? -2.512 -6.840 16.058 1.00 97.12 443 LEU A O 1
ATOM 3479 N N . VAL A 1 444 ? -4.471 -5.740 16.228 1.00 96.00 444 VAL A N 1
ATOM 3480 C CA . VAL A 1 444 ? -5.192 -6.754 16.985 1.00 96.00 444 VAL A CA 1
ATOM 3481 C C . VAL A 1 444 ? -6.157 -7.443 16.037 1.00 96.00 444 VAL A C 1
ATOM 3483 O O . VAL A 1 444 ? -6.897 -6.803 15.292 1.00 96.00 444 VAL A O 1
ATOM 3486 N N . THR A 1 445 ? -6.108 -8.768 16.024 1.00 96.94 445 THR A N 1
ATOM 3487 C CA . THR A 1 445 ? -6.933 -9.604 15.150 1.00 96.94 445 THR A CA 1
ATOM 3488 C C . THR A 1 445 ? -7.679 -10.614 15.988 1.00 96.94 445 THR A C 1
ATOM 3490 O O . THR A 1 445 ? -7.140 -11.069 16.992 1.00 96.94 445 THR A O 1
ATOM 3493 N N . GLY A 1 446 ? -8.879 -10.996 15.576 1.00 95.31 446 GLY A N 1
ATOM 3494 C CA . GLY A 1 446 ? -9.640 -11.998 16.307 1.00 95.31 446 GLY A CA 1
ATOM 3495 C C . GLY A 1 446 ? -10.981 -12.307 15.672 1.00 95.31 446 GLY A C 1
ATOM 3496 O O . GLY A 1 446 ? -11.306 -11.802 14.598 1.00 95.31 446 GLY A O 1
ATOM 3497 N N . THR A 1 447 ? -11.763 -13.132 16.351 1.00 96.81 447 THR A N 1
ATOM 3498 C CA . THR A 1 447 ? -13.176 -13.368 16.038 1.00 96.81 447 THR A CA 1
ATOM 3499 C C . THR A 1 447 ? -14.055 -12.630 17.037 1.00 96.81 447 THR A C 1
ATOM 3501 O O . THR A 1 447 ? -13.636 -12.375 18.164 1.00 96.81 447 THR A O 1
ATOM 3504 N N . GLY A 1 448 ? -15.276 -12.308 16.637 1.00 96.56 448 GLY A N 1
ATOM 3505 C CA . GLY A 1 448 ? -16.299 -11.756 17.519 1.00 96.56 448 GLY A CA 1
ATOM 3506 C C . GLY A 1 448 ? -17.668 -11.831 16.869 1.00 96.56 448 GLY A C 1
ATOM 3507 O O . GLY A 1 448 ? -17.800 -12.387 15.775 1.00 96.56 448 GLY A O 1
ATOM 3508 N N . THR A 1 449 ? -18.678 -11.259 17.517 1.00 98.00 449 THR A N 1
ATOM 3509 C CA . THR A 1 449 ? -20.018 -11.149 16.935 1.00 98.00 449 THR A CA 1
ATOM 3510 C C . THR A 1 449 ? -20.460 -9.698 16.809 1.00 98.00 449 THR A C 1
ATOM 3512 O O . THR A 1 449 ? -20.071 -8.850 17.611 1.00 98.00 449 THR A O 1
ATOM 3515 N N . ILE A 1 450 ? -21.244 -9.411 15.770 1.00 98.06 450 ILE A N 1
ATOM 3516 C CA . ILE A 1 450 ? -21.985 -8.159 15.597 1.00 98.06 450 ILE A CA 1
ATOM 3517 C C . ILE A 1 450 ? -23.457 -8.543 15.509 1.00 98.06 450 ILE A C 1
ATOM 3519 O O . ILE A 1 450 ? -23.846 -9.224 14.560 1.00 98.06 450 ILE A O 1
ATOM 3523 N N . ASP A 1 451 ? -24.241 -8.168 16.518 1.00 96.50 451 ASP A N 1
ATOM 3524 C CA . ASP A 1 451 ? -25.652 -8.541 16.668 1.00 96.50 451 ASP A CA 1
ATOM 3525 C C . ASP A 1 451 ? -25.874 -10.059 16.505 1.00 96.50 451 ASP A C 1
ATOM 3527 O O . ASP A 1 451 ? -26.758 -10.535 15.793 1.00 96.50 451 ASP A O 1
ATOM 3531 N N . GLY A 1 452 ? -25.007 -10.845 17.153 1.00 96.62 452 GLY A N 1
ATOM 3532 C CA . GLY A 1 452 ? -25.039 -12.309 17.151 1.00 96.62 452 GLY A CA 1
ATOM 3533 C C . GLY A 1 452 ? -24.460 -12.981 15.899 1.00 96.62 452 GLY A C 1
ATOM 3534 O O . GLY A 1 452 ? -24.385 -14.211 15.849 1.00 96.62 452 GLY A O 1
ATOM 3535 N N . ARG A 1 453 ? -24.017 -12.223 14.887 1.00 96.00 453 ARG A N 1
ATOM 3536 C CA . ARG A 1 453 ? -23.396 -12.764 13.667 1.00 96.00 453 ARG A CA 1
ATOM 3537 C C . ARG A 1 453 ? -21.877 -12.785 13.772 1.00 96.00 453 ARG A C 1
ATOM 3539 O O . ARG A 1 453 ? -21.262 -11.756 14.028 1.00 96.00 453 ARG A O 1
ATOM 3546 N N . GLU A 1 454 ? -21.264 -13.944 13.530 1.00 97.12 454 GLU A N 1
ATOM 3547 C CA . GLU A 1 454 ? -19.806 -14.103 13.603 1.00 97.12 454 GLU A CA 1
ATOM 3548 C C . GLU A 1 454 ? -19.091 -13.254 12.537 1.00 97.12 454 GLU A C 1
ATOM 3550 O O . GLU A 1 454 ? -19.495 -13.207 11.372 1.00 97.12 454 GLU A O 1
ATOM 3555 N N . VAL A 1 455 ? -17.999 -12.607 12.931 1.00 98.19 455 VAL A N 1
ATOM 3556 C CA . VAL A 1 455 ? -17.093 -11.862 12.054 1.00 98.19 455 VAL A CA 1
ATOM 3557 C C . VAL A 1 455 ? -15.643 -12.119 12.458 1.00 98.19 455 VAL A C 1
ATOM 3559 O O . VAL A 1 455 ? -15.345 -12.466 13.603 1.00 98.19 455 VAL A O 1
ATOM 3562 N N . VAL A 1 456 ? -14.722 -11.906 11.521 1.00 98.50 456 VAL A N 1
ATOM 3563 C CA . VAL A 1 456 ? -13.298 -11.736 11.837 1.00 98.50 456 VAL A CA 1
ATOM 3564 C C . VAL A 1 456 ? -12.983 -10.248 11.840 1.00 98.50 456 VAL A C 1
ATOM 3566 O O . VAL A 1 456 ? -13.409 -9.526 10.940 1.00 98.50 456 VAL A O 1
ATOM 3569 N N . VAL A 1 457 ? -12.216 -9.787 12.826 1.00 98.56 457 VAL A N 1
ATOM 3570 C CA . VAL A 1 457 ? -11.821 -8.383 12.962 1.00 98.56 457 VAL A CA 1
ATOM 3571 C C . VAL A 1 457 ? -10.313 -8.184 12.841 1.00 98.56 457 VAL A C 1
ATOM 3573 O O . VAL A 1 457 ? -9.521 -9.048 13.222 1.00 98.56 457 VAL A O 1
ATOM 3576 N N . ALA A 1 458 ? -9.924 -7.019 12.326 1.00 98.38 458 ALA A N 1
ATOM 3577 C CA . ALA A 1 458 ? -8.553 -6.520 12.277 1.00 98.38 458 ALA A CA 1
ATOM 3578 C C . ALA A 1 458 ? -8.538 -5.026 12.659 1.00 98.38 458 ALA A C 1
ATOM 3580 O O . ALA A 1 458 ? -8.883 -4.161 11.855 1.00 98.38 458 ALA A O 1
ATOM 3581 N N . ILE A 1 459 ? -8.172 -4.718 13.901 1.00 98.00 459 ILE A N 1
ATOM 3582 C CA . ILE A 1 459 ? -8.287 -3.384 14.506 1.00 98.00 459 ILE A CA 1
ATOM 3583 C C . ILE A 1 459 ? -6.884 -2.843 14.774 1.00 98.00 459 ILE A C 1
ATOM 3585 O O . ILE A 1 459 ? -6.075 -3.507 15.425 1.00 98.00 459 ILE A O 1
ATOM 3589 N N . SER A 1 460 ? -6.564 -1.661 14.246 1.00 96.00 460 SER A N 1
ATOM 3590 C CA . SER A 1 460 ? -5.255 -1.037 14.469 1.00 96.00 460 SER A CA 1
ATOM 3591 C C . SER A 1 460 ? -5.171 -0.358 15.838 1.00 96.00 460 SER A C 1
ATOM 3593 O O . SER A 1 460 ? -6.101 0.340 16.235 1.00 96.00 460 SER A O 1
ATOM 3595 N N . ASP A 1 461 ? -4.042 -0.523 16.527 1.00 92.50 461 ASP A N 1
ATOM 3596 C CA . ASP A 1 461 ? -3.739 0.147 17.795 1.00 92.50 461 ASP A CA 1
ATOM 3597 C C . ASP A 1 461 ? -2.830 1.358 17.561 1.00 92.50 461 ASP A C 1
ATOM 3599 O O . ASP A 1 461 ? -1.631 1.222 17.307 1.00 92.50 461 ASP A O 1
ATOM 3603 N N . ILE A 1 462 ? -3.393 2.560 17.674 1.00 88.75 462 ILE A N 1
ATOM 3604 C CA . ILE A 1 462 ? -2.660 3.817 17.494 1.00 88.75 462 ILE A CA 1
ATOM 3605 C C . ILE A 1 462 ? -1.569 4.033 18.552 1.00 88.75 462 ILE A C 1
ATOM 3607 O O . ILE A 1 462 ? -0.585 4.727 18.280 1.00 88.75 462 ILE A O 1
ATOM 3611 N N . GLN A 1 463 ? -1.706 3.433 19.738 1.00 88.31 463 GLN A N 1
ATOM 3612 C CA . GLN A 1 463 ? -0.740 3.571 20.830 1.00 88.31 463 GLN A CA 1
ATOM 3613 C C . GLN A 1 463 ? 0.559 2.815 20.517 1.00 88.31 463 GLN A C 1
ATOM 3615 O O . GLN A 1 463 ? 1.642 3.226 20.941 1.00 88.31 463 GLN A O 1
ATOM 3620 N N . PHE A 1 464 ? 0.492 1.777 19.677 1.00 91.12 464 PHE A N 1
ATOM 3621 C CA . PHE A 1 464 ? 1.669 1.062 19.199 1.00 91.12 464 PHE A CA 1
ATOM 3622 C C . PHE A 1 464 ? 2.306 1.786 18.002 1.00 91.12 464 PHE A C 1
ATOM 3624 O O . PHE A 1 464 ? 1.927 1.597 16.846 1.00 91.12 464 PHE A O 1
ATOM 3631 N N . ILE A 1 465 ? 3.303 2.639 18.267 1.00 91.69 465 ILE A N 1
ATOM 3632 C CA . ILE A 1 465 ? 4.098 3.350 17.239 1.00 91.69 465 ILE A CA 1
ATOM 3633 C C . ILE A 1 465 ? 3.191 4.060 16.209 1.00 91.69 465 ILE A C 1
ATOM 3635 O O . ILE A 1 465 ? 3.375 3.939 14.992 1.00 91.69 465 ILE A O 1
ATOM 3639 N N . GLY A 1 466 ? 2.164 4.769 16.688 1.00 89.94 466 GLY A N 1
ATOM 3640 C CA . GLY A 1 466 ? 1.228 5.491 15.824 1.00 89.94 466 GLY A CA 1
ATOM 3641 C C . GLY A 1 466 ? 0.404 4.574 14.918 1.00 89.94 466 GLY A C 1
ATOM 3642 O O . GLY A 1 466 ? 0.072 4.977 13.802 1.00 89.94 466 GLY A O 1
ATOM 3643 N N . GLY A 1 467 ? 0.124 3.338 15.342 1.00 93.94 467 GLY A N 1
ATOM 3644 C CA . GLY A 1 467 ? -0.629 2.353 14.561 1.00 93.94 467 GLY A CA 1
ATOM 3645 C C . GLY A 1 467 ? 0.048 1.975 13.249 1.00 93.94 467 GLY A C 1
ATOM 3646 O O . GLY A 1 467 ? -0.607 1.490 12.325 1.00 93.94 467 GLY A O 1
ATOM 3647 N N . SER A 1 468 ? 1.345 2.265 13.113 1.00 95.56 468 SER A N 1
ATOM 3648 C CA . SER A 1 468 ? 2.072 2.020 11.872 1.00 95.56 468 SER A CA 1
ATOM 3649 C C . SER A 1 468 ? 2.172 0.524 11.595 1.00 95.56 468 SER A C 1
ATOM 3651 O O . SER A 1 468 ? 2.367 -0.256 12.523 1.00 95.56 468 SER A O 1
ATOM 3653 N N . PHE A 1 469 ? 2.061 0.104 10.334 1.00 96.81 469 PHE A N 1
ATOM 3654 C CA . PHE A 1 469 ? 2.162 -1.311 9.968 1.00 96.81 469 PHE A CA 1
ATOM 3655 C C . PHE A 1 469 ? 3.588 -1.706 9.575 1.00 96.81 469 PHE A C 1
ATOM 3657 O O . PHE A 1 469 ? 4.253 -1.002 8.815 1.00 96.81 469 PHE A O 1
ATOM 3664 N N . GLY A 1 470 ? 4.035 -2.862 10.063 1.00 95.62 470 GLY A N 1
ATOM 3665 C CA . GLY A 1 470 ? 5.246 -3.560 9.626 1.00 95.62 470 GLY A CA 1
ATOM 3666 C C . GLY A 1 470 ? 4.942 -4.994 9.183 1.00 95.62 470 GLY A C 1
ATOM 3667 O O . GLY A 1 470 ? 3.789 -5.355 8.948 1.00 95.62 470 GLY A O 1
ATOM 3668 N N . ALA A 1 471 ? 5.965 -5.834 9.079 1.00 94.44 471 ALA A N 1
ATOM 3669 C CA . ALA A 1 471 ? 5.868 -7.222 8.639 1.00 94.44 471 ALA A CA 1
ATOM 3670 C C . ALA A 1 471 ? 4.908 -8.065 9.490 1.00 94.44 471 ALA A C 1
ATOM 3672 O O . ALA A 1 471 ? 4.118 -8.834 8.937 1.00 94.44 471 ALA A O 1
ATOM 3673 N N . VAL A 1 472 ? 4.953 -7.919 10.820 1.00 94.75 472 VAL A N 1
ATOM 3674 C CA . VAL A 1 472 ? 4.080 -8.666 11.746 1.00 94.75 472 VAL A CA 1
ATOM 3675 C C . VAL A 1 472 ? 2.635 -8.224 11.575 1.00 94.75 472 VAL A C 1
ATOM 3677 O O . VAL A 1 472 ? 1.771 -9.076 11.384 1.00 94.75 472 VAL A O 1
ATOM 3680 N N . PHE A 1 473 ? 2.376 -6.914 11.532 1.00 97.25 473 PHE A N 1
ATOM 3681 C CA . PHE A 1 473 ? 1.068 -6.362 11.170 1.00 97.25 473 PHE A CA 1
ATOM 3682 C C . PHE A 1 473 ? 0.527 -6.987 9.873 1.00 97.25 473 PHE A C 1
ATOM 3684 O O . PHE A 1 473 ? -0.583 -7.521 9.855 1.00 97.25 473 PHE A O 1
ATOM 3691 N N . GLY A 1 474 ? 1.313 -6.953 8.790 1.00 97.00 474 GLY A N 1
ATOM 3692 C CA . GLY A 1 474 ? 0.902 -7.484 7.487 1.00 97.00 474 GLY A CA 1
ATOM 3693 C C . GLY A 1 474 ? 0.621 -8.989 7.510 1.00 97.00 474 GLY A C 1
ATOM 3694 O O . GLY A 1 474 ? -0.300 -9.469 6.847 1.00 97.00 474 GLY A O 1
ATOM 3695 N N . GLU A 1 475 ? 1.370 -9.751 8.307 1.00 95.12 475 GLU A N 1
ATOM 3696 C CA . GLU A 1 475 ? 1.124 -11.177 8.521 1.00 95.12 475 GLU A CA 1
ATOM 3697 C C . GLU A 1 475 ? -0.125 -11.453 9.364 1.00 95.12 475 GLU A C 1
ATOM 3699 O O . GLU A 1 475 ? -0.907 -12.323 8.977 1.00 95.12 475 GLU A O 1
ATOM 3704 N N . LYS A 1 476 ? -0.364 -10.706 10.452 1.00 95.94 476 LYS A N 1
ATOM 3705 C CA . LYS A 1 476 ? -1.609 -10.808 11.235 1.00 95.94 476 LYS A CA 1
ATOM 3706 C C . LYS A 1 476 ? -2.820 -10.509 10.349 1.00 95.94 476 LYS A C 1
ATOM 3708 O O . LYS A 1 476 ? -3.768 -11.290 10.333 1.00 95.94 476 LYS A O 1
ATOM 3713 N N . PHE A 1 477 ? -2.757 -9.458 9.527 1.00 97.94 477 PHE A N 1
ATOM 3714 C CA . PHE A 1 477 ? -3.830 -9.115 8.588 1.00 97.94 477 PHE A CA 1
ATOM 3715 C C . PHE A 1 477 ? -4.082 -10.226 7.555 1.00 97.94 477 PHE A C 1
ATOM 3717 O O . PHE A 1 477 ? -5.230 -10.609 7.309 1.00 97.94 477 PHE A O 1
ATOM 3724 N N . ARG A 1 478 ? -3.014 -10.798 6.976 1.00 95.62 478 ARG A N 1
ATOM 3725 C CA . ARG A 1 478 ? -3.114 -11.945 6.058 1.00 95.62 478 ARG A CA 1
ATOM 3726 C C . ARG A 1 478 ? -3.786 -13.143 6.739 1.00 95.62 478 ARG A C 1
ATOM 3728 O O . ARG A 1 478 ? -4.683 -13.744 6.154 1.00 95.62 478 ARG A O 1
ATOM 3735 N N . ARG A 1 479 ? -3.372 -13.492 7.964 1.00 94.06 479 ARG A N 1
ATOM 3736 C CA . ARG A 1 479 ? -3.936 -14.617 8.736 1.00 94.06 479 ARG A CA 1
ATOM 3737 C C . ARG A 1 479 ? -5.400 -14.386 9.109 1.00 94.06 479 ARG A C 1
ATOM 3739 O O . ARG A 1 479 ? -6.192 -15.315 8.988 1.00 94.06 479 ARG A O 1
ATOM 3746 N N . ALA A 1 480 ? -5.776 -13.160 9.473 1.00 96.56 480 ALA A N 1
ATOM 3747 C CA . ALA A 1 480 ? -7.170 -12.779 9.694 1.00 96.56 480 ALA A CA 1
ATOM 3748 C C . ALA A 1 480 ? -8.004 -12.926 8.408 1.00 96.56 480 ALA A C 1
ATOM 3750 O O . ALA A 1 480 ? -9.078 -13.523 8.425 1.00 96.56 480 ALA A O 1
ATOM 3751 N N . SER A 1 481 ? -7.474 -12.483 7.266 1.00 95.88 481 SER A N 1
ATOM 3752 C CA . SER A 1 481 ? -8.134 -12.660 5.964 1.00 95.88 481 SER A CA 1
ATOM 3753 C C . SER A 1 481 ? -8.320 -14.140 5.605 1.00 95.88 481 SER A C 1
ATOM 3755 O O . SER A 1 481 ? -9.383 -14.544 5.137 1.00 95.88 481 SER A O 1
ATOM 3757 N N . GLU A 1 482 ? -7.325 -14.990 5.872 1.00 92.75 482 GLU A N 1
ATOM 3758 C CA . GLU A 1 482 ? -7.452 -16.441 5.680 1.00 92.75 482 GLU A CA 1
ATOM 3759 C C . GLU A 1 482 ? -8.438 -17.096 6.648 1.00 92.75 482 GLU A C 1
ATOM 3761 O O . GLU A 1 482 ? -9.146 -18.026 6.260 1.00 92.75 482 GLU A O 1
ATOM 3766 N N . LEU A 1 483 ? -8.511 -16.621 7.892 1.00 91.75 483 LEU A N 1
ATOM 3767 C CA . LEU A 1 483 ? -9.497 -17.087 8.859 1.00 91.75 483 LEU A CA 1
ATOM 3768 C C . LEU A 1 483 ? -10.919 -16.763 8.390 1.00 91.75 483 LEU A C 1
ATOM 3770 O O . LEU A 1 483 ? -11.762 -17.660 8.359 1.00 91.75 483 LEU A O 1
ATOM 3774 N N . ALA A 1 484 ? -11.154 -15.526 7.941 1.00 93.44 484 ALA A N 1
ATOM 3775 C CA . ALA A 1 484 ? -12.428 -15.101 7.362 1.00 93.44 484 ALA A CA 1
ATOM 3776 C C . ALA A 1 484 ? -12.796 -15.967 6.146 1.00 93.44 484 ALA A C 1
ATOM 3778 O O . ALA A 1 484 ? -13.926 -16.441 6.025 1.00 93.44 484 ALA A O 1
ATOM 3779 N N . TYR A 1 485 ? -11.810 -16.269 5.292 1.00 88.69 485 TYR A N 1
ATOM 3780 C CA . TYR A 1 485 ? -11.981 -17.153 4.140 1.00 88.69 485 TYR A CA 1
ATOM 3781 C C . TYR A 1 485 ? -12.411 -18.571 4.542 1.00 88.69 485 TYR A C 1
ATOM 3783 O O . TYR A 1 485 ? -13.337 -19.128 3.950 1.00 88.69 485 TYR A O 1
ATOM 3791 N N . ARG A 1 486 ? -11.743 -19.165 5.542 1.00 87.75 486 ARG A N 1
ATOM 3792 C CA . ARG A 1 486 ? -12.018 -20.532 6.018 1.00 87.75 486 ARG A CA 1
ATOM 3793 C C . ARG A 1 486 ? -13.384 -20.637 6.687 1.00 87.75 486 ARG A C 1
ATOM 3795 O O . ARG A 1 486 ? -14.145 -21.542 6.357 1.00 87.75 486 ARG A O 1
ATOM 3802 N N . LYS A 1 487 ? -13.699 -19.697 7.583 1.00 90.00 487 LYS A N 1
ATOM 3803 C CA . LYS A 1 487 ? -14.985 -19.636 8.293 1.00 90.00 487 LYS A CA 1
ATOM 3804 C C . LYS A 1 487 ? -16.142 -19.180 7.398 1.00 90.00 487 LYS A C 1
ATOM 3806 O O . LYS A 1 487 ? -17.291 -19.445 7.723 1.00 90.00 487 LYS A O 1
ATOM 3811 N N . ARG A 1 488 ? -15.844 -18.548 6.254 1.00 88.50 488 ARG A N 1
ATOM 3812 C CA . ARG A 1 488 ? -16.816 -17.900 5.354 1.00 88.50 488 ARG A CA 1
ATOM 3813 C C . ARG A 1 488 ? -17.652 -16.836 6.063 1.00 88.50 488 ARG A C 1
ATOM 3815 O O . ARG A 1 488 ? -18.859 -16.757 5.862 1.00 88.50 488 ARG A O 1
ATOM 3822 N N . VAL A 1 489 ? -16.982 -16.015 6.860 1.00 94.12 489 VAL A N 1
ATOM 3823 C CA . VAL A 1 489 ? -17.589 -14.904 7.600 1.00 94.12 489 VAL A CA 1
ATOM 3824 C C . VAL A 1 489 ? -16.990 -13.578 7.132 1.00 94.12 489 VAL A C 1
ATOM 3826 O O . VAL A 1 489 ? -15.872 -13.588 6.605 1.00 94.12 489 VAL A O 1
ATOM 3829 N N . PRO A 1 490 ? -17.688 -12.441 7.299 1.00 96.75 490 PRO A N 1
ATOM 3830 C CA . PRO A 1 490 ? -17.144 -11.141 6.930 1.00 96.75 490 PRO A CA 1
ATOM 3831 C C . PRO A 1 490 ? -15.831 -10.835 7.654 1.00 96.75 490 PRO A C 1
ATOM 3833 O O . PRO A 1 490 ? -15.663 -11.162 8.832 1.00 96.75 490 PRO A O 1
ATOM 3836 N N . LEU A 1 491 ? -14.920 -10.164 6.949 1.00 98.62 491 LEU A N 1
ATOM 3837 C CA . LEU A 1 491 ? -13.766 -9.507 7.553 1.00 98.62 491 LEU A CA 1
ATOM 3838 C C . LEU A 1 491 ? -14.110 -8.034 7.784 1.00 98.62 491 LEU A C 1
ATOM 3840 O O . LEU A 1 491 ? -14.510 -7.344 6.847 1.00 98.62 491 LEU A O 1
ATOM 3844 N N . VAL A 1 492 ? -13.909 -7.541 9.002 1.00 98.81 492 VAL A N 1
ATOM 3845 C CA . VAL A 1 492 ? -14.073 -6.130 9.365 1.00 98.81 492 VAL A CA 1
ATOM 3846 C C . VAL A 1 492 ? -12.720 -5.562 9.776 1.00 98.81 492 VAL A C 1
ATOM 3848 O O . VAL A 1 492 ? -12.081 -6.090 10.683 1.00 98.81 492 VAL A O 1
ATOM 3851 N N . SER A 1 493 ? -12.267 -4.477 9.149 1.00 98.62 493 SER A N 1
ATOM 3852 C CA . SER A 1 493 ? -11.096 -3.739 9.632 1.00 98.62 493 SER A CA 1
ATOM 3853 C C . SER A 1 493 ? -11.471 -2.381 10.194 1.00 98.62 493 SER A C 1
ATOM 3855 O O . SER A 1 493 ? -12.269 -1.676 9.588 1.00 98.62 493 SER A O 1
ATOM 3857 N N . VAL A 1 494 ? -10.835 -1.981 11.293 1.00 98.44 494 VAL A N 1
ATOM 3858 C CA . VAL A 1 494 ? -10.884 -0.605 11.804 1.00 98.44 494 VAL A CA 1
ATOM 3859 C C . VAL A 1 494 ? -9.475 -0.041 11.771 1.00 98.44 494 VAL A C 1
ATOM 3861 O O . VAL A 1 494 ? -8.591 -0.509 12.490 1.00 98.44 494 VAL A O 1
ATOM 3864 N N . THR A 1 495 ? -9.250 0.935 10.898 1.00 97.81 495 THR A N 1
ATOM 3865 C CA . THR A 1 495 ? -7.918 1.472 10.635 1.00 97.81 495 THR A CA 1
ATOM 3866 C C . THR A 1 495 ? -7.715 2.794 11.345 1.00 97.81 495 THR A C 1
ATOM 3868 O O . THR A 1 495 ? -8.307 3.799 10.969 1.00 97.81 495 THR A O 1
ATOM 3871 N N . SER A 1 496 ? -6.805 2.771 12.313 1.00 94.31 496 SER A N 1
ATOM 3872 C CA . SER A 1 496 ? -6.241 3.932 12.995 1.00 94.31 496 SER A CA 1
ATOM 3873 C C . SER A 1 496 ? -4.714 3.835 12.909 1.00 94.31 496 SER A C 1
ATOM 3875 O O . SER A 1 496 ? -4.077 3.148 13.705 1.00 94.31 496 SER A O 1
ATOM 3877 N N . SER A 1 497 ? -4.128 4.432 11.871 1.00 94.69 497 SER A N 1
ATOM 3878 C CA . SER A 1 497 ? -2.733 4.264 11.473 1.00 94.69 497 SER A CA 1
ATOM 3879 C C . SER A 1 497 ? -2.120 5.520 10.841 1.00 94.69 497 SER A C 1
ATOM 3881 O O . SER A 1 497 ? -2.682 6.146 9.936 1.00 94.69 497 SER A O 1
ATOM 3883 N N . GLY A 1 498 ? -0.885 5.816 11.250 1.00 90.94 498 GLY A N 1
ATOM 3884 C CA . GLY A 1 498 ? 0.015 6.780 10.611 1.00 90.94 498 GLY A CA 1
ATOM 3885 C C . GLY A 1 498 ? 0.669 6.290 9.308 1.00 90.94 498 GLY A C 1
ATOM 3886 O O . GLY A 1 498 ? 1.445 7.030 8.705 1.00 90.94 498 GLY A O 1
ATOM 3887 N N . GLY A 1 499 ? 0.405 5.051 8.876 1.00 93.75 499 GLY A N 1
ATOM 3888 C CA . GLY A 1 499 ? 0.956 4.471 7.651 1.00 93.75 499 GLY A CA 1
ATOM 3889 C C . GLY A 1 499 ? 2.015 3.395 7.900 1.00 93.75 499 GLY A C 1
ATOM 3890 O O . GLY A 1 499 ? 1.914 2.602 8.829 1.00 93.75 499 GLY A O 1
ATOM 3891 N N . ALA A 1 500 ? 3.011 3.310 7.022 1.00 94.94 500 ALA A N 1
ATOM 3892 C CA . ALA A 1 500 ? 4.011 2.245 7.056 1.00 94.94 500 ALA A CA 1
ATOM 3893 C C . ALA A 1 500 ? 5.117 2.521 8.090 1.00 94.94 500 ALA A C 1
ATOM 3895 O O . ALA A 1 500 ? 5.553 3.660 8.274 1.00 94.94 500 ALA A O 1
ATOM 3896 N 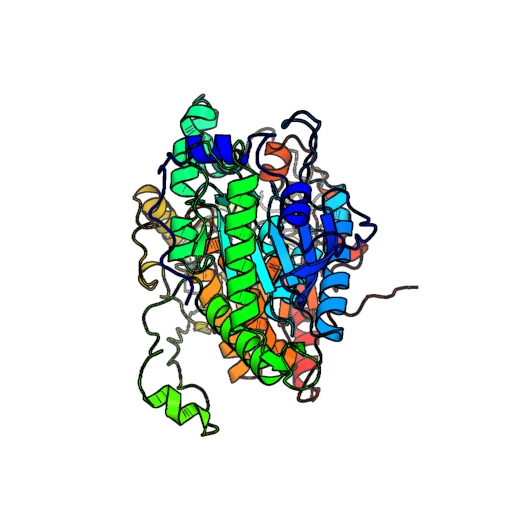N . ARG A 1 501 ? 5.596 1.471 8.760 1.00 94.81 501 ARG A N 1
ATOM 3897 C CA . ARG A 1 501 ? 6.599 1.571 9.822 1.00 94.81 501 ARG A CA 1
ATOM 3898 C C . ARG A 1 501 ? 7.992 1.824 9.264 1.00 94.81 501 ARG A C 1
ATOM 3900 O O . ARG A 1 501 ? 8.626 0.951 8.682 1.00 94.81 501 ARG A O 1
ATOM 3907 N N . MET A 1 502 ? 8.503 3.018 9.532 1.00 94.06 502 MET A N 1
ATOM 3908 C CA . MET A 1 502 ? 9.772 3.492 8.977 1.00 94.06 502 MET A CA 1
ATOM 3909 C C . MET A 1 502 ? 10.990 2.673 9.419 1.00 94.06 502 MET A C 1
ATOM 3911 O O . MET A 1 502 ? 11.902 2.494 8.624 1.00 94.06 502 MET A O 1
ATOM 3915 N N . TYR A 1 503 ? 10.985 2.135 10.642 1.00 93.31 503 TYR A N 1
ATOM 3916 C CA . TYR A 1 503 ? 12.062 1.277 11.163 1.00 93.31 503 TYR A CA 1
ATOM 3917 C C . TYR A 1 503 ? 12.213 -0.061 10.425 1.00 93.31 503 TYR A C 1
ATOM 3919 O O . TYR A 1 503 ? 13.225 -0.733 10.582 1.00 93.31 503 TYR A O 1
ATOM 3927 N N . GLU A 1 504 ? 11.203 -0.468 9.654 1.00 93.81 504 GLU A N 1
ATOM 3928 C CA . GLU A 1 504 ? 11.248 -1.682 8.835 1.00 93.81 504 GLU A CA 1
ATOM 3929 C C . GLU A 1 504 ? 11.427 -1.370 7.340 1.00 93.81 504 GLU A C 1
ATOM 3931 O O . GLU A 1 504 ? 11.583 -2.283 6.528 1.00 93.81 504 GLU A O 1
ATOM 3936 N N . GLY A 1 505 ? 11.429 -0.089 6.952 1.00 94.06 505 GLY A N 1
ATOM 3937 C CA . GLY A 1 505 ? 11.777 0.331 5.598 1.00 94.06 505 GLY A CA 1
ATOM 3938 C C . GLY A 1 505 ? 10.942 -0.347 4.495 1.00 94.06 505 GLY A C 1
ATOM 3939 O O . GLY A 1 505 ? 9.717 -0.466 4.622 1.00 94.06 505 GLY A O 1
ATOM 3940 N N . PRO A 1 506 ? 11.584 -0.825 3.411 1.00 94.94 506 PRO A N 1
ATOM 3941 C CA . PRO A 1 506 ? 10.937 -1.586 2.342 1.00 94.94 506 PRO A CA 1
ATOM 3942 C C . PRO A 1 506 ? 10.152 -2.820 2.803 1.00 94.94 506 PRO A C 1
ATOM 3944 O O . PRO A 1 506 ? 9.172 -3.186 2.161 1.00 94.94 506 PRO A O 1
ATOM 3947 N N . MET A 1 507 ? 10.506 -3.446 3.929 1.00 94.50 507 MET A N 1
ATOM 3948 C CA . MET A 1 507 ? 9.753 -4.599 4.431 1.00 94.50 507 MET A CA 1
ATOM 3949 C C . MET A 1 507 ? 8.347 -4.218 4.883 1.00 94.50 507 MET A C 1
ATOM 3951 O O . MET A 1 507 ? 7.406 -4.966 4.605 1.00 94.50 507 MET A O 1
ATOM 3955 N N . ALA A 1 508 ? 8.186 -3.052 5.518 1.00 95.81 508 ALA A N 1
ATOM 3956 C CA . ALA A 1 508 ? 6.867 -2.496 5.800 1.00 95.81 508 ALA A CA 1
ATOM 3957 C C . ALA A 1 508 ? 6.139 -2.148 4.496 1.00 95.81 508 ALA A C 1
ATOM 3959 O O . ALA A 1 508 ? 4.986 -2.537 4.326 1.00 95.81 508 ALA A O 1
ATOM 3960 N N . LEU A 1 509 ? 6.818 -1.493 3.545 1.00 96.06 509 LEU A N 1
ATOM 3961 C CA . LEU A 1 509 ? 6.242 -1.120 2.246 1.00 96.06 509 LEU A CA 1
ATOM 3962 C C . LEU A 1 509 ? 5.672 -2.337 1.491 1.00 96.06 509 LEU A C 1
ATOM 3964 O O . LEU A 1 509 ? 4.532 -2.299 1.028 1.00 96.06 509 LEU A O 1
ATOM 3968 N N . ALA A 1 510 ? 6.406 -3.454 1.463 1.00 96.31 510 ALA A N 1
ATOM 3969 C CA . ALA A 1 510 ? 5.981 -4.711 0.845 1.00 96.31 510 ALA A CA 1
ATOM 3970 C C . ALA A 1 510 ? 4.646 -5.246 1.398 1.00 96.31 510 ALA A C 1
ATOM 3972 O O . ALA A 1 510 ? 3.888 -5.914 0.685 1.00 96.31 510 ALA A O 1
ATOM 3973 N N . GLN A 1 511 ? 4.320 -4.941 2.660 1.00 97.56 511 GLN A N 1
ATOM 3974 C CA . GLN A 1 511 ? 3.081 -5.412 3.277 1.00 97.56 511 GLN A CA 1
ATOM 3975 C C . GLN A 1 511 ? 1.834 -4.780 2.661 1.00 97.56 511 GLN A C 1
ATOM 3977 O O . GLN A 1 511 ? 0.770 -5.388 2.736 1.00 97.56 511 GLN A O 1
ATOM 3982 N N . MET A 1 512 ? 1.939 -3.622 1.997 1.00 97.94 512 MET A N 1
ATOM 3983 C CA . MET A 1 512 ? 0.809 -3.040 1.262 1.00 97.94 512 MET A CA 1
ATOM 3984 C C . MET A 1 512 ? 0.287 -4.018 0.200 1.00 97.94 512 MET A C 1
ATOM 3986 O O . MET A 1 512 ? -0.910 -4.310 0.158 1.00 97.94 512 MET A O 1
ATOM 3990 N N . ALA A 1 513 ? 1.194 -4.591 -0.602 1.00 97.81 513 ALA A N 1
ATOM 3991 C CA . ALA A 1 513 ? 0.852 -5.605 -1.596 1.00 97.81 513 ALA A CA 1
ATOM 3992 C C . ALA A 1 513 ? 0.343 -6.893 -0.933 1.00 97.81 513 ALA A C 1
ATOM 3994 O O . ALA A 1 513 ? -0.658 -7.456 -1.372 1.00 97.81 513 ALA A O 1
ATOM 3995 N N . LYS A 1 514 ? 0.979 -7.339 0.160 1.00 97.69 514 LYS A N 1
ATOM 3996 C CA . LYS A 1 514 ? 0.574 -8.553 0.889 1.00 97.69 514 LYS A CA 1
ATOM 3997 C C . LYS A 1 514 ? -0.844 -8.470 1.440 1.00 97.69 514 LYS A C 1
ATOM 3999 O O . LYS A 1 514 ? -1.636 -9.384 1.217 1.00 97.69 514 LYS A O 1
ATOM 4004 N N . MET A 1 515 ? -1.176 -7.379 2.125 1.00 98.12 515 MET A N 1
ATOM 4005 C CA . MET A 1 515 ? -2.504 -7.181 2.698 1.00 98.12 515 MET A CA 1
ATOM 4006 C C . MET A 1 515 ? -3.561 -7.112 1.593 1.00 98.12 515 MET A C 1
ATOM 4008 O O . MET A 1 515 ? -4.541 -7.850 1.652 1.00 98.12 515 MET A O 1
ATOM 4012 N N . ILE A 1 516 ? -3.324 -6.339 0.525 1.00 97.88 516 ILE A N 1
ATOM 4013 C CA . ILE A 1 516 ? -4.240 -6.279 -0.624 1.00 97.88 516 ILE A CA 1
ATOM 4014 C C . ILE A 1 516 ? -4.417 -7.654 -1.284 1.00 97.88 516 ILE A C 1
ATOM 4016 O O . ILE A 1 516 ? -5.547 -8.079 -1.533 1.00 97.88 516 ILE A O 1
ATOM 4020 N N . ALA A 1 517 ? -3.326 -8.371 -1.559 1.00 96.44 517 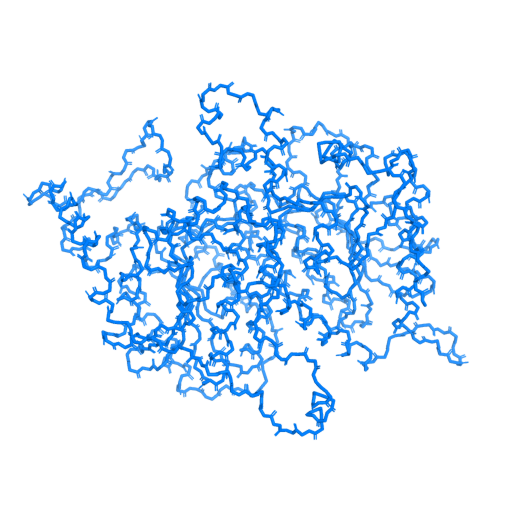ALA A N 1
ATOM 4021 C CA . ALA A 1 517 ? -3.390 -9.679 -2.200 1.00 96.44 517 ALA A CA 1
ATOM 4022 C C . ALA A 1 517 ? -4.138 -10.704 -1.331 1.00 96.44 517 ALA A C 1
ATOM 4024 O O . ALA A 1 517 ? -4.890 -11.517 -1.869 1.00 96.44 517 ALA A O 1
ATOM 4025 N N . SER A 1 518 ? -4.008 -10.629 -0.001 1.00 96.44 518 SER A N 1
ATOM 4026 C CA . SER A 1 518 ? -4.702 -11.528 0.934 1.00 96.44 518 SER A CA 1
ATOM 4027 C C . SER A 1 518 ? -6.229 -11.375 0.927 1.00 96.44 518 SER A C 1
ATOM 4029 O O . SER A 1 518 ? -6.940 -12.310 1.286 1.00 96.44 518 SER A O 1
ATOM 4031 N N . LEU A 1 519 ? -6.739 -10.238 0.441 1.00 96.12 519 LEU A N 1
ATOM 4032 C CA . LEU A 1 519 ? -8.172 -9.970 0.288 1.00 96.12 519 LEU A CA 1
ATOM 4033 C C . LEU A 1 519 ? -8.746 -10.517 -1.031 1.00 96.12 519 LEU A C 1
ATOM 4035 O O . LEU A 1 519 ? -9.963 -10.664 -1.166 1.00 96.12 519 LEU A O 1
ATOM 4039 N N . LEU A 1 520 ? -7.904 -10.837 -2.024 1.00 90.31 520 LEU A N 1
ATOM 4040 C CA . LEU A 1 520 ? -8.370 -11.324 -3.330 1.00 90.31 520 LEU A CA 1
ATOM 4041 C C . LEU A 1 520 ? -9.192 -12.625 -3.230 1.00 90.31 520 LEU A C 1
ATOM 4043 O O . LEU A 1 520 ? -10.237 -12.693 -3.886 1.00 90.31 520 LEU A O 1
ATOM 4047 N N . PRO A 1 521 ? -8.807 -13.637 -2.422 1.00 88.31 521 PRO A N 1
ATOM 4048 C CA . PRO A 1 521 ? -9.619 -14.840 -2.238 1.00 88.31 521 PRO A CA 1
ATOM 4049 C C . PRO A 1 521 ? -11.005 -14.563 -1.644 1.00 88.31 521 PRO A C 1
ATOM 4051 O O . PRO A 1 521 ? -11.974 -15.183 -2.085 1.00 88.31 521 PRO A O 1
ATOM 4054 N N . LEU A 1 522 ? -11.120 -13.618 -0.698 1.00 88.31 522 LEU A N 1
ATOM 4055 C CA . LEU A 1 522 ? -12.411 -13.202 -0.131 1.00 88.31 522 LEU A CA 1
ATOM 4056 C C . LEU A 1 522 ? -13.313 -12.648 -1.233 1.00 88.31 522 LEU A C 1
ATOM 4058 O O . LEU A 1 522 ? -14.407 -13.169 -1.462 1.00 88.31 522 LEU A O 1
ATOM 4062 N N . LYS A 1 523 ? -12.793 -11.691 -2.014 1.00 87.19 523 LYS A N 1
ATOM 4063 C CA . LYS A 1 523 ? -13.529 -11.082 -3.128 1.00 87.19 523 LYS A CA 1
ATOM 4064 C C . LYS A 1 523 ? -13.975 -12.116 -4.163 1.00 87.19 523 LYS A C 1
ATOM 4066 O O . LYS A 1 523 ? -15.119 -12.081 -4.611 1.00 87.19 523 LYS A O 1
ATOM 4071 N N . GLN A 1 524 ? -13.103 -13.058 -4.528 1.00 84.31 524 GLN A N 1
ATOM 4072 C CA . GLN A 1 524 ? -13.421 -14.118 -5.494 1.00 84.31 524 GLN A CA 1
ATOM 4073 C C . GLN A 1 524 ? -14.537 -15.048 -5.003 1.00 84.31 524 GLN A C 1
ATOM 4075 O O . GLN A 1 524 ? -15.329 -15.514 -5.823 1.00 84.31 524 GLN A O 1
ATOM 4080 N N . LYS A 1 525 ? -14.609 -15.306 -3.691 1.00 82.12 525 LYS A N 1
ATOM 4081 C CA . LYS A 1 525 ? -15.647 -16.133 -3.057 1.00 82.12 525 LYS A CA 1
ATOM 4082 C C . LYS A 1 525 ? -16.885 -15.363 -2.610 1.00 82.12 525 LYS A C 1
ATOM 4084 O O . LYS A 1 525 ? -17.806 -15.991 -2.099 1.00 82.12 525 LYS A O 1
ATOM 4089 N N . GLY A 1 526 ? -16.921 -14.048 -2.819 1.00 84.31 526 GLY A N 1
ATOM 4090 C CA . GLY A 1 526 ? -18.027 -13.207 -2.374 1.00 84.31 526 GLY A CA 1
ATOM 4091 C C . GLY A 1 526 ? -18.111 -13.070 -0.853 1.00 84.31 526 GLY A C 1
ATOM 4092 O O . GLY A 1 526 ? -19.198 -12.835 -0.346 1.00 84.31 526 GLY A O 1
ATOM 4093 N N . ILE A 1 527 ? -16.997 -13.241 -0.133 1.00 89.00 527 ILE A N 1
ATOM 4094 C CA . ILE A 1 527 ? -16.918 -12.968 1.307 1.00 89.00 527 ILE A CA 1
ATOM 4095 C C . ILE A 1 527 ? -16.651 -11.476 1.490 1.00 89.00 527 ILE A C 1
ATOM 4097 O O . ILE A 1 527 ? -15.676 -10.962 0.940 1.00 89.00 527 ILE A O 1
ATOM 4101 N N . SER A 1 528 ? -17.523 -10.799 2.237 1.00 93.19 528 SER A N 1
ATOM 4102 C CA . SER A 1 528 ? -17.478 -9.346 2.409 1.00 93.19 528 SER A CA 1
ATOM 4103 C C . SER A 1 528 ? -16.254 -8.890 3.199 1.00 93.19 528 SER A C 1
ATOM 4105 O O . SER A 1 528 ? -15.979 -9.405 4.285 1.00 93.19 528 SER A O 1
ATOM 4107 N N . TYR A 1 529 ? -15.571 -7.868 2.684 1.00 97.81 529 TYR A N 1
ATOM 4108 C CA . TYR A 1 529 ? -14.595 -7.086 3.436 1.00 97.81 529 TYR A CA 1
ATOM 4109 C C . TYR A 1 529 ? -15.132 -5.674 3.715 1.00 97.81 529 TYR A C 1
ATOM 4111 O O . TYR A 1 529 ? -15.317 -4.873 2.796 1.00 97.81 529 TYR A O 1
ATOM 4119 N N . LEU A 1 530 ? -15.380 -5.372 4.990 1.00 98.31 530 LEU A N 1
ATOM 4120 C CA . LEU A 1 530 ? -15.871 -4.082 5.475 1.00 98.31 530 LEU A CA 1
ATOM 4121 C C . LEU A 1 530 ? -14.707 -3.300 6.097 1.00 98.31 530 LEU A C 1
ATOM 4123 O O . LEU A 1 530 ? -14.036 -3.797 6.999 1.00 98.31 530 LEU A O 1
ATOM 4127 N N . SER A 1 531 ? -14.462 -2.080 5.626 1.00 98.44 531 SER A N 1
ATOM 4128 C CA . SER A 1 531 ? -13.351 -1.244 6.092 1.00 98.44 531 SER A CA 1
ATOM 4129 C C . SER A 1 531 ? -13.856 0.027 6.763 1.00 98.44 531 SER A C 1
ATOM 4131 O O . SER A 1 531 ? -14.577 0.807 6.146 1.00 98.44 531 SER A O 1
ATOM 4133 N N . VAL A 1 532 ? -13.462 0.255 8.012 1.00 98.69 532 VAL A N 1
ATOM 4134 C CA . VAL A 1 532 ? -13.744 1.471 8.775 1.00 98.69 532 VAL A CA 1
ATOM 4135 C C . VAL A 1 532 ? -12.487 2.341 8.823 1.00 98.69 532 VAL A C 1
ATOM 4137 O O . VAL A 1 532 ? -11.461 1.930 9.369 1.00 98.69 532 VAL A O 1
ATOM 4140 N N . LEU A 1 533 ? -12.571 3.551 8.271 1.00 97.75 533 LEU A N 1
ATOM 4141 C CA . LEU A 1 533 ? -11.546 4.588 8.376 1.00 97.75 533 LEU A CA 1
ATOM 4142 C C . LEU A 1 533 ? -11.781 5.367 9.676 1.00 97.75 533 LEU A C 1
ATOM 4144 O O . LEU A 1 533 ? -12.710 6.176 9.753 1.00 97.75 533 LEU A O 1
ATOM 4148 N N . ALA A 1 534 ? -10.961 5.084 10.687 1.00 95.06 534 ALA A N 1
ATOM 4149 C CA . ALA A 1 534 ? -10.965 5.768 11.976 1.00 95.06 534 ALA A CA 1
ATOM 4150 C C . ALA A 1 534 ? -9.836 6.809 12.046 1.00 95.06 534 ALA A C 1
ATOM 4152 O O . ALA A 1 534 ? -8.994 6.906 11.149 1.00 95.06 534 ALA A O 1
ATOM 4153 N N . ASP A 1 535 ? -9.833 7.607 13.111 1.00 88.69 535 ASP A N 1
ATOM 4154 C CA . ASP A 1 535 ? -8.880 8.702 13.278 1.00 88.69 535 ASP A CA 1
ATOM 4155 C C . ASP A 1 535 ? -7.562 8.245 13.931 1.00 88.69 535 ASP A C 1
ATOM 4157 O O . ASP A 1 535 ? -7.610 7.769 15.070 1.00 88.69 535 ASP A O 1
ATOM 4161 N N . PRO A 1 536 ? -6.388 8.426 13.292 1.00 91.94 536 PRO A N 1
ATOM 4162 C CA . PRO A 1 536 ? -6.144 8.878 11.918 1.00 91.94 536 PRO A CA 1
ATOM 4163 C C . PRO A 1 536 ? -5.993 7.704 10.933 1.00 91.94 536 PRO A C 1
ATOM 4165 O O . PRO A 1 536 ? -5.524 6.638 11.307 1.00 91.94 536 PRO A O 1
ATOM 4168 N N . CYS A 1 537 ? -6.253 7.899 9.641 1.00 94.31 537 CYS A N 1
ATOM 4169 C CA . CYS A 1 537 ? -6.001 6.912 8.587 1.00 94.31 537 CYS A CA 1
ATOM 4170 C C . CYS A 1 537 ? -5.160 7.530 7.464 1.00 94.31 537 CYS A C 1
ATOM 4172 O O . CYS A 1 537 ? -5.674 8.205 6.575 1.00 94.31 537 CYS A O 1
ATOM 4174 N N . THR A 1 538 ? -3.839 7.331 7.497 1.00 93.38 538 THR A N 1
ATOM 4175 C CA . THR A 1 538 ? -2.932 8.035 6.573 1.00 93.38 538 THR A CA 1
ATOM 4176 C C . THR A 1 538 ? -1.898 7.143 5.896 1.00 93.38 538 THR A C 1
ATOM 4178 O O . THR A 1 538 ? -1.731 5.965 6.233 1.00 93.38 538 THR A O 1
ATOM 4181 N N . GLY A 1 539 ? -1.183 7.695 4.913 1.00 92.62 539 GLY A N 1
ATOM 4182 C CA . GLY A 1 539 ? -0.002 7.045 4.356 1.00 92.62 539 GLY A CA 1
ATOM 4183 C C . GLY A 1 539 ? -0.333 5.768 3.598 1.00 92.62 539 GLY A C 1
ATOM 4184 O O . GLY A 1 539 ? -1.393 5.603 2.991 1.00 92.62 539 GLY A O 1
ATOM 4185 N N . GLY A 1 540 ? 0.590 4.812 3.698 1.00 94.44 540 GLY A N 1
ATOM 4186 C CA . GLY A 1 540 ? 0.425 3.487 3.114 1.00 94.44 540 GLY A CA 1
ATOM 4187 C C . GLY A 1 540 ? -0.781 2.709 3.649 1.00 94.44 540 GLY A C 1
ATOM 4188 O O . GLY A 1 540 ? -1.224 1.793 2.969 1.00 94.44 540 GLY A O 1
ATOM 4189 N N . ALA A 1 541 ? -1.341 3.045 4.819 1.00 96.50 541 ALA A N 1
ATOM 4190 C CA . ALA A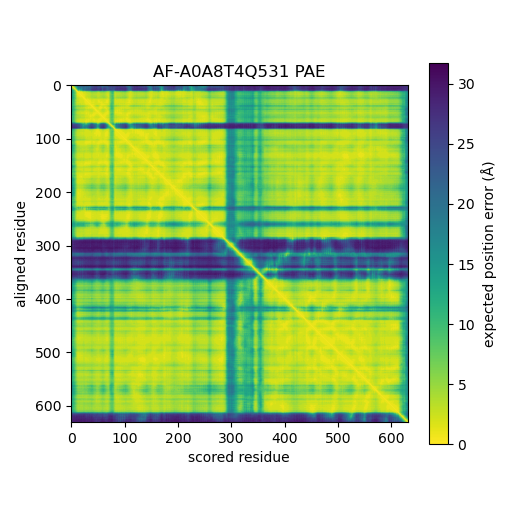 1 541 ? -2.489 2.318 5.365 1.00 96.50 541 ALA A CA 1
ATOM 4191 C C . ALA A 1 541 ? -3.743 2.687 4.569 1.00 96.50 541 ALA A C 1
ATOM 4193 O O . ALA A 1 541 ? -4.405 1.819 3.997 1.00 96.50 541 ALA A O 1
ATOM 4194 N N . TYR A 1 542 ? -3.977 3.994 4.432 1.00 96.44 542 TYR A N 1
ATOM 4195 C CA . TYR A 1 542 ? -5.025 4.539 3.578 1.00 96.44 542 TYR A CA 1
ATOM 4196 C C . TYR A 1 542 ? -4.810 4.176 2.103 1.00 96.44 542 TYR A C 1
ATOM 4198 O O . TYR A 1 542 ? -5.754 3.787 1.425 1.00 96.44 542 TYR A O 1
ATOM 4206 N N . ALA A 1 543 ? -3.569 4.195 1.613 1.00 96.69 543 ALA A N 1
ATOM 4207 C CA . ALA A 1 543 ? -3.233 3.810 0.241 1.00 96.69 543 ALA A CA 1
ATOM 4208 C C . ALA A 1 543 ? -3.108 2.289 0.010 1.00 96.69 543 ALA A C 1
ATOM 4210 O O . ALA A 1 543 ? -2.533 1.867 -0.994 1.00 96.69 543 ALA A O 1
ATOM 4211 N N . SER A 1 544 ? -3.610 1.448 0.924 1.00 96.88 544 SER A N 1
ATOM 4212 C CA . SER A 1 544 ? -3.637 -0.005 0.730 1.00 96.88 544 SER A CA 1
ATOM 4213 C C . SER A 1 544 ? -4.929 -0.662 1.230 1.00 96.88 544 SER A C 1
ATOM 4215 O O . SER A 1 544 ? -5.994 -0.426 0.660 1.00 96.88 544 SER A O 1
ATOM 4217 N N . TYR A 1 545 ? -4.847 -1.515 2.255 1.00 97.38 545 TYR A N 1
ATOM 4218 C CA . TYR A 1 545 ? -5.936 -2.371 2.725 1.00 97.38 545 TYR A CA 1
ATOM 4219 C C . TYR A 1 545 ? -7.177 -1.567 3.140 1.00 97.38 545 TYR A C 1
ATOM 4221 O O . TYR A 1 545 ? -8.286 -1.932 2.759 1.00 97.38 545 TYR A O 1
ATOM 4229 N N . ALA A 1 546 ? -6.994 -0.416 3.795 1.00 97.50 546 ALA A N 1
ATOM 4230 C CA . ALA A 1 546 ? -8.097 0.406 4.289 1.00 97.50 546 ALA A CA 1
ATOM 4231 C C . ALA A 1 546 ? -9.017 0.927 3.165 1.00 97.50 546 ALA A C 1
ATOM 4233 O O . ALA A 1 546 ? -10.223 1.071 3.358 1.00 97.50 546 ALA A O 1
ATOM 4234 N N . SER A 1 547 ? -8.475 1.161 1.967 1.00 95.31 547 SER A N 1
ATOM 4235 C CA . SER A 1 547 ? -9.231 1.711 0.834 1.00 95.31 547 SER A CA 1
ATOM 4236 C C . SER A 1 547 ? -9.766 0.663 -0.143 1.00 95.31 547 SER A C 1
ATOM 4238 O O . SER A 1 547 ? -10.429 1.032 -1.113 1.00 95.31 547 SER A O 1
ATOM 4240 N N . VAL A 1 548 ? -9.499 -0.632 0.050 1.00 94.75 548 VAL A N 1
ATOM 4241 C CA . VAL A 1 548 ? -9.934 -1.688 -0.894 1.00 94.75 548 VAL A CA 1
ATOM 4242 C C . VAL A 1 548 ? -11.110 -2.531 -0.389 1.00 94.75 548 VAL A C 1
ATOM 4244 O O . VAL A 1 548 ? -11.402 -3.566 -0.997 1.00 94.75 548 VAL A O 1
ATOM 4247 N N . GLY A 1 549 ? -11.781 -2.071 0.675 1.00 94.75 549 GLY A N 1
ATOM 4248 C CA . GLY A 1 549 ? -13.037 -2.628 1.188 1.00 94.75 549 GLY A CA 1
ATOM 4249 C C . GLY A 1 549 ? -14.129 -2.725 0.123 1.00 94.75 549 GLY A C 1
ATOM 4250 O O . GLY A 1 549 ? -14.216 -1.875 -0.765 1.00 94.75 549 GLY A O 1
ATOM 4251 N N . ASP A 1 550 ? -14.971 -3.758 0.220 1.00 93.62 550 ASP A N 1
ATOM 4252 C CA . ASP A 1 550 ? -16.218 -3.831 -0.552 1.00 93.62 550 ASP A CA 1
ATOM 4253 C C . ASP A 1 550 ? -17.168 -2.707 -0.124 1.00 93.62 550 ASP A C 1
ATOM 4255 O O . ASP A 1 550 ? -17.823 -2.105 -0.969 1.00 93.62 550 ASP A O 1
ATOM 4259 N N . ILE A 1 551 ? -17.177 -2.401 1.178 1.00 95.94 551 ILE A N 1
ATOM 4260 C CA . ILE A 1 551 ? -17.807 -1.226 1.778 1.00 95.94 551 ILE A CA 1
ATOM 4261 C C . ILE A 1 551 ? -16.756 -0.507 2.623 1.00 95.94 551 ILE A C 1
ATOM 4263 O O . ILE A 1 551 ? -15.995 -1.133 3.361 1.00 95.94 551 ILE A O 1
ATOM 4267 N N . ILE A 1 552 ? -16.723 0.817 2.503 1.00 98.12 552 ILE A N 1
ATOM 4268 C CA . ILE A 1 552 ? -15.796 1.705 3.211 1.00 98.12 552 ILE A CA 1
ATOM 4269 C C . ILE A 1 552 ? -16.632 2.699 4.006 1.00 98.12 552 ILE A C 1
ATOM 4271 O O . ILE A 1 552 ? -17.429 3.437 3.422 1.00 98.12 552 ILE A O 1
ATOM 4275 N N . ILE A 1 553 ? -16.455 2.691 5.317 1.00 98.50 553 ILE A N 1
ATOM 4276 C CA . ILE A 1 553 ? -17.191 3.479 6.299 1.00 98.50 553 ILE A CA 1
ATOM 4277 C C . ILE A 1 553 ? -16.203 4.476 6.898 1.00 98.50 553 ILE A C 1
ATOM 4279 O O . ILE A 1 553 ? -15.153 4.081 7.388 1.00 98.50 553 ILE A O 1
ATOM 4283 N N . GLY A 1 554 ? -16.505 5.765 6.847 1.00 97.56 554 GLY A N 1
ATOM 4284 C CA . GLY A 1 554 ? -15.719 6.798 7.511 1.00 97.56 554 GLY A CA 1
ATOM 4285 C C . GLY A 1 554 ? -16.350 7.186 8.837 1.00 97.56 554 GLY A C 1
ATOM 4286 O O . GLY A 1 554 ? -17.541 7.496 8.889 1.00 97.56 554 GLY A O 1
ATOM 4287 N N . GLU A 1 555 ? -15.547 7.227 9.895 1.00 96.56 555 GLU A N 1
ATOM 4288 C CA . GLU A 1 555 ? -15.924 7.951 11.105 1.00 96.56 555 GLU A CA 1
ATOM 4289 C C . GLU A 1 555 ? -15.875 9.447 10.836 1.00 96.56 555 GLU A C 1
ATOM 4291 O O . GLU A 1 555 ? -14.841 9.963 10.407 1.00 96.56 555 GLU A O 1
ATOM 4296 N N . LYS A 1 556 ? -16.970 10.150 11.115 1.00 94.31 556 LYS A N 1
ATOM 4297 C CA . LYS A 1 556 ? -17.073 11.599 10.946 1.00 94.31 556 LYS A CA 1
ATOM 4298 C C . LYS A 1 556 ? -15.914 12.328 11.627 1.00 94.31 556 LYS A C 1
ATOM 4300 O O . LYS A 1 556 ? -15.549 11.989 12.748 1.00 94.31 556 LYS A O 1
ATOM 4305 N N . GLY A 1 557 ? -15.355 13.326 10.952 1.00 88.88 557 GLY A N 1
ATOM 4306 C CA . GLY A 1 557 ? -14.286 14.188 11.454 1.00 88.88 557 GLY A CA 1
ATOM 4307 C C . GLY A 1 557 ? -12.900 13.544 11.521 1.00 88.88 557 GLY A C 1
ATOM 4308 O O . GLY A 1 557 ? -11.959 14.219 11.933 1.00 88.88 557 GLY A O 1
ATOM 4309 N N . SER A 1 558 ? -12.753 12.278 11.119 1.00 91.50 558 SER A N 1
ATOM 4310 C CA . SER A 1 558 ? -11.468 11.572 11.179 1.00 91.50 558 SER A CA 1
ATOM 4311 C C . SER A 1 558 ? -10.502 12.061 10.108 1.00 91.50 558 SER A C 1
ATOM 4313 O O . SER A 1 558 ? -10.899 12.270 8.957 1.00 91.50 558 SER A O 1
ATOM 4315 N N . LEU A 1 559 ? -9.222 12.178 10.468 1.00 91.69 559 LEU A N 1
ATOM 4316 C CA . LEU A 1 559 ? -8.146 12.486 9.534 1.00 91.69 559 LEU A CA 1
ATOM 4317 C C . LEU A 1 559 ? -7.966 11.322 8.552 1.00 91.69 559 LEU A C 1
ATOM 4319 O O . LEU A 1 559 ? -7.624 10.215 8.963 1.00 91.69 559 LEU A O 1
ATOM 4323 N N . ALA A 1 560 ? -8.129 11.574 7.255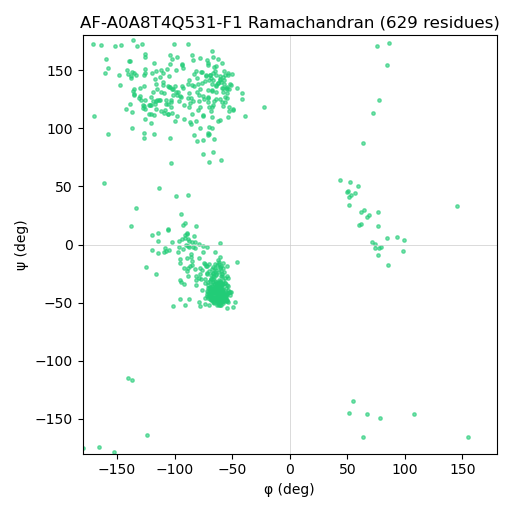 1.00 92.62 560 ALA A N 1
ATOM 4324 C CA . ALA A 1 560 ? -7.870 10.603 6.196 1.00 92.62 560 ALA A CA 1
ATOM 4325 C C . ALA A 1 560 ? -7.131 11.266 5.026 1.00 92.62 560 ALA A C 1
ATOM 4327 O O . ALA A 1 560 ? -7.676 12.166 4.387 1.00 92.62 560 ALA A O 1
ATOM 4328 N N . ALA A 1 561 ? -5.881 10.859 4.772 1.00 91.62 561 ALA A N 1
ATOM 4329 C CA . ALA A 1 561 ? -5.031 11.491 3.753 1.00 91.62 561 ALA A CA 1
ATOM 4330 C C . ALA A 1 561 ? -3.867 10.617 3.284 1.00 91.62 561 ALA A C 1
ATOM 4332 O O . ALA A 1 561 ? -3.273 9.876 4.068 1.00 91.62 561 ALA A O 1
ATOM 4333 N N . PHE A 1 562 ? -3.470 10.743 2.015 1.00 89.88 562 PHE A N 1
ATOM 4334 C CA . PHE A 1 562 ? -2.299 10.050 1.481 1.00 89.88 562 PHE A CA 1
ATOM 4335 C C . PHE A 1 562 ? -1.023 10.431 2.238 1.00 89.88 562 PHE A C 1
ATOM 4337 O O . PHE A 1 562 ? -0.314 9.557 2.723 1.00 89.88 562 PHE A O 1
ATOM 4344 N N . ALA A 1 563 ? -0.743 11.724 2.384 1.00 83.12 563 ALA A N 1
ATOM 4345 C CA . ALA A 1 563 ? 0.361 12.217 3.197 1.00 83.12 563 ALA A CA 1
ATOM 4346 C C . ALA A 1 563 ? -0.198 12.849 4.476 1.00 83.12 563 ALA A C 1
ATOM 4348 O O . ALA A 1 563 ? -1.037 13.748 4.424 1.00 83.12 563 ALA A O 1
ATOM 4349 N N . GLY A 1 564 ? 0.257 12.369 5.637 1.00 81.19 564 GLY A N 1
ATOM 4350 C CA . GLY A 1 564 ? -0.139 12.957 6.915 1.00 81.19 564 GLY A CA 1
ATOM 4351 C C . GLY A 1 564 ? 0.349 14.412 7.040 1.00 81.19 564 GLY A C 1
ATOM 4352 O O . GLY A 1 564 ? 1.395 14.743 6.475 1.00 81.19 564 GLY A O 1
ATOM 4353 N N . PRO A 1 565 ? -0.319 15.274 7.834 1.00 80.38 565 PRO A N 1
ATOM 4354 C CA . PRO A 1 565 ? -0.022 16.711 7.899 1.00 80.38 565 PRO A CA 1
ATOM 4355 C C . PRO A 1 565 ? 1.456 17.046 8.132 1.00 80.38 565 PRO A C 1
ATOM 4357 O O . PRO A 1 565 ? 2.009 17.926 7.480 1.00 80.38 565 PRO A O 1
ATOM 4360 N N . ARG A 1 566 ? 2.136 16.299 9.016 1.00 76.94 566 ARG A N 1
ATOM 4361 C CA . ARG A 1 566 ? 3.568 16.499 9.304 1.00 76.94 566 ARG A CA 1
ATOM 4362 C C . ARG A 1 566 ? 4.467 16.230 8.093 1.00 76.94 566 ARG A C 1
ATOM 4364 O O . ARG A 1 566 ? 5.475 16.909 7.927 1.00 76.94 566 ARG A O 1
ATOM 4371 N N . VAL A 1 567 ? 4.120 15.237 7.271 1.00 78.12 567 VAL A N 1
ATOM 4372 C CA . VAL A 1 567 ? 4.871 14.889 6.054 1.00 78.12 567 VAL A CA 1
ATOM 4373 C C . VAL A 1 567 ? 4.664 15.974 5.002 1.00 78.12 567 VAL A C 1
ATOM 4375 O O . VAL A 1 567 ? 5.640 16.457 4.435 1.00 78.12 567 VAL A O 1
ATOM 4378 N N . THR A 1 568 ? 3.415 16.397 4.809 1.00 80.19 568 THR A N 1
ATOM 4379 C CA . THR A 1 568 ? 3.018 17.424 3.837 1.00 80.19 568 THR A CA 1
ATOM 4380 C C . THR A 1 568 ? 3.655 18.780 4.145 1.00 80.19 568 THR A C 1
ATOM 4382 O O . THR A 1 568 ? 4.360 19.333 3.302 1.00 80.19 568 THR A O 1
ATOM 4385 N N . MET A 1 569 ? 3.539 19.266 5.385 1.00 79.31 569 MET A N 1
ATOM 4386 C CA . MET A 1 569 ? 4.192 20.512 5.810 1.00 79.31 569 MET A CA 1
ATOM 4387 C C . MET A 1 569 ? 5.718 20.410 5.792 1.00 79.31 569 MET A C 1
ATOM 4389 O O . MET A 1 569 ? 6.408 21.362 5.441 1.00 79.31 569 MET A O 1
ATOM 4393 N N . GLY A 1 570 ? 6.268 19.242 6.143 1.00 71.19 570 GLY A N 1
ATOM 4394 C CA . GLY A 1 570 ? 7.707 18.993 6.080 1.00 71.19 570 GLY A CA 1
ATOM 4395 C C . GLY A 1 570 ? 8.285 19.101 4.664 1.00 71.19 570 GLY A C 1
ATOM 4396 O O . GLY A 1 570 ? 9.480 19.371 4.530 1.00 71.19 570 GLY A O 1
ATOM 4397 N N . ALA A 1 571 ? 7.442 18.924 3.642 1.00 71.38 571 ALA A N 1
ATOM 4398 C CA . ALA A 1 571 ? 7.752 19.122 2.229 1.00 71.38 571 ALA A CA 1
ATOM 4399 C C . ALA A 1 571 ? 7.463 20.555 1.730 1.00 71.38 571 ALA A C 1
ATOM 4401 O O . ALA A 1 571 ? 7.573 20.810 0.535 1.00 71.38 571 ALA A O 1
ATOM 4402 N N . GLY A 1 572 ? 7.088 21.483 2.618 1.00 77.00 572 GLY A N 1
ATOM 4403 C CA . GLY A 1 572 ? 6.766 22.869 2.263 1.00 77.00 572 GLY A CA 1
ATOM 4404 C C . GLY A 1 572 ? 5.386 23.054 1.625 1.00 77.00 572 GLY A C 1
ATOM 4405 O O . GLY A 1 572 ? 5.140 24.087 1.011 1.00 77.00 572 GLY A O 1
ATOM 4406 N N . ILE A 1 573 ? 4.493 22.067 1.743 1.00 80.94 573 ILE A N 1
ATOM 4407 C CA . ILE A 1 573 ? 3.136 22.130 1.194 1.00 80.94 573 ILE A CA 1
ATOM 4408 C C . ILE A 1 573 ? 2.160 22.550 2.294 1.00 80.94 573 ILE A C 1
ATOM 4410 O O . ILE A 1 573 ? 2.139 21.965 3.379 1.00 80.94 573 ILE A O 1
ATOM 4414 N N . GLU A 1 574 ? 1.315 23.531 1.988 1.00 81.69 574 GLU A N 1
ATOM 4415 C CA . GLU A 1 574 ? 0.224 23.956 2.861 1.00 81.69 574 GLU A CA 1
ATOM 4416 C C . GLU A 1 574 ? -0.857 22.868 2.979 1.00 81.69 574 GLU A C 1
ATOM 4418 O O . GLU A 1 574 ? -1.230 22.209 2.003 1.00 81.69 574 GLU A O 1
ATOM 4423 N N . VAL A 1 575 ? -1.360 22.671 4.197 1.00 83.31 575 VAL A N 1
ATOM 4424 C CA . VAL A 1 575 ? -2.372 21.660 4.511 1.00 83.31 575 VAL A CA 1
ATOM 4425 C C . VAL A 1 575 ? -3.701 22.352 4.769 1.00 83.31 575 VAL A C 1
ATOM 4427 O O . VAL A 1 575 ? -3.805 23.133 5.706 1.00 83.31 575 VAL A O 1
ATOM 4430 N N . ASP A 1 576 ? -4.723 22.001 3.988 1.00 85.88 576 ASP A N 1
ATOM 4431 C CA . ASP A 1 576 ? -6.115 22.362 4.264 1.00 85.88 576 ASP A CA 1
ATOM 4432 C C . ASP A 1 576 ? -6.770 21.240 5.094 1.00 85.88 576 ASP A C 1
ATOM 4434 O O . ASP A 1 576 ? -7.053 20.165 4.543 1.00 85.88 576 ASP A O 1
ATOM 4438 N N . PRO A 1 577 ? -7.044 21.453 6.397 1.00 79.81 577 PRO A N 1
ATOM 4439 C CA . PRO A 1 577 ? -7.620 20.427 7.259 1.00 79.81 577 PRO A CA 1
ATOM 4440 C C . PRO A 1 577 ? -8.984 19.925 6.784 1.00 79.81 577 PRO A C 1
ATOM 4442 O O . PRO A 1 577 ? -9.322 18.777 7.045 1.00 79.81 577 PRO A O 1
ATOM 4445 N N . ALA A 1 578 ? -9.764 20.738 6.064 1.00 82.81 578 ALA A N 1
ATOM 4446 C CA . ALA A 1 578 ? -11.067 20.318 5.556 1.00 82.81 578 ALA A CA 1
ATOM 4447 C C . ALA A 1 578 ? -10.941 19.303 4.409 1.00 82.81 578 ALA A C 1
ATOM 4449 O O . ALA A 1 578 ? -11.856 18.513 4.180 1.00 82.81 578 ALA A O 1
ATOM 4450 N N . THR A 1 579 ? -9.811 19.300 3.696 1.00 85.50 579 THR A N 1
ATOM 4451 C CA . THR A 1 579 ? -9.561 18.398 2.563 1.00 85.50 579 THR A CA 1
ATOM 4452 C C . THR A 1 579 ? -9.203 16.977 3.005 1.00 85.50 579 THR A C 1
ATOM 4454 O O . THR A 1 579 ? -9.527 16.019 2.308 1.00 85.50 579 THR A O 1
ATOM 4457 N N . ILE A 1 580 ? -8.576 16.832 4.169 1.00 88.25 580 ILE A N 1
ATOM 4458 C CA . ILE A 1 580 ? -7.991 15.581 4.670 1.00 88.25 580 ILE A CA 1
ATOM 4459 C C . ILE A 1 580 ? -8.907 14.863 5.669 1.00 88.25 580 ILE A C 1
ATOM 4461 O O . ILE A 1 580 ? -8.462 14.381 6.707 1.00 88.25 580 ILE A O 1
ATOM 4465 N N . THR A 1 581 ? -10.208 14.821 5.389 1.00 91.50 581 THR A N 1
ATOM 4466 C CA . THR A 1 581 ? -11.210 14.241 6.297 1.00 91.50 581 THR A CA 1
ATOM 4467 C C . THR A 1 581 ? -12.051 13.179 5.613 1.00 91.50 581 THR A C 1
ATOM 4469 O O . THR A 1 581 ? -12.332 13.257 4.415 1.00 91.50 581 THR A O 1
ATOM 4472 N N . THR A 1 582 ? -12.533 12.214 6.391 1.00 94.12 582 THR A N 1
ATOM 4473 C CA . THR A 1 582 ? -13.566 11.261 5.953 1.00 94.12 582 THR A CA 1
ATOM 4474 C C . THR A 1 582 ? -14.820 11.963 5.422 1.00 94.12 582 THR A C 1
ATOM 4476 O O . THR A 1 582 ? -15.402 11.492 4.444 1.00 94.12 582 THR A O 1
ATOM 4479 N N . ASP A 1 583 ? -15.204 13.114 5.984 1.00 93.88 583 ASP A N 1
ATOM 4480 C CA . ASP A 1 583 ? -16.299 13.956 5.487 1.00 93.88 583 ASP A CA 1
ATOM 4481 C C . ASP A 1 583 ? -16.078 14.376 4.028 1.00 93.88 583 ASP A C 1
ATOM 4483 O O . ASP A 1 583 ? -16.975 14.235 3.191 1.00 93.88 583 ASP A O 1
ATOM 4487 N N . MET A 1 584 ? -14.870 14.841 3.695 1.00 91.50 584 MET A N 1
ATOM 4488 C CA . MET A 1 584 ? -14.515 15.209 2.324 1.00 91.50 584 MET A CA 1
ATOM 4489 C C . MET A 1 584 ? -14.500 13.994 1.392 1.00 91.50 584 MET A C 1
ATOM 4491 O O . MET A 1 584 ? -14.981 14.076 0.258 1.00 91.50 584 MET A O 1
ATOM 4495 N N . LEU A 1 585 ? -14.001 12.848 1.863 1.00 93.38 585 LEU A N 1
ATOM 4496 C CA . LEU A 1 585 ? -14.026 11.605 1.088 1.00 93.38 585 LEU A CA 1
ATOM 4497 C C . LEU A 1 585 ? -15.456 11.163 0.773 1.00 93.38 585 LEU A C 1
ATOM 4499 O O . LEU A 1 585 ? -15.736 10.754 -0.355 1.00 93.38 585 LEU A O 1
ATOM 4503 N N . TYR A 1 586 ? -16.369 11.275 1.737 1.00 95.06 586 TYR A N 1
ATOM 4504 C CA . TYR A 1 586 ? -17.776 10.945 1.538 1.00 95.06 586 TYR A CA 1
ATOM 4505 C C . TYR A 1 586 ? -18.448 11.919 0.572 1.00 95.06 586 TYR A C 1
ATOM 4507 O O . TYR A 1 586 ? -19.088 11.491 -0.389 1.00 95.06 586 TYR A O 1
ATOM 4515 N N . LYS A 1 587 ? -18.233 13.229 0.760 1.00 94.06 587 LYS A N 1
ATOM 4516 C CA . LYS A 1 587 ? -18.754 14.276 -0.131 1.00 94.06 587 LYS A CA 1
ATOM 4517 C C . LYS A 1 587 ? -18.337 14.055 -1.589 1.00 94.06 587 LYS A C 1
ATOM 4519 O O . LYS A 1 587 ? -19.141 14.273 -2.490 1.00 94.06 587 LYS A O 1
ATOM 4524 N N . ASN A 1 588 ? -17.113 13.579 -1.813 1.00 90.38 588 ASN A N 1
ATOM 4525 C CA . ASN A 1 588 ? -16.569 13.297 -3.144 1.00 90.38 588 ASN A CA 1
ATOM 4526 C C . ASN A 1 588 ? -16.862 11.867 -3.645 1.00 90.38 588 ASN A C 1
ATOM 4528 O O . ASN A 1 588 ? -16.273 11.438 -4.640 1.00 90.38 588 ASN A O 1
ATOM 4532 N N . GLY A 1 589 ? -17.725 11.106 -2.960 1.00 90.69 589 GLY A N 1
ATOM 4533 C CA . GLY A 1 589 ? -18.144 9.761 -3.368 1.00 90.69 589 GLY A CA 1
ATOM 4534 C C . GLY A 1 589 ? -17.039 8.699 -3.312 1.00 90.69 589 GLY A C 1
ATOM 4535 O O . GLY A 1 589 ? -17.104 7.708 -4.036 1.00 90.69 589 GLY A O 1
ATOM 4536 N N . ARG A 1 590 ? -15.996 8.908 -2.498 1.00 90.50 590 ARG A N 1
ATOM 4537 C CA . ARG A 1 590 ? -14.845 7.994 -2.364 1.00 90.50 590 ARG A CA 1
ATOM 4538 C C . ARG A 1 590 ? -15.041 6.916 -1.301 1.00 90.50 590 ARG A C 1
ATOM 4540 O O . ARG A 1 590 ? -14.404 5.869 -1.383 1.00 90.50 590 ARG A O 1
ATOM 4547 N N . ILE A 1 591 ? -15.927 7.156 -0.339 1.00 94.50 591 ILE A N 1
ATOM 4548 C CA . ILE A 1 591 ? -16.356 6.179 0.669 1.00 94.50 591 ILE A CA 1
ATOM 4549 C C . ILE A 1 591 ? -17.882 6.053 0.663 1.00 94.50 591 ILE A C 1
ATOM 4551 O O . ILE A 1 591 ? -18.580 6.915 0.134 1.00 94.50 591 ILE A O 1
ATOM 4555 N N . HIS A 1 592 ? -18.396 4.962 1.227 1.00 96.50 592 HIS A N 1
ATOM 4556 C CA . HIS A 1 592 ? -19.798 4.559 1.088 1.00 96.50 592 HIS A CA 1
ATOM 4557 C C . HIS A 1 592 ? -20.684 5.111 2.206 1.00 96.50 592 HIS A C 1
ATOM 4559 O O . HIS A 1 592 ? -21.845 5.430 1.965 1.00 96.50 592 HIS A O 1
ATOM 4565 N N . HIS A 1 593 ? -20.134 5.236 3.415 1.00 97.75 593 HIS A N 1
ATOM 4566 C CA . HIS A 1 593 ? -20.840 5.748 4.585 1.00 97.75 593 HIS A CA 1
ATOM 4567 C C . HIS A 1 593 ? -19.980 6.768 5.324 1.00 97.75 593 HIS A C 1
ATOM 4569 O O . HIS A 1 593 ? -18.762 6.614 5.399 1.00 97.75 593 HIS A O 1
ATOM 4575 N N . LEU A 1 594 ? -20.636 7.769 5.905 1.00 97.75 594 LEU A N 1
ATOM 4576 C CA . LEU A 1 594 ? -20.065 8.698 6.872 1.00 97.75 594 LEU A CA 1
ATOM 4577 C C . LEU A 1 594 ? -20.975 8.704 8.094 1.00 97.75 594 LEU A C 1
ATOM 4579 O O . LEU A 1 594 ? -22.145 9.068 7.977 1.00 97.75 594 LEU A O 1
ATOM 4583 N N . VAL A 1 595 ? -20.456 8.282 9.242 1.00 97.38 595 VAL A N 1
ATOM 4584 C CA . VAL A 1 595 ? -21.259 8.092 10.457 1.00 97.38 595 VAL A CA 1
ATOM 4585 C C . VAL A 1 595 ? -20.531 8.574 11.700 1.00 97.38 595 VAL A C 1
ATOM 4587 O O . VAL A 1 595 ? -19.304 8.668 11.715 1.00 97.38 595 VAL A O 1
ATOM 4590 N N . ASN A 1 596 ? -21.277 8.875 12.763 1.00 96.38 596 ASN A N 1
ATOM 4591 C CA . ASN A 1 596 ? -20.648 9.099 14.059 1.00 96.38 596 ASN A CA 1
ATOM 4592 C C . ASN A 1 596 ? -20.144 7.770 14.629 1.00 96.38 596 ASN A C 1
ATOM 4594 O O . ASN A 1 596 ? -20.637 6.701 14.270 1.00 96.38 596 ASN A O 1
ATOM 4598 N N . ARG A 1 597 ? -19.191 7.834 15.561 1.00 94.44 597 ARG A N 1
ATOM 4599 C CA . ARG A 1 597 ? -18.566 6.643 16.154 1.00 94.44 597 ARG A CA 1
ATOM 4600 C C . ARG A 1 597 ? -19.575 5.677 16.769 1.00 94.44 597 ARG A C 1
ATOM 4602 O O . ARG A 1 597 ? -19.436 4.474 16.572 1.00 94.44 597 ARG A O 1
ATOM 4609 N N . LYS A 1 598 ? -20.599 6.189 17.460 1.00 94.62 598 LYS A N 1
ATOM 4610 C CA . LYS A 1 598 ? -21.654 5.351 18.060 1.00 94.62 598 LYS A CA 1
ATOM 4611 C C . LYS A 1 598 ? -22.502 4.589 17.036 1.00 94.62 598 LYS A C 1
ATOM 4613 O O . LYS A 1 598 ? -23.022 3.531 17.360 1.00 94.62 598 LYS A O 1
ATOM 4618 N N . ASP A 1 599 ? -22.613 5.114 15.817 1.00 97.00 599 ASP A N 1
ATOM 4619 C CA . ASP A 1 599 ? -23.482 4.579 14.764 1.00 97.00 599 ASP A CA 1
ATOM 4620 C C . ASP A 1 599 ? -22.717 3.581 13.856 1.00 97.00 599 ASP A C 1
ATOM 4622 O O . ASP A 1 599 ? -23.292 2.955 12.967 1.00 97.00 599 ASP A O 1
ATOM 4626 N N . VAL A 1 600 ? -21.402 3.392 14.068 1.00 97.75 600 VAL A N 1
ATOM 4627 C CA . VAL A 1 600 ? -20.564 2.472 13.270 1.00 97.75 600 VAL A CA 1
ATOM 4628 C C . VAL A 1 600 ? -21.063 1.028 13.363 1.00 97.75 600 VAL A C 1
ATOM 4630 O O . VAL A 1 600 ? -21.131 0.348 12.338 1.00 97.75 600 VAL A O 1
ATOM 4633 N N . LYS A 1 601 ? -21.424 0.555 14.566 1.00 97.69 601 LYS A N 1
ATOM 4634 C CA . LYS A 1 601 ? -21.906 -0.820 14.769 1.00 97.69 601 LYS A CA 1
ATOM 4635 C C . LYS A 1 601 ? -23.194 -1.096 14.006 1.00 97.69 601 LYS A C 1
ATOM 4637 O O . LYS A 1 601 ? -23.307 -2.152 13.401 1.00 97.69 601 LYS A O 1
ATOM 4642 N N . GLU A 1 602 ? -24.116 -0.137 13.982 1.00 97.56 602 GLU A N 1
ATOM 4643 C CA . GLU A 1 602 ? -25.390 -0.260 13.268 1.00 97.56 602 GLU A CA 1
ATOM 4644 C C . GLU A 1 602 ? -25.167 -0.449 11.759 1.00 97.56 602 GLU A C 1
ATOM 4646 O O . GLU A 1 602 ? -25.718 -1.365 11.149 1.00 97.56 602 GLU A O 1
ATOM 4651 N N . VAL A 1 603 ? -24.279 0.351 11.155 1.00 97.75 603 VAL A N 1
ATOM 4652 C CA . VAL A 1 603 ? -23.936 0.200 9.731 1.00 97.75 603 VAL A CA 1
ATOM 4653 C C . VAL A 1 603 ? -23.216 -1.121 9.458 1.00 97.75 603 VAL A C 1
ATOM 4655 O O . VAL A 1 603 ? -23.495 -1.775 8.452 1.00 97.75 603 VAL A O 1
ATOM 4658 N N . LEU A 1 604 ? -22.293 -1.533 10.333 1.00 98.12 604 LEU A N 1
ATOM 4659 C CA . LEU A 1 604 ? -21.633 -2.834 10.206 1.00 98.12 604 LEU A CA 1
ATOM 4660 C C . LEU A 1 604 ? -22.647 -3.977 10.296 1.00 98.12 604 LEU A C 1
ATOM 4662 O O . LEU A 1 604 ? -22.622 -4.857 9.441 1.00 98.12 604 LEU A O 1
ATOM 4666 N N . SER A 1 605 ? -23.555 -3.929 11.271 1.00 97.88 605 SER A N 1
ATOM 4667 C CA . SER A 1 605 ? -24.621 -4.910 11.473 1.00 97.88 605 SER A CA 1
ATOM 4668 C C . SER A 1 605 ? -25.475 -5.067 10.219 1.00 97.88 605 SER A C 1
ATOM 4670 O O . SER A 1 605 ? -25.624 -6.180 9.721 1.00 97.88 605 SER A O 1
ATOM 4672 N N . PHE A 1 606 ? -25.909 -3.959 9.608 1.00 96.69 606 PHE A N 1
ATOM 4673 C CA . PHE A 1 606 ? -26.651 -3.991 8.347 1.00 96.69 606 PHE A CA 1
ATOM 4674 C C . PHE A 1 606 ? -25.916 -4.775 7.244 1.00 96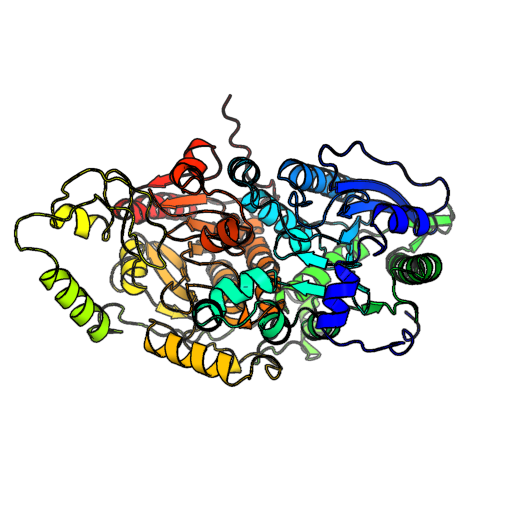.69 606 PHE A C 1
ATOM 4676 O O . PHE A 1 606 ? -26.500 -5.652 6.603 1.00 96.69 606 PHE A O 1
ATOM 4683 N N . HIS A 1 607 ? -24.627 -4.492 7.017 1.00 95.56 607 HIS A N 1
ATOM 4684 C CA . HIS A 1 607 ? -23.848 -5.155 5.960 1.00 95.56 607 HIS A CA 1
ATOM 4685 C C . HIS A 1 607 ? -23.486 -6.604 6.295 1.00 95.56 607 HIS A C 1
ATOM 4687 O O . HIS A 1 607 ? -23.423 -7.447 5.397 1.00 95.56 607 HIS A O 1
ATOM 4693 N N . VAL A 1 608 ? -23.254 -6.906 7.573 1.00 94.69 608 VAL A N 1
ATOM 4694 C CA . VAL A 1 608 ? -23.016 -8.268 8.062 1.00 94.69 608 VAL A CA 1
ATOM 4695 C C . VAL A 1 608 ? -24.282 -9.106 7.888 1.00 94.69 608 VAL A C 1
ATOM 4697 O O . VAL A 1 608 ? -24.228 -10.165 7.268 1.00 94.69 608 VAL A O 1
ATOM 4700 N N . GLU A 1 609 ? -25.433 -8.615 8.338 1.00 92.25 609 GLU A N 1
ATOM 4701 C CA . GLU A 1 609 ? -26.720 -9.296 8.198 1.00 92.25 609 GLU A CA 1
ATOM 4702 C C . GLU A 1 609 ? -27.097 -9.483 6.722 1.00 92.25 609 GLU A C 1
ATOM 4704 O O . GLU A 1 609 ? -27.528 -10.565 6.312 1.00 92.25 609 GLU A O 1
ATOM 4709 N N . TYR A 1 610 ? -26.847 -8.471 5.882 1.00 89.19 610 TYR A N 1
ATOM 4710 C CA . TYR A 1 610 ? -27.002 -8.593 4.434 1.00 89.19 610 TYR A CA 1
ATOM 4711 C C . TYR A 1 610 ? -26.150 -9.738 3.874 1.00 89.19 610 TYR A C 1
ATOM 4713 O O . TYR A 1 610 ? -26.658 -10.542 3.091 1.00 89.19 610 TYR A O 1
ATOM 4721 N N . PHE A 1 611 ? -24.889 -9.859 4.301 1.00 88.31 611 PHE A N 1
ATOM 4722 C CA . PHE A 1 611 ? -24.025 -10.956 3.875 1.00 88.31 611 PHE A CA 1
ATOM 4723 C C . PHE A 1 611 ? -24.580 -12.332 4.276 1.00 88.31 611 PHE A C 1
ATOM 4725 O O . PHE A 1 611 ? -24.610 -13.240 3.447 1.00 88.31 611 PHE A O 1
ATOM 4732 N N . TYR A 1 612 ? -25.060 -12.486 5.513 1.00 85.81 612 TYR A N 1
ATOM 4733 C CA . TYR A 1 612 ? -25.593 -13.761 6.007 1.00 85.81 612 TYR A CA 1
ATOM 4734 C C . TYR A 1 612 ? -26.914 -14.175 5.347 1.00 85.81 612 TYR A C 1
ATOM 4736 O O . TYR A 1 612 ? -27.162 -15.369 5.166 1.00 85.81 612 TYR A O 1
ATOM 4744 N N . ASN A 1 613 ? -27.745 -13.209 4.953 1.00 86.94 613 ASN A N 1
ATOM 4745 C CA . ASN A 1 613 ? -29.056 -13.477 4.361 1.00 86.94 613 ASN A CA 1
ATOM 4746 C C . ASN A 1 613 ? -29.024 -13.706 2.843 1.00 86.94 613 ASN A C 1
ATOM 4748 O O . ASN A 1 613 ? -30.016 -14.166 2.274 1.00 86.94 613 ASN A O 1
ATOM 4752 N N . HIS A 1 614 ? -27.903 -13.430 2.171 1.00 77.38 614 HIS A N 1
ATOM 4753 C CA . HIS A 1 614 ? -27.798 -13.545 0.717 1.00 77.38 614 HIS A CA 1
ATOM 4754 C C . HIS A 1 614 ? -26.801 -14.625 0.288 1.00 77.38 614 HIS A C 1
ATOM 4756 O O . HIS A 1 614 ? -25.660 -14.695 0.738 1.00 77.38 614 HIS A O 1
ATOM 4762 N N . LYS A 1 615 ? -27.209 -15.462 -0.674 1.00 64.00 615 LYS A N 1
ATOM 4763 C CA . LYS A 1 615 ? -26.295 -16.393 -1.349 1.00 64.00 615 LYS A CA 1
ATOM 4764 C C . LYS A 1 615 ? -25.529 -15.655 -2.444 1.00 64.00 615 LYS A C 1
ATOM 4766 O O . LYS A 1 615 ? -26.080 -15.376 -3.507 1.00 64.00 615 LYS A O 1
ATOM 4771 N N . TYR A 1 616 ? -24.249 -15.384 -2.215 1.00 61.50 616 TYR A N 1
ATOM 4772 C CA . TYR A 1 616 ? -23.382 -14.817 -3.248 1.00 61.50 616 TYR A CA 1
ATOM 4773 C C . TYR A 1 616 ? -23.028 -15.855 -4.326 1.00 61.50 616 TYR A C 1
ATOM 4775 O O . TYR A 1 616 ? -22.847 -17.039 -4.019 1.00 61.50 616 TYR A O 1
ATOM 4783 N N . PRO A 1 617 ? -22.895 -15.442 -5.601 1.00 54.75 617 PRO A N 1
ATOM 4784 C CA . PRO A 1 617 ? -22.413 -16.328 -6.652 1.00 54.75 617 PRO A CA 1
ATOM 4785 C C . PRO A 1 617 ? -21.003 -16.834 -6.320 1.00 54.75 617 PRO A C 1
ATOM 4787 O O . PRO A 1 617 ? -20.143 -16.082 -5.870 1.00 54.75 617 PRO A O 1
ATOM 4790 N N . SER A 1 618 ? -20.751 -18.116 -6.595 1.00 49.38 618 SER A N 1
ATOM 4791 C CA . SER A 1 618 ? -19.506 -18.822 -6.234 1.00 49.38 618 SER A CA 1
ATOM 4792 C C . SER A 1 618 ? -18.213 -18.248 -6.847 1.00 49.38 618 SER A C 1
ATOM 4794 O O . SER A 1 618 ? -17.116 -18.657 -6.447 1.00 49.38 618 SER A O 1
ATOM 4796 N N . GLN A 1 619 ? -18.338 -17.327 -7.811 1.00 51.53 619 GLN A N 1
ATOM 4797 C CA . GLN A 1 619 ? -17.254 -16.565 -8.426 1.00 51.53 619 GLN A CA 1
ATOM 4798 C C . GLN A 1 619 ? -17.709 -15.125 -8.707 1.00 51.53 619 GLN A C 1
ATOM 4800 O O . GLN A 1 619 ? -18.585 -14.900 -9.544 1.00 51.53 619 GLN A O 1
ATOM 4805 N N . ARG A 1 620 ? -17.079 -14.135 -8.064 1.00 49.91 620 ARG A N 1
ATOM 4806 C CA . ARG A 1 620 ? -17.243 -12.711 -8.410 1.00 49.91 620 ARG A CA 1
ATOM 4807 C C . ARG A 1 620 ? -16.097 -12.289 -9.339 1.00 49.91 620 ARG A C 1
ATOM 4809 O O . ARG A 1 620 ? -14.929 -12.440 -8.982 1.00 49.91 620 ARG A O 1
ATOM 4816 N N . LYS A 1 621 ? -16.394 -11.758 -10.536 1.00 42.88 621 LYS A N 1
ATOM 4817 C CA . LYS A 1 621 ? -15.370 -11.066 -11.349 1.00 42.88 621 LYS A CA 1
ATOM 4818 C C . LYS A 1 621 ? -14.908 -9.823 -10.576 1.00 42.88 621 LYS A C 1
ATOM 4820 O O . LYS A 1 621 ? -15.741 -9.113 -10.016 1.00 42.88 621 LYS A O 1
ATOM 4825 N N . ASN A 1 622 ? -13.601 -9.552 -10.528 1.00 42.62 622 ASN A N 1
ATOM 4826 C CA . ASN A 1 622 ? -13.095 -8.304 -9.957 1.00 42.62 622 ASN A CA 1
ATOM 4827 C C . ASN A 1 622 ? -13.458 -7.150 -10.901 1.00 42.62 622 ASN A C 1
ATOM 4829 O O . ASN A 1 622 ? -12.761 -6.904 -11.874 1.00 42.62 622 ASN A O 1
ATOM 4833 N N . THR A 1 623 ? -14.567 -6.466 -10.641 1.00 36.12 623 THR A N 1
ATOM 4834 C CA . THR A 1 623 ? -15.005 -5.306 -11.433 1.00 36.12 623 THR A CA 1
ATOM 4835 C C . THR A 1 623 ? -14.474 -3.976 -10.883 1.00 36.12 623 THR A C 1
ATOM 4837 O O . THR A 1 623 ? -15.048 -2.937 -11.182 1.00 36.12 623 THR A O 1
ATOM 4840 N N . GLY A 1 624 ? -13.423 -3.978 -10.047 1.00 42.72 624 GLY A N 1
ATOM 4841 C CA . GLY A 1 624 ? -13.006 -2.767 -9.322 1.00 42.72 624 GLY A CA 1
ATOM 4842 C C . GLY A 1 624 ? -14.088 -2.283 -8.347 1.00 42.72 624 GLY A C 1
ATOM 4843 O O . GLY A 1 624 ? -14.992 -3.056 -8.006 1.00 42.72 624 GLY A O 1
ATOM 4844 N N . ARG A 1 625 ? -13.977 -1.043 -7.847 1.00 45.03 625 ARG A N 1
ATOM 4845 C CA . ARG A 1 625 ? -15.107 -0.365 -7.189 1.00 45.03 625 ARG A CA 1
ATOM 4846 C C . ARG A 1 625 ? -16.183 -0.170 -8.258 1.00 45.03 625 ARG A C 1
ATOM 4848 O O . ARG A 1 625 ? -15.858 0.289 -9.352 1.00 45.03 625 ARG A O 1
ATOM 4855 N N . MET A 1 626 ? -17.437 -0.535 -7.976 1.00 30.52 626 MET A N 1
ATOM 4856 C CA . MET A 1 626 ? -18.530 -0.071 -8.832 1.00 30.52 626 MET A CA 1
ATOM 4857 C C . MET A 1 626 ? -18.412 1.454 -8.871 1.00 30.52 626 MET A C 1
ATOM 4859 O O . MET A 1 626 ? -18.314 2.053 -7.796 1.00 30.52 626 MET A O 1
ATOM 4863 N N . PRO A 1 627 ? -18.341 2.091 -10.051 1.00 30.27 627 PRO A N 1
ATOM 4864 C CA . PRO A 1 627 ? -18.421 3.532 -10.081 1.00 30.27 627 PRO A CA 1
ATOM 4865 C C . PRO A 1 627 ? -19.737 3.882 -9.395 1.00 30.27 627 PRO A C 1
ATOM 4867 O O . PRO A 1 627 ? -20.800 3.396 -9.788 1.00 30.27 627 PRO A O 1
ATOM 4870 N N . VAL A 1 628 ? -19.664 4.692 -8.341 1.00 32.59 628 VAL A N 1
ATOM 4871 C CA . VAL A 1 628 ? -20.820 5.466 -7.910 1.00 32.59 628 VAL A CA 1
ATOM 4872 C C . VAL A 1 628 ? -21.055 6.449 -9.054 1.00 32.59 628 VAL A C 1
ATOM 4874 O O . VAL A 1 628 ? -20.578 7.577 -9.038 1.00 32.59 628 VAL A O 1
ATOM 4877 N N . ILE A 1 629 ? -21.695 5.970 -10.123 1.00 26.39 629 ILE A N 1
ATOM 4878 C CA . ILE A 1 629 ? -22.259 6.824 -11.155 1.00 26.39 629 ILE A CA 1
ATOM 4879 C C . ILE A 1 629 ? -23.452 7.465 -10.465 1.00 26.39 629 ILE A C 1
ATOM 4881 O O . ILE A 1 629 ? -24.524 6.870 -10.377 1.00 26.39 629 ILE A O 1
ATOM 4885 N N . ARG A 1 630 ? -23.246 8.650 -9.899 1.00 30.02 630 ARG A N 1
ATOM 4886 C CA . ARG A 1 630 ? -24.350 9.584 -9.735 1.00 30.02 630 ARG A CA 1
ATOM 4887 C C . ARG A 1 630 ? -24.342 10.467 -10.975 1.00 30.02 630 ARG A C 1
ATOM 4889 O O . ARG A 1 630 ? -23.306 11.043 -11.303 1.00 30.02 630 ARG A O 1
ATOM 4896 N N . GLN A 1 631 ? -25.465 10.410 -11.690 1.00 29.20 631 GLN A N 1
ATOM 4897 C CA . GLN A 1 631 ? -25.841 11.359 -12.734 1.00 29.20 631 GLN A CA 1
ATOM 4898 C C . GLN A 1 631 ? -25.783 12.790 -12.209 1.00 29.20 631 GLN A C 1
ATOM 4900 O O . GLN A 1 631 ? -26.044 12.970 -10.994 1.00 29.20 631 GLN A O 1
#

Solvent-accessible surface area (backbone atoms only — not comparable to full-atom values): 33328 Å² total; per-residue (Å²): 129,87,69,82,69,72,78,78,70,70,93,68,55,71,64,58,27,54,51,50,44,65,36,84,55,34,67,41,37,69,60,42,51,67,59,39,37,40,84,95,42,69,48,75,51,90,54,90,22,89,27,35,46,37,31,39,31,22,49,94,77,34,62,28,36,38,41,24,30,28,61,82,89,82,71,64,92,87,64,75,77,65,25,46,42,37,61,25,47,55,51,50,50,54,51,53,52,51,22,35,77,69,56,22,39,35,40,24,35,37,30,29,81,23,50,41,67,46,65,68,24,49,74,58,40,31,26,49,41,32,23,49,32,32,44,43,49,59,66,45,72,34,53,32,41,17,36,36,65,23,28,28,14,27,60,45,30,49,34,58,47,34,68,63,40,23,38,27,30,55,58,17,39,39,25,55,59,57,44,70,56,43,34,66,68,82,40,40,66,53,46,72,72,66,51,55,68,78,75,45,37,59,59,33,44,66,45,26,48,28,43,43,69,50,37,33,74,55,61,73,25,79,42,72,39,66,49,41,84,74,34,50,55,68,28,54,72,59,39,24,48,54,53,29,54,54,50,52,54,50,50,60,72,58,35,50,69,43,89,86,80,64,47,58,47,68,52,70,69,52,41,59,46,47,46,52,53,26,48,53,52,44,70,43,52,59,43,52,68,87,70,89,77,85,55,83,62,64,70,58,50,76,80,42,102,64,78,80,78,83,73,86,70,63,71,42,79,50,57,69,79,64,77,53,54,62,64,57,46,54,51,50,48,55,52,56,69,71,44,66,89,90,69,45,46,69,47,56,38,73,70,69,93,68,82,94,70,88,68,61,66,56,55,86,45,74,36,53,56,66,60,28,56,65,22,65,45,15,39,86,83,64,24,55,57,63,77,71,55,60,56,54,54,47,60,50,52,38,42,88,91,41,51,32,34,39,63,66,82,56,39,70,89,44,34,65,83,46,72,87,62,65,42,71,69,55,51,54,52,50,54,56,20,42,76,61,33,96,44,65,47,21,49,49,31,29,41,30,21,38,91,84,41,66,32,25,37,40,36,36,26,42,61,22,71,45,11,24,35,30,42,52,36,29,48,50,50,30,52,42,39,50,47,15,52,73,72,68,29,36,33,38,35,39,37,18,16,67,6,55,26,57,71,49,8,42,55,11,48,48,22,38,51,24,34,39,49,41,45,48,65,28,47,33,51,53,38,53,36,39,17,35,42,31,56,41,20,11,25,46,38,31,26,15,54,53,56,67,33,81,42,29,34,21,28,32,46,16,42,34,33,48,54,44,68,73,53,28,46,70,70,76,41,82,80,61,65,72,65,32,17,28,54,42,35,36,76,70,64,74,36,75,40,72,36,48,57,59,49,46,31,59,58,48,35,55,56,51,52,51,54,74,77,48,87,61,59,82,66,43,79,89,72,74,75,75,76,81,77,73,132

pLDDT: mean 83.44, std 19.32, range [26.39, 98.81]

Nearest PDB structures (foldseek):
  2f9i-assembly1_D  TM=8.825E-01  e=7.206E-19  Staphylococcus aureus
  8uz2-assembly1_H  TM=8.712E-01  e=1.464E-18  Escherichia coli
  8uz2-assembly1_D  TM=8.182E-01  e=2.852E-19  Escherichia coli
  5kdr-assembly1_B-2  TM=8.791E-01  e=4.356E-18  Staphylococcus aureus RF122
  2f9y-assembly1_B-2  TM=8.711E-01  e=4.356E-18  Escherichia coli

Radius of gyration: 24.61 Å; Cα contacts (8 Å, |Δi|>4): 1274; chains: 1; bounding box: 61×62×76 Å

Mean predicted aligned error: 8.71 Å

Foldseek 3Di:
DPPPFDDALDDDALVVLVCQLLPLLQDWPVLLVCLQFDHPFWDWDDQPAPQWTWIWTHFVQAIETEIEGGDDNDDDPLPDASADALSRLVVVLVSLVVCLVVLGEYEYEFRGQAHDFALNRLLSVVLLSLQVLLLSLLARLHHYEYEQRHEAHASRRSSRDHQLAYEYEQSHFYWNHQLLLQCVPQVVVVVVVPNDSVVSSSVLCLLQVGGPVVCCVLRVHVYHFHADSVGSSPCVNVVSVSVSVVVSVVQVVAWDQDPVPRHTDGDSVSSVVSSVVRLVSLLCRQPFPPDPPDDPVVVVCVPDPDDDPDDPWPWAQDQLCPLPPPVCVVVVVVVVVVDDPPFADAQADDQDPDDDDGQPGDGPGGDHPVCCVLLVQADQPQRHGDDDAPSSVCVLAFDRSFWIWTPQVQASVRGDDCPSLPDPVNVVLQVQLCVFHSGSAQWTWTWGDQVNFIEIEIEGGCSRVRSAAALSSLNRLLVSLVVCLVVVAAYEYEDRHPYHDSSRIVSSSSSLSSNSSSCVSCQFQVHFYEAECAAEQEASRSSGNRQQGLAHEYAGNHFARNHDPSSCVSSVHDDDSVSRGPVSCVVSVSHDYYHRSNCVSVVVSVVRVVSVVDDDDRGDDCPDRDPPPDD